Protein 1SZW (pdb70)

Organism: Escherichia coli (strain K12) (NCBI:txid83333)

Structure (mmCIF, N/CA/C/O backbone):
data_1SZW
#
_entry.id   1SZW
#
_cell.length_a   63.180
_cell.length_b   108.110
_cell.length_c   112.520
_cell.angle_alpha   90.00
_cell.angle_beta   90.00
_cell.angle_gamma   90.00
#
_symmetry.space_group_name_H-M   'P 21 21 21'
#
loop_
_entity.id
_entity.type
_entity.pdbx_description
1 polymer 'tRNA pseudouridine synthase D'
2 water water
#
loop_
_atom_site.group_PDB
_atom_site.id
_atom_site.type_symbol
_atom_site.label_atom_id
_atom_site.label_alt_id
_atom_site.label_comp_id
_atom_site.label_asym_id
_atom_site.labe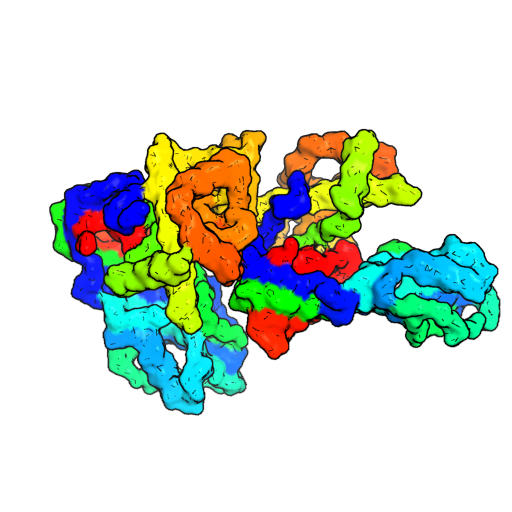l_entity_id
_atom_site.label_seq_id
_atom_site.pdbx_PDB_ins_code
_atom_site.Cartn_x
_atom_site.Cartn_y
_atom_site.Cartn_z
_atom_site.occupancy
_atom_site.B_iso_or_equiv
_atom_site.auth_seq_id
_atom_site.auth_comp_id
_atom_site.auth_asym_id
_atom_site.auth_atom_id
_atom_site.pdbx_PDB_model_num
ATOM 9 N N . ILE A 1 24 ? 29.445 50.190 -32.312 1.00 14.70 2 ILE A N 1
ATOM 10 C CA . ILE A 1 24 ? 30.385 49.113 -32.643 1.00 14.44 2 ILE A CA 1
ATOM 11 C C . ILE A 1 24 ? 29.808 47.742 -32.192 1.00 14.44 2 ILE A C 1
ATOM 12 O O . ILE A 1 24 ? 29.385 47.572 -31.050 1.00 16.25 2 ILE A O 1
ATOM 17 N N . GLU A 1 25 ? 29.750 46.778 -33.103 1.00 14.20 3 GLU A N 1
ATOM 18 C CA . GLU A 1 25 ? 29.311 45.428 -32.766 1.00 14.13 3 GLU A CA 1
ATOM 19 C C . GLU A 1 25 ? 30.384 44.716 -31.930 1.00 13.64 3 GLU A C 1
ATOM 20 O O . GLU A 1 25 ? 31.576 45.001 -32.051 1.00 14.09 3 GLU A O 1
ATOM 26 N N . PHE A 1 26 ? 29.934 43.807 -31.088 1.00 12.42 4 PHE A N 1
ATOM 27 C CA . PHE A 1 26 ? 30.803 43.038 -30.233 1.00 13.86 4 PHE A CA 1
ATOM 28 C C . PHE A 1 26 ? 31.966 42.445 -31.029 1.00 14.04 4 PHE A C 1
ATOM 29 O O . PHE A 1 26 ? 33.105 42.668 -30.687 1.00 13.97 4 PHE A O 1
ATOM 37 N N . ASP A 1 27 ? 31.678 41.757 -32.119 1.00 14.77 5 ASP A N 1
ATOM 38 C CA . ASP A 1 27 ? 32.737 41.101 -32.872 1.00 15.19 5 ASP A CA 1
ATOM 39 C C . ASP A 1 27 ? 33.746 42.052 -33.518 1.00 15.49 5 ASP A C 1
ATOM 40 O O . ASP A 1 27 ? 34.818 41.628 -33.892 1.00 15.22 5 ASP A O 1
ATOM 45 N N . ASN A 1 28 ? 33.377 43.330 -33.649 1.00 16.06 6 ASN A N 1
ATOM 46 C CA . ASN A 1 28 ? 34.220 44.350 -34.212 1.00 16.06 6 ASN A CA 1
ATOM 47 C C . ASN A 1 28 ? 34.948 45.192 -33.180 1.00 15.86 6 ASN A C 1
ATOM 48 O O . ASN A 1 28 ? 35.711 46.123 -33.564 1.00 15.01 6 ASN A O 1
ATOM 53 N N . LEU A 1 29 ? 34.663 44.954 -31.895 1.00 13.90 7 LEU A N 1
ATOM 54 C CA . LEU A 1 29 ? 35.476 45.591 -30.823 1.00 13.63 7 LEU A CA 1
ATOM 55 C C . LEU A 1 29 ? 36.985 45.416 -31.081 1.00 11.77 7 LEU A C 1
ATOM 56 O O . LEU A 1 29 ? 37.465 44.345 -31.451 1.00 10.53 7 LEU A O 1
ATOM 61 N N . THR A 1 30 ? 37.695 46.538 -30.982 1.00 12.25 8 THR A N 1
ATOM 62 C CA . THR A 1 30 ? 39.149 46.560 -31.160 1.00 12.56 8 THR A CA 1
ATOM 63 C C . THR A 1 30 ? 39.896 45.559 -30.264 1.00 12.53 8 THR A C 1
ATOM 64 O O . THR A 1 30 ? 39.565 45.398 -29.094 1.00 13.74 8 THR A O 1
ATOM 68 N N . TYR A 1 31 ? 40.849 44.848 -30.861 1.00 13.38 9 TYR A N 1
ATOM 69 C CA . TYR A 1 31 ? 41.761 43.900 -30.188 1.00 14.10 9 TYR A CA 1
ATOM 70 C C . TYR A 1 31 ? 43.042 44.570 -29.763 1.00 14.93 9 TYR A C 1
ATOM 71 O O . TYR A 1 31 ? 43.607 45.353 -30.513 1.00 16.62 9 TYR A O 1
ATOM 80 N N . LEU A 1 32 ? 43.518 44.310 -28.546 1.00 15.85 10 LEU A N 1
ATOM 81 C CA . LEU A 1 32 ? 44.794 44.875 -28.098 1.00 14.44 10 LEU A CA 1
ATOM 82 C C . LEU A 1 32 ? 45.996 44.220 -28.807 1.00 15.77 10 LEU A C 1
ATOM 83 O O . LEU A 1 32 ? 46.994 44.860 -29.069 1.00 13.81 10 LEU A O 1
ATOM 88 N N . HIS A 1 33 ? 45.896 42.951 -29.076 1.00 14.80 11 HIS A N 1
ATOM 89 C CA . HIS A 1 33 ? 47.001 42.148 -29.603 1.00 17.28 11 HIS A CA 1
ATOM 90 C C . HIS A 1 33 ? 46.722 41.845 -31.067 1.00 17.55 11 HIS A C 1
ATOM 91 O O . HIS A 1 33 ? 47.347 40.976 -31.645 1.00 19.74 11 HIS A O 1
ATOM 98 N N . GLY A 1 34 ? 45.684 42.486 -31.613 1.00 16.82 12 GLY A N 1
ATOM 99 C CA . GLY A 1 34 ? 45.123 42.143 -32.893 1.00 16.18 12 GLY A CA 1
ATOM 100 C C . GLY A 1 34 ? 44.330 40.864 -32.840 1.00 16.26 12 GLY A C 1
ATOM 101 O O . GLY A 1 34 ? 44.485 40.066 -31.929 1.00 16.42 12 GLY A O 1
ATOM 102 N N . LYS A 1 35 ? 43.458 40.679 -33.806 1.00 16.48 13 LYS A N 1
ATOM 103 C CA . LYS A 1 35 ? 42.583 39.514 -33.856 1.00 16.18 13 LYS A CA 1
ATOM 104 C C . LYS A 1 35 ? 43.451 38.289 -34.022 1.00 16.54 13 LYS A C 1
ATOM 105 O O . LYS A 1 35 ? 44.389 38.296 -34.815 1.00 15.96 13 LYS A O 1
ATOM 111 N N . PRO A 1 36 ? 43.147 37.233 -33.266 1.00 15.38 14 PRO A N 1
ATOM 112 C CA . PRO A 1 36 ? 43.865 35.967 -33.365 1.00 14.77 14 PRO A CA 1
ATOM 113 C C . PRO A 1 36 ? 43.987 35.328 -34.766 1.00 14.99 14 PRO A C 1
ATOM 114 O O . PRO A 1 36 ? 43.060 35.343 -35.607 1.00 15.10 14 PRO A O 1
ATOM 118 N N . GLN A 1 37 ? 45.149 34.720 -34.983 1.00 13.89 15 GLN A N 1
ATOM 119 C CA . GLN A 1 37 ? 45.436 33.898 -36.187 1.00 14.00 15 GLN A CA 1
ATOM 120 C C . GLN A 1 37 ? 45.222 32.435 -35.989 1.00 12.94 15 GLN A C 1
ATOM 121 O O . GLN A 1 37 ? 45.987 31.636 -36.540 1.00 13.34 15 GLN A O 1
ATOM 127 N N . GLY A 1 38 ? 44.156 32.052 -35.280 1.00 12.38 16 GLY A N 1
ATOM 128 C CA . GLY A 1 38 ? 43.818 30.644 -35.142 1.00 11.61 16 GLY A CA 1
ATOM 129 C C . GLY A 1 38 ? 42.519 30.481 -34.333 1.00 11.77 16 GLY A C 1
ATOM 130 O O . GLY A 1 38 ? 41.998 31.427 -33.788 1.00 10.02 16 GLY A O 1
ATOM 131 N N . THR A 1 39 ? 41.988 29.282 -34.285 1.00 10.91 17 THR A N 1
ATOM 132 C CA . THR A 1 39 ? 40.778 29.005 -33.562 1.00 12.19 17 THR A CA 1
ATOM 133 C C . THR A 1 39 ? 40.955 28.023 -32.429 1.00 13.58 17 THR A C 1
ATOM 134 O O . THR A 1 39 ? 42.008 27.418 -32.285 1.00 15.53 17 THR A O 1
ATOM 138 N N . GLY A 1 40 ? 39.881 27.824 -31.672 1.00 13.66 18 GLY A N 1
ATOM 139 C CA . GLY A 1 40 ? 39.754 26.686 -30.769 1.00 14.13 18 GLY A CA 1
ATOM 140 C C . GLY A 1 40 ? 38.344 26.594 -30.172 1.00 14.91 18 GLY A C 1
ATOM 141 O O . GLY A 1 40 ? 37.441 27.357 -30.579 1.00 13.46 18 GLY A O 1
ATOM 142 N N . LEU A 1 41 ? 38.169 25.689 -29.205 1.00 14.82 19 LEU A N 1
ATOM 143 C CA . LEU A 1 41 ? 36.892 25.455 -28.517 1.00 15.27 19 LEU A CA 1
ATOM 144 C C . LEU A 1 41 ? 36.989 25.866 -27.047 1.00 16.43 19 LEU A C 1
ATOM 145 O O . LEU A 1 41 ? 37.886 25.415 -26.299 1.00 15.84 19 LEU A O 1
ATOM 150 N N . LEU A 1 42 ? 36.056 26.700 -26.618 1.00 17.06 20 LEU A N 1
ATOM 151 C CA . LEU A 1 42 ? 35.934 27.103 -25.233 1.00 17.62 20 LEU A CA 1
ATOM 152 C C . LEU A 1 42 ? 34.709 26.440 -24.670 1.00 18.00 20 LEU A C 1
ATOM 153 O O . LEU A 1 42 ? 33.680 26.377 -25.336 1.00 18.78 20 LEU A O 1
ATOM 158 N N . LYS A 1 43 ? 34.797 25.934 -23.447 1.00 18.33 21 LYS A N 1
ATOM 159 C CA . LYS A 1 43 ? 33.611 25.392 -22.780 1.00 19.50 21 LYS A CA 1
ATOM 160 C C . LYS A 1 43 ? 32.902 24.328 -23.568 1.00 19.90 21 LYS A C 1
ATOM 161 O O . LYS A 1 43 ? 31.685 24.205 -23.486 1.00 21.69 21 LYS A O 1
ATOM 167 N N . ALA A 1 44 ? 33.651 23.464 -24.231 1.00 19.65 22 ALA A N 1
ATOM 168 C CA . ALA A 1 44 ? 33.042 22.344 -24.964 1.00 19.53 22 ALA A CA 1
ATOM 169 C C . ALA A 1 44 ? 32.297 21.360 -24.041 1.00 19.85 22 ALA A C 1
ATOM 170 O O . ALA A 1 44 ? 31.404 20.649 -24.477 1.00 19.23 22 ALA A O 1
ATOM 172 N N . ASN A 1 45 ? 32.747 21.262 -22.797 1.00 19.05 23 ASN A N 1
ATOM 173 C CA . ASN A 1 45 ? 32.050 20.492 -21.759 1.00 18.52 23 ASN A CA 1
ATOM 174 C C . ASN A 1 45 ? 32.252 21.253 -20.455 1.00 17.69 23 ASN A C 1
ATOM 175 O O . ASN A 1 45 ? 33.207 22.039 -20.364 1.00 16.00 23 ASN A O 1
ATOM 180 N N . PRO A 1 46 ? 31.384 21.055 -19.449 1.00 17.27 24 PRO A N 1
ATOM 181 C CA . PRO A 1 46 ? 31.454 21.858 -18.209 1.00 16.53 24 PRO A CA 1
ATOM 182 C C . PRO A 1 46 ? 32.790 21.751 -17.461 1.00 14.87 24 PRO A C 1
ATOM 183 O O . PRO A 1 46 ? 33.271 22.733 -16.976 1.00 12.59 24 PRO A O 1
ATOM 187 N N . GLU A 1 47 ? 33.375 20.546 -17.423 1.00 14.11 25 GLU A N 1
ATOM 188 C CA . GLU A 1 47 ? 34.716 20.305 -16.846 1.00 13.84 25 GLU A CA 1
ATOM 189 C C . GLU A 1 47 ? 35.882 21.077 -17.500 1.00 12.79 25 GLU A C 1
ATOM 190 O O . GLU A 1 47 ? 36.952 21.192 -16.911 1.00 11.92 25 GLU A O 1
ATOM 196 N N . ASP A 1 48 ? 35.684 21.604 -18.713 1.00 13.06 26 ASP A N 1
ATOM 197 C CA . ASP A 1 48 ? 36.660 22.476 -19.357 1.00 13.20 26 ASP A CA 1
ATOM 198 C C . ASP A 1 48 ? 36.589 23.929 -18.904 1.00 12.80 26 ASP A C 1
ATOM 199 O O . ASP A 1 48 ? 37.290 24.814 -19.446 1.00 12.73 26 ASP A O 1
ATOM 204 N N . PHE A 1 49 ? 35.723 24.216 -17.945 1.00 13.44 27 PHE A N 1
ATOM 205 C CA . PHE A 1 49 ? 35.502 25.604 -17.520 1.00 12.39 27 PHE A CA 1
ATOM 206 C C . PHE A 1 49 ? 35.130 25.574 -16.054 1.00 12.70 27 PHE A C 1
ATOM 207 O O . PHE A 1 49 ? 33.976 25.388 -15.705 1.00 13.95 27 PHE A O 1
ATOM 215 N N . VAL A 1 50 ? 36.130 25.683 -15.195 1.00 12.09 28 VAL A N 1
ATOM 216 C CA . VAL A 1 50 ? 35.982 25.549 -13.753 1.00 12.84 28 VAL A CA 1
ATOM 217 C C . VAL A 1 50 ? 36.202 26.898 -13.110 1.00 13.42 28 VAL A C 1
ATOM 218 O O . VAL A 1 50 ? 37.216 27.520 -13.368 1.00 14.09 28 VAL A O 1
ATOM 222 N N . VAL A 1 51 ? 35.252 27.349 -12.304 1.00 12.71 29 VAL A N 1
ATOM 223 C CA . VAL A 1 51 ? 35.300 28.630 -11.634 1.00 15.11 29 VAL A CA 1
ATOM 224 C C . VAL A 1 51 ? 35.195 28.398 -10.134 1.00 14.96 29 VAL A C 1
ATOM 225 O O . VAL A 1 51 ? 34.181 27.862 -9.657 1.00 14.53 29 VAL A O 1
ATOM 229 N N . VAL A 1 52 ? 36.195 28.887 -9.388 1.00 14.26 30 VAL A N 1
ATOM 230 C CA . VAL A 1 52 ? 36.207 28.824 -7.935 1.00 13.27 30 VAL A CA 1
ATOM 231 C C . VAL A 1 52 ? 35.941 30.259 -7.411 1.00 13.63 30 VAL A C 1
ATOM 232 O O . VAL A 1 52 ? 36.745 31.141 -7.586 1.00 12.72 30 VAL A O 1
ATOM 236 N N . GLU A 1 53 ? 34.819 30.477 -6.752 1.00 12.16 31 GLU A N 1
ATOM 237 C CA . GLU A 1 53 ? 34.489 31.813 -6.251 1.00 12.55 31 GLU A CA 1
ATOM 238 C C . GLU A 1 53 ? 35.345 32.222 -5.032 1.00 12.98 31 GLU A C 1
ATOM 239 O O . GLU A 1 53 ? 35.650 31.418 -4.168 1.00 13.12 31 GLU A O 1
ATOM 245 N N . ASP A 1 54 ? 35.644 33.520 -4.983 1.00 14.44 32 ASP A N 1
ATOM 246 C CA . ASP A 1 54 ? 36.470 34.147 -4.024 1.00 14.01 32 ASP A CA 1
ATOM 247 C C . ASP A 1 54 ? 35.701 35.260 -3.334 1.00 15.79 32 ASP A C 1
ATOM 248 O O . ASP A 1 54 ? 35.501 36.391 -3.918 1.00 11.78 32 ASP A O 1
ATOM 253 N N . LEU A 1 55 ? 35.319 34.960 -2.088 1.00 14.13 33 LEU A N 1
ATOM 254 C CA . LEU A 1 55 ? 34.658 35.942 -1.202 1.00 14.94 33 LEU A CA 1
ATOM 255 C C . LEU A 1 55 ? 35.534 37.143 -0.912 1.00 14.84 33 LEU A C 1
ATOM 256 O O . LEU A 1 55 ? 35.005 38.246 -0.729 1.00 15.44 33 LEU A O 1
ATOM 261 N N . GLY A 1 56 ? 36.839 36.924 -0.786 1.00 14.23 34 GLY A N 1
ATOM 262 C CA . GLY A 1 56 ? 37.771 37.963 -0.378 1.00 15.95 34 GLY A CA 1
ATOM 263 C C . GLY A 1 56 ? 38.084 37.914 1.110 1.00 15.94 34 GLY A C 1
ATOM 264 O O . GLY A 1 56 ? 38.846 38.720 1.603 1.00 16.04 34 GLY A O 1
ATOM 265 N N . PHE A 1 57 ? 37.455 36.988 1.823 1.00 15.73 35 PHE A N 1
ATOM 266 C CA . PHE A 1 57 ? 37.610 36.811 3.279 1.00 14.81 35 PHE A CA 1
ATOM 267 C C . PHE A 1 57 ? 37.327 35.330 3.633 1.00 14.41 35 PHE A C 1
ATOM 268 O O . PHE A 1 57 ? 36.779 34.567 2.841 1.00 14.84 35 PHE A O 1
ATOM 276 N N . GLU A 1 58 ? 37.756 34.920 4.809 1.00 13.44 36 GLU A N 1
ATOM 277 C CA . GLU A 1 58 ? 37.362 33.628 5.340 1.00 13.48 36 GLU A CA 1
ATOM 278 C C . GLU A 1 58 ? 36.091 33.871 6.196 1.00 12.18 36 GLU A C 1
ATOM 279 O O . GLU A 1 58 ? 35.880 34.963 6.754 1.00 11.60 36 GLU A O 1
ATOM 285 N N . PRO A 1 59 ? 35.244 32.872 6.298 1.00 11.11 37 PRO A N 1
ATOM 286 C CA . PRO A 1 59 ? 34.081 32.935 7.195 1.00 10.76 37 PRO A CA 1
ATOM 287 C C . PRO A 1 59 ? 34.435 33.371 8.611 1.00 10.00 37 PRO A C 1
ATOM 288 O O . PRO A 1 59 ? 35.434 32.901 9.112 1.00 7.43 37 PRO A O 1
ATOM 292 N N . ASP A 1 60 ? 33.636 34.254 9.232 1.00 10.10 38 ASP A N 1
ATOM 293 C CA . ASP A 1 60 ? 33.835 34.640 10.632 1.00 9.69 38 ASP A CA 1
ATOM 294 C C . ASP A 1 60 ? 33.944 33.479 11.622 1.00 9.23 38 ASP A C 1
ATOM 295 O O . ASP A 1 60 ? 34.598 33.614 12.625 1.00 9.23 38 ASP A O 1
ATOM 300 N N . GLY A 1 61 ? 33.270 32.364 11.355 1.00 8.92 39 GLY A N 1
ATOM 301 C CA . GLY A 1 61 ? 33.245 31.242 12.287 1.00 8.67 39 GLY A CA 1
ATOM 302 C C . GLY A 1 61 ? 32.213 31.427 13.397 1.00 7.91 39 GLY A C 1
ATOM 303 O O . GLY A 1 61 ? 32.199 30.676 14.364 1.00 8.58 39 GLY A O 1
ATOM 304 N N . GLU A 1 62 ? 31.363 32.441 13.254 1.00 7.00 40 GLU A N 1
ATOM 305 C CA . GLU A 1 62 ? 30.253 32.722 14.179 1.00 7.31 40 GLU A CA 1
ATOM 306 C C . GLU A 1 62 ? 29.184 33.531 13.412 1.00 7.31 40 GLU A C 1
ATOM 307 O O . GLU A 1 62 ? 29.469 34.059 12.347 1.00 7.49 40 GLU A O 1
ATOM 313 N N . GLY A 1 63 ? 27.994 33.642 13.970 1.00 7.92 41 GLY A N 1
ATOM 314 C CA . GLY A 1 63 ? 26.925 34.475 13.407 1.00 9.46 41 GLY A CA 1
ATOM 315 C C . GLY A 1 63 ? 25.742 33.655 12.906 1.00 10.55 41 GLY A C 1
ATOM 316 O O . GLY A 1 63 ? 25.797 32.423 12.942 1.00 9.90 41 GLY A O 1
ATOM 317 N N . GLU A 1 64 ? 24.680 34.323 12.445 1.00 11.51 42 GLU A N 1
ATOM 318 C CA . GLU A 1 64 ? 23.406 33.634 12.175 1.00 13.01 42 GLU A CA 1
ATOM 319 C C . GLU A 1 64 ? 23.319 32.996 10.785 1.00 12.44 42 GLU A C 1
ATOM 320 O O . GLU A 1 64 ? 22.330 32.339 10.470 1.00 13.48 42 GLU A O 1
ATOM 326 N N . HIS A 1 65 ? 24.340 33.205 9.964 1.00 12.46 43 HIS A N 1
ATOM 327 C CA . HIS A 1 65 ? 24.436 32.641 8.609 1.00 11.96 43 HIS A CA 1
ATOM 328 C C . HIS A 1 65 ? 25.420 31.480 8.560 1.00 12.97 43 HIS A C 1
ATOM 329 O O . HIS A 1 65 ? 26.451 31.472 9.280 1.00 11.79 43 HIS A O 1
ATOM 336 N N . ILE A 1 66 ? 25.056 30.461 7.769 1.00 12.07 44 ILE A N 1
ATOM 337 C CA . ILE A 1 66 ? 25.969 29.411 7.354 1.00 11.49 44 ILE A CA 1
ATOM 338 C C . ILE A 1 66 ? 26.389 29.679 5.954 1.00 11.51 44 ILE A C 1
ATOM 339 O O . ILE A 1 66 ? 25.520 29.745 5.042 1.00 10.25 44 ILE A O 1
ATOM 344 N N . LEU A 1 67 ? 27.698 29.864 5.749 1.00 10.87 45 LEU A N 1
ATOM 345 C CA . LEU A 1 67 ? 28.243 29.898 4.405 1.00 11.05 45 LEU A CA 1
ATOM 346 C C . LEU A 1 67 ? 28.579 28.477 4.012 1.00 10.96 45 LEU A C 1
ATOM 347 O O . LEU A 1 67 ? 29.237 27.779 4.772 1.00 11.53 45 LEU A O 1
ATOM 352 N N . VAL A 1 68 ? 28.124 28.045 2.829 1.00 11.41 46 VAL A N 1
ATOM 353 C CA . VAL A 1 68 ? 28.428 26.701 2.325 1.00 12.31 46 VAL A CA 1
ATOM 354 C C . VAL A 1 68 ? 28.959 26.757 0.880 1.00 12.61 46 VAL A C 1
ATOM 355 O O . VAL A 1 68 ? 28.297 27.284 -0.014 1.00 12.39 46 VAL A O 1
ATOM 359 N N . ARG A 1 69 ? 30.174 26.236 0.673 1.00 11.77 47 ARG A N 1
ATOM 360 C CA . ARG A 1 69 ? 30.789 26.133 -0.621 1.00 12.06 47 ARG A CA 1
ATOM 361 C C . ARG A 1 69 ? 30.371 24.829 -1.257 1.00 11.26 47 ARG A C 1
ATOM 362 O O . ARG A 1 69 ? 30.687 23.734 -0.705 1.00 9.45 47 ARG A O 1
ATOM 370 N N . ILE A 1 70 ? 29.640 24.931 -2.374 1.00 10.85 48 ILE A N 1
ATOM 371 C CA . ILE A 1 70 ? 29.169 23.771 -3.095 1.00 12.01 48 ILE A CA 1
ATOM 372 C C . ILE A 1 70 ? 29.740 23.696 -4.502 1.00 12.53 48 ILE A C 1
ATOM 373 O O . ILE A 1 70 ? 29.622 24.645 -5.313 1.00 13.03 48 ILE A O 1
ATOM 378 N N . LEU A 1 71 ? 30.333 22.561 -4.816 1.00 12.17 49 LEU A N 1
ATOM 379 C CA . LEU A 1 71 ? 30.730 22.307 -6.191 1.00 13.21 49 LEU A CA 1
ATOM 380 C C . LEU A 1 71 ? 29.529 21.909 -7.015 1.00 13.80 49 LEU A C 1
ATOM 381 O O . LEU A 1 71 ? 28.842 20.906 -6.698 1.00 14.40 49 LEU A O 1
ATOM 386 N N . LYS A 1 72 ? 29.260 22.644 -8.093 1.00 14.13 50 LYS A N 1
ATOM 387 C CA . LYS A 1 72 ? 28.141 22.224 -8.907 1.00 15.92 50 LYS A CA 1
ATOM 388 C C . LYS A 1 72 ? 28.447 22.021 -10.373 1.00 16.21 50 LYS A C 1
ATOM 389 O O . LYS A 1 72 ? 29.140 22.819 -10.992 1.00 16.70 50 LYS A O 1
ATOM 395 N N . ASN A 1 73 ? 27.865 20.961 -10.906 1.00 17.57 51 ASN A N 1
ATOM 396 C CA . ASN A 1 73 ? 28.136 20.483 -12.256 1.00 18.93 51 ASN A CA 1
ATOM 397 C C . ASN A 1 73 ? 26.820 19.916 -12.774 1.00 19.16 51 ASN A C 1
ATOM 398 O O . ASN A 1 73 ? 26.396 18.811 -12.376 1.00 19.46 51 ASN A O 1
ATOM 403 N N . GLY A 1 74 ? 26.154 20.702 -13.609 1.00 19.11 52 GLY A N 1
ATOM 404 C CA . GLY A 1 74 ? 24.951 20.253 -14.297 1.00 19.69 52 GLY A CA 1
ATOM 405 C C . GLY A 1 74 ? 23.664 20.841 -13.752 1.00 19.40 52 GLY A C 1
ATOM 406 O O . GLY A 1 74 ? 22.613 20.311 -14.033 1.00 19.89 52 GLY A O 1
ATOM 407 N N . CYS A 1 75 ? 23.727 21.943 -13.001 1.00 18.87 53 CYS A N 1
ATOM 408 C CA . CYS A 1 75 ? 22.495 22.665 -12.690 1.00 18.42 53 CYS A CA 1
ATOM 409 C C . CYS A 1 75 ? 22.786 24.107 -12.418 1.00 17.74 53 CYS A C 1
ATOM 410 O O . CYS A 1 75 ? 23.959 24.517 -12.366 1.00 17.49 53 CYS A O 1
ATOM 413 N N . ASN A 1 76 ? 21.726 24.891 -12.254 1.00 16.97 54 ASN A N 1
ATOM 414 C CA . ASN A 1 76 ? 21.885 26.316 -11.979 1.00 17.66 54 ASN A CA 1
ATOM 415 C C . ASN A 1 76 ? 21.900 26.675 -10.473 1.00 16.98 54 ASN A C 1
ATOM 416 O O . ASN A 1 76 ? 21.570 25.852 -9.628 1.00 15.96 54 ASN A O 1
ATOM 421 N N . THR A 1 77 ? 22.292 27.904 -10.166 1.00 16.87 55 THR A N 1
ATOM 422 C CA . THR A 1 77 ? 22.426 28.382 -8.812 1.00 17.46 55 THR A CA 1
ATOM 423 C C . THR A 1 77 ? 21.114 28.386 -8.029 1.00 17.87 55 THR A C 1
ATOM 424 O O . THR A 1 77 ? 21.120 28.049 -6.848 1.00 17.33 55 THR A O 1
ATOM 428 N N . ARG A 1 78 ? 20.001 28.741 -8.678 1.00 18.22 56 ARG A N 1
ATOM 429 C CA . ARG A 1 78 ? 18.690 28.794 -8.017 1.00 17.94 56 ARG A CA 1
ATOM 430 C C . ARG A 1 78 ? 18.242 27.394 -7.649 1.00 16.73 56 ARG A C 1
ATOM 431 O O . ARG A 1 78 ? 17.604 27.199 -6.647 1.00 15.19 56 ARG A O 1
ATOM 439 N N . PHE A 1 79 ? 18.552 26.418 -8.488 1.00 15.40 57 PHE A N 1
ATOM 440 C CA . PHE A 1 79 ? 18.127 25.052 -8.255 1.00 14.37 57 PHE A CA 1
ATOM 441 C C . PHE A 1 79 ? 18.799 24.490 -6.988 1.00 12.93 57 PHE A C 1
ATOM 442 O O . PHE A 1 79 ? 18.170 23.816 -6.218 1.00 11.30 57 PHE A O 1
ATOM 450 N N . VAL A 1 80 ? 20.081 24.750 -6.820 1.00 11.65 58 VAL A N 1
ATOM 451 C CA . VAL A 1 80 ? 20.815 24.266 -5.643 1.00 10.75 58 VAL A CA 1
ATOM 452 C C . VAL A 1 80 ? 20.308 24.994 -4.415 1.00 9.17 58 VAL A C 1
ATOM 453 O O . VAL A 1 80 ? 20.165 24.405 -3.377 1.00 8.00 58 VAL A O 1
ATOM 457 N N . ALA A 1 81 ? 20.071 26.291 -4.540 1.00 8.75 59 ALA A N 1
ATOM 458 C CA . ALA A 1 81 ? 19.665 27.098 -3.400 1.00 9.36 59 ALA A CA 1
ATOM 459 C C . ALA A 1 81 ? 18.255 26.684 -2.920 1.00 10.19 59 ALA A C 1
ATOM 460 O O . ALA A 1 81 ? 18.010 26.611 -1.716 1.00 10.32 59 ALA A O 1
ATOM 462 N N . ASP A 1 82 ? 17.365 26.319 -3.844 1.00 9.88 60 ASP A N 1
ATOM 463 C CA . ASP A 1 82 ? 16.054 25.754 -3.507 1.00 10.30 60 ASP A CA 1
ATOM 464 C C . ASP A 1 82 ? 16.237 24.457 -2.761 1.00 8.85 60 ASP A C 1
ATOM 465 O O . ASP A 1 82 ? 15.604 24.233 -1.778 1.00 6.82 60 ASP A O 1
ATOM 470 N N . ALA A 1 83 ? 17.108 23.589 -3.251 1.00 8.56 61 ALA A N 1
ATOM 471 C CA . ALA A 1 83 ? 17.314 22.299 -2.580 1.00 8.35 61 ALA A CA 1
ATOM 472 C C . ALA A 1 83 ? 18.017 22.464 -1.190 1.00 7.47 61 ALA A C 1
ATOM 473 O O . ALA A 1 83 ? 17.785 21.670 -0.254 1.00 6.48 61 ALA A O 1
ATOM 475 N N . LEU A 1 84 ? 18.816 23.506 -1.029 1.00 6.38 62 LEU A N 1
ATOM 476 C CA . LEU A 1 84 ? 19.480 23.734 0.254 1.00 6.79 62 LEU A CA 1
ATOM 477 C C . LEU A 1 84 ? 18.434 24.244 1.256 1.00 6.37 62 LEU A C 1
ATOM 478 O O . LEU A 1 84 ? 18.423 23.824 2.426 1.00 4.67 62 LEU A O 1
ATOM 483 N N . ALA A 1 85 ? 17.568 25.165 0.793 1.00 6.18 63 ALA A N 1
ATOM 484 C CA . ALA A 1 85 ? 16.426 25.629 1.603 1.00 6.55 63 ALA A CA 1
ATOM 485 C C . ALA A 1 85 ? 15.638 24.480 2.147 1.00 6.00 63 ALA A C 1
ATOM 486 O O . ALA A 1 85 ? 15.444 24.403 3.352 1.00 6.19 63 ALA A O 1
ATOM 488 N N . LYS A 1 86 ? 15.204 23.585 1.264 1.00 6.96 64 LYS A N 1
ATOM 489 C CA . LYS A 1 86 ? 14.382 22.414 1.622 1.00 8.19 64 LYS A CA 1
ATOM 490 C C . LYS A 1 86 ? 15.057 21.492 2.645 1.00 7.95 64 LYS A C 1
ATOM 491 O O . LYS A 1 86 ? 14.414 21.041 3.614 1.00 8.90 64 LYS A O 1
ATOM 497 N N . PHE A 1 87 ? 16.343 21.228 2.442 1.00 7.82 65 PHE A N 1
ATOM 498 C CA . PHE A 1 87 ? 17.136 20.373 3.339 1.00 7.58 65 PHE A CA 1
ATOM 499 C C . PHE A 1 87 ? 17.256 20.981 4.745 1.00 6.98 65 PHE A C 1
ATOM 500 O O . PHE A 1 87 ? 17.224 20.265 5.749 1.00 6.99 65 PHE A O 1
ATOM 508 N N . LEU A 1 88 ? 17.371 22.305 4.819 1.00 7.06 66 LEU A N 1
ATOM 509 C CA . LEU A 1 88 ? 17.436 22.998 6.101 1.00 7.25 66 LEU A CA 1
ATOM 510 C C . LEU A 1 88 ? 16.024 23.291 6.701 1.00 9.21 66 LEU A C 1
ATOM 511 O O . LEU A 1 88 ? 15.907 23.816 7.814 1.00 8.61 66 LEU A O 1
ATOM 516 N N . LYS A 1 89 ? 14.955 22.937 5.979 1.00 8.96 67 LYS A N 1
ATOM 517 C CA . LYS A 1 89 ? 13.593 23.273 6.369 1.00 10.10 67 LYS A CA 1
ATOM 518 C C . LYS A 1 89 ? 13.400 24.754 6.632 1.00 10.95 67 LYS A C 1
ATOM 519 O O . LYS A 1 89 ? 12.663 25.125 7.562 1.00 10.22 67 LYS A O 1
ATOM 525 N N . ILE A 1 90 ? 14.002 25.595 5.799 1.00 11.82 68 ILE A N 1
ATOM 526 C CA . ILE A 1 90 ? 13.810 27.020 5.878 1.00 13.74 68 ILE A CA 1
ATOM 527 C C . ILE A 1 90 ? 13.153 27.448 4.547 1.00 15.91 68 ILE A C 1
ATOM 528 O O . ILE A 1 90 ? 13.275 26.772 3.531 1.00 18.73 68 ILE A O 1
ATOM 533 N N . HIS A 1 91 ? 12.525 28.633 4.569 1.00 16.73 69 HIS A N 1
ATOM 534 C CA . HIS A 1 91 ? 11.979 29.301 3.369 1.00 17.37 69 HIS A CA 1
ATOM 535 C C . HIS A 1 91 ? 13.067 29.564 2.333 1.00 15.89 69 HIS A C 1
ATOM 536 O O . HIS A 1 91 ? 14.215 29.809 2.733 1.00 17.05 69 HIS A O 1
ATOM 543 N N . ALA A 1 92 ? 12.769 29.517 0.995 1.00 15.08 70 ALA A N 1
ATOM 544 C CA . ALA A 1 92 ? 13.746 29.729 -0.103 1.00 14.35 70 ALA A CA 1
ATOM 545 C C . ALA A 1 92 ? 14.452 31.068 -0.047 1.00 14.36 70 ALA A C 1
ATOM 546 O O . ALA A 1 92 ? 15.627 31.170 -0.433 1.00 12.52 70 ALA A O 1
ATOM 548 N N . ARG A 1 93 ? 13.772 32.098 0.414 1.00 14.03 71 ARG A N 1
ATOM 549 C CA . ARG A 1 93 ? 14.300 33.482 0.426 1.00 14.28 71 ARG A CA 1
ATOM 550 C C . ARG A 1 93 ? 15.466 33.603 1.415 1.00 13.72 71 ARG A C 1
ATOM 551 O O . ARG A 1 93 ? 16.249 34.550 1.369 1.00 13.71 71 ARG A O 1
ATOM 559 N N . GLU A 1 94 ? 15.574 32.638 2.322 1.00 12.85 72 GLU A N 1
ATOM 560 C CA . GLU A 1 94 ? 16.592 32.693 3.336 1.00 13.30 72 GLU A CA 1
ATOM 561 C C . GLU A 1 94 ? 17.954 32.178 2.832 1.00 12.52 72 GLU A C 1
ATOM 562 O O . GLU A 1 94 ? 18.923 32.253 3.554 1.00 13.16 72 GLU A O 1
ATOM 568 N N . VAL A 1 95 ? 18.002 31.712 1.582 1.00 11.46 73 VAL A N 1
ATOM 569 C CA . VAL A 1 95 ? 19.235 31.279 0.958 1.00 11.29 73 VAL A CA 1
ATOM 570 C C . VAL A 1 95 ? 19.619 32.320 -0.081 1.00 12.47 73 VAL A C 1
ATOM 571 O O . VAL A 1 95 ? 18.821 32.674 -0.946 1.00 13.89 73 VAL A O 1
ATOM 575 N N . SER A 1 96 ? 20.841 32.841 0.054 1.00 12.81 74 SER A N 1
ATOM 576 C CA . SER A 1 96 ? 21.384 33.873 -0.821 1.00 13.78 74 SER A CA 1
ATOM 577 C C . SER A 1 96 ? 22.732 33.472 -1.394 1.00 13.05 74 SER A C 1
ATOM 578 O O . SER A 1 96 ? 23.343 32.491 -0.944 1.00 11.19 74 SER A O 1
ATOM 581 N N . PHE A 1 97 ? 23.189 34.226 -2.381 1.00 13.90 75 PHE A N 1
ATOM 582 C CA . PHE A 1 97 ? 24.410 33.964 -3.172 1.00 14.47 75 PHE A CA 1
ATOM 583 C C . PHE A 1 97 ? 24.788 35.210 -3.962 1.00 16.23 75 PHE A C 1
ATOM 584 O O . PHE A 1 97 ? 24.097 36.225 -3.945 1.00 14.70 75 PHE A O 1
ATOM 592 N N . ALA A 1 98 ? 25.917 35.138 -4.679 1.00 17.72 76 ALA A N 1
ATOM 593 C CA . ALA A 1 98 ? 26.441 36.258 -5.479 1.00 19.87 76 ALA A CA 1
ATOM 594 C C . ALA A 1 98 ? 25.766 36.552 -6.833 1.00 21.25 76 ALA A C 1
ATOM 595 O O . ALA A 1 98 ? 25.681 37.712 -7.248 1.00 22.55 76 ALA A O 1
ATOM 597 N N . GLY A 1 99 ? 25.312 35.498 -7.490 1.00 22.58 77 GLY A N 1
ATOM 598 C CA . GLY A 1 99 ? 24.736 35.604 -8.815 1.00 23.34 77 GLY A CA 1
ATOM 599 C C . GLY A 1 99 ? 24.464 34.214 -9.347 1.00 24.11 77 GLY A C 1
ATOM 600 O O . GLY A 1 99 ? 25.091 33.243 -8.921 1.00 24.28 77 GLY A O 1
ATOM 601 N N . GLN A 1 100 ? 23.523 34.139 -10.272 1.00 24.42 78 GLN A N 1
ATOM 602 C CA . GLN A 1 100 ? 22.967 32.890 -10.742 1.00 24.65 78 GLN A CA 1
ATOM 603 C C . GLN A 1 100 ? 23.759 32.412 -11.992 1.00 24.42 78 GLN A C 1
ATOM 604 O O . GLN A 1 100 ? 24.110 33.210 -12.902 1.00 22.90 78 GLN A O 1
ATOM 610 N N . LYS A 1 101 ? 24.108 31.120 -11.965 1.00 23.35 79 LYS A N 1
ATOM 611 C CA . LYS A 1 101 ? 25.161 30.538 -12.830 1.00 24.04 79 LYS A CA 1
ATOM 612 C C . LYS A 1 101 ? 24.552 29.298 -13.361 1.00 23.23 79 LYS A C 1
ATOM 613 O O . LYS A 1 101 ? 24.032 28.489 -12.572 1.00 22.17 79 LYS A O 1
ATOM 619 N N . ASP A 1 102 ? 24.647 29.131 -14.678 1.00 22.02 80 ASP A N 1
ATOM 620 C CA . ASP A 1 102 ? 23.920 28.107 -15.361 1.00 21.17 80 ASP A CA 1
ATOM 621 C C . ASP A 1 102 ? 24.698 26.803 -15.295 1.00 19.96 80 ASP A C 1
ATOM 622 O O . ASP A 1 102 ? 25.721 26.671 -14.614 1.00 17.99 80 ASP A O 1
ATOM 627 N N . LYS A 1 103 ? 24.196 25.845 -16.028 1.00 19.77 81 LYS A N 1
ATOM 628 C CA . LYS A 1 103 ? 24.653 24.478 -15.922 1.00 20.53 81 LYS A CA 1
ATOM 629 C C . LYS A 1 103 ? 25.874 24.213 -16.801 1.00 20.24 81 LYS A C 1
ATOM 630 O O . LYS A 1 103 ? 26.381 23.101 -16.790 1.00 20.76 81 LYS A O 1
ATOM 636 N N . HIS A 1 104 ? 26.371 25.244 -17.503 1.00 19.79 82 HIS A N 1
ATOM 637 C CA . HIS A 1 104 ? 27.315 25.053 -18.617 1.00 19.29 82 HIS A CA 1
ATOM 638 C C . HIS A 1 104 ? 28.816 25.071 -18.227 1.00 18.92 82 HIS A C 1
ATOM 639 O O . HIS A 1 104 ? 29.681 24.626 -19.013 1.00 18.38 82 HIS A O 1
ATOM 646 N N . ALA A 1 105 ? 29.099 25.540 -17.010 1.00 17.58 83 ALA A N 1
ATOM 647 C CA . ALA A 1 105 ? 30.426 25.501 -16.404 1.00 17.07 83 ALA A CA 1
ATOM 648 C C . ALA A 1 105 ? 30.406 24.770 -15.059 1.00 16.98 83 ALA A C 1
ATOM 649 O O . ALA A 1 105 ? 29.361 24.603 -14.441 1.00 17.94 83 ALA A O 1
ATOM 651 N N . VAL A 1 106 ? 31.559 24.339 -14.590 1.00 15.35 84 VAL A N 1
ATOM 652 C CA . VAL A 1 106 ? 31.668 23.856 -13.219 1.00 14.68 84 VAL A CA 1
ATOM 653 C C . VAL A 1 106 ? 32.030 24.981 -12.316 1.00 14.43 84 VAL A C 1
ATOM 654 O O . VAL A 1 106 ? 33.110 25.537 -12.487 1.00 14.58 84 VAL A O 1
ATOM 658 N N . THR A 1 107 ? 31.179 25.261 -11.315 1.00 14.49 85 THR A N 1
ATOM 659 C CA . THR A 1 107 ? 31.421 26.321 -10.329 1.00 14.57 85 THR A CA 1
ATOM 660 C C . THR A 1 107 ? 31.495 25.807 -8.886 1.00 13.88 85 THR A C 1
ATOM 661 O O . THR A 1 107 ? 30.606 25.016 -8.456 1.00 12.82 85 THR A O 1
ATOM 665 N N . GLU A 1 108 ? 32.555 26.166 -8.141 1.00 12.44 86 GLU A N 1
ATOM 666 C CA . GLU A 1 108 ? 32.531 26.031 -6.672 1.00 12.78 86 GLU A CA 1
ATOM 667 C C . GLU A 1 108 ? 31.924 27.339 -6.099 1.00 13.14 86 GLU A C 1
ATOM 668 O O . GLU A 1 108 ? 32.617 28.325 -5.898 1.00 12.64 86 GLU A O 1
ATOM 674 N N . GLN A 1 109 ? 30.620 27.333 -5.880 1.00 14.41 87 GLN A N 1
ATOM 675 C CA . GLN A 1 109 ? 29.855 28.546 -5.608 1.00 14.84 87 GLN A CA 1
ATOM 676 C C . GLN A 1 109 ? 29.557 28.650 -4.103 1.00 15.90 87 GLN A C 1
ATOM 677 O O . GLN A 1 109 ? 29.262 27.670 -3.416 1.00 14.99 87 GLN A O 1
ATOM 683 N N . TRP A 1 110 ? 29.672 29.837 -3.564 1.00 15.68 88 TRP A N 1
ATOM 684 C CA . TRP A 1 110 ? 29.304 30.041 -2.186 1.00 15.75 88 TRP A CA 1
ATOM 685 C C . TRP A 1 110 ? 27.782 30.266 -2.044 1.00 15.72 88 TRP A C 1
ATOM 686 O O . TRP A 1 110 ? 27.231 31.141 -2.711 1.00 16.99 88 TRP A O 1
ATOM 697 N N . LEU A 1 111 ? 27.122 29.519 -1.152 1.00 14.17 89 LEU A N 1
ATOM 698 C CA . LEU A 1 111 ? 25.754 29.865 -0.738 1.00 14.06 89 LEU A CA 1
ATOM 699 C C . LEU A 1 111 ? 25.713 30.250 0.732 1.00 13.22 89 LEU A C 1
ATOM 700 O O . LEU A 1 111 ? 26.676 29.978 1.468 1.00 12.77 89 LEU A O 1
ATOM 705 N N . CYS A 1 112 ? 24.600 30.882 1.143 1.00 11.80 90 CYS A N 1
ATOM 706 C CA . CYS A 1 112 ? 24.471 31.461 2.476 1.00 11.84 90 CYS A CA 1
ATOM 707 C C . CYS A 1 112 ? 23.058 31.261 3.035 1.00 11.54 90 CYS A C 1
ATOM 708 O O . CYS A 1 112 ? 22.085 31.766 2.435 1.00 11.71 90 CYS A O 1
ATOM 711 N N . ALA A 1 113 ? 22.923 30.476 4.120 1.00 10.41 91 ALA A N 1
ATOM 712 C CA . ALA A 1 113 ? 21.626 30.140 4.703 1.00 9.99 91 ALA A CA 1
ATOM 713 C C . ALA A 1 113 ? 21.493 30.778 6.073 1.00 10.14 91 ALA A C 1
ATOM 714 O O . ALA A 1 113 ? 22.358 30.580 6.909 1.00 9.48 91 ALA A O 1
ATOM 716 N N . ARG A 1 114 ? 20.409 31.515 6.309 1.00 9.14 92 ARG A N 1
ATOM 717 C CA . ARG A 1 114 ? 20.122 32.020 7.632 1.00 9.58 92 ARG A CA 1
ATOM 718 C C . ARG A 1 114 ? 19.487 30.934 8.508 1.00 8.34 92 ARG A C 1
ATOM 719 O O . ARG A 1 114 ? 18.383 30.469 8.253 1.00 8.86 92 ARG A O 1
ATOM 727 N N . VAL A 1 115 ? 20.210 30.508 9.533 1.00 7.27 93 VAL A N 1
ATOM 728 C CA . VAL A 1 115 ? 19.724 29.536 10.516 1.00 6.59 93 VAL A CA 1
ATOM 729 C C . VAL A 1 115 ? 20.186 30.006 11.882 1.00 7.16 93 VAL A C 1
ATOM 730 O O . VAL A 1 115 ? 21.327 29.775 12.244 1.00 4.79 93 VAL A O 1
ATOM 734 N N . PRO A 1 116 ? 19.298 30.662 12.633 1.00 8.63 94 PRO A N 1
ATOM 735 C CA . PRO A 1 116 ? 19.650 31.241 13.936 1.00 9.19 94 PRO A CA 1
ATOM 736 C C . PRO A 1 116 ? 20.221 30.259 14.958 1.00 11.14 94 PRO A C 1
ATOM 737 O O . PRO A 1 116 ? 20.016 29.035 14.901 1.00 8.73 94 PRO A O 1
ATOM 741 N N . GLY A 1 117 ? 20.941 30.840 15.921 1.00 12.95 95 GLY A N 1
ATOM 742 C CA . GLY A 1 117 ? 21.599 30.099 16.952 1.00 14.43 95 GLY A CA 1
ATOM 743 C C . GLY A 1 117 ? 22.998 29.693 16.593 1.00 16.20 95 GLY A C 1
ATOM 744 O O . GLY A 1 117 ? 23.640 30.204 15.663 1.00 17.02 95 GLY A O 1
ATOM 745 N N . LYS A 1 118 ? 23.489 28.767 17.378 1.00 18.90 96 LYS A N 1
ATOM 746 C CA . LYS A 1 118 ? 24.889 28.439 17.373 1.00 21.31 96 LYS A CA 1
ATOM 747 C C . LYS A 1 118 ? 25.141 26.964 17.107 1.00 23.02 96 LYS A C 1
ATOM 748 O O . LYS A 1 118 ? 26.286 26.535 17.216 1.00 24.74 96 LYS A O 1
ATOM 754 N N . GLU A 1 119 ? 24.102 26.177 16.780 1.00 23.64 97 GLU A N 1
ATOM 755 C CA . GLU A 1 119 ? 24.303 24.792 16.310 1.00 23.88 97 GLU A CA 1
ATOM 756 C C . GLU A 1 119 ? 24.709 24.767 14.836 1.00 23.58 97 GLU A C 1
ATOM 757 O O . GLU A 1 119 ? 24.423 25.686 14.081 1.00 23.27 97 GLU A O 1
ATOM 771 N N . PRO A 1 121 ? 24.137 22.531 11.482 1.00 21.87 99 PRO A N 1
ATOM 772 C CA . PRO A 1 121 ? 23.526 21.418 10.779 1.00 21.74 99 PRO A CA 1
ATOM 773 C C . PRO A 1 121 ? 24.603 20.635 10.014 1.00 21.64 99 PRO A C 1
ATOM 774 O O . PRO A 1 121 ? 25.628 21.184 9.582 1.00 20.71 99 PRO A O 1
ATOM 778 N N . ASP A 1 122 ? 24.384 19.337 9.909 1.00 21.65 100 ASP A N 1
ATOM 779 C CA . ASP A 1 122 ? 25.313 18.472 9.220 1.00 21.98 100 ASP A CA 1
ATOM 780 C C . ASP A 1 122 ? 25.130 18.657 7.711 1.00 21.80 100 ASP A C 1
ATOM 781 O O . ASP A 1 122 ? 24.428 17.894 7.048 1.00 21.89 100 ASP A O 1
ATOM 786 N N . LEU A 1 123 ? 25.790 19.676 7.179 1.00 21.55 101 LEU A N 1
ATOM 787 C CA . LEU A 1 123 ? 25.709 19.990 5.751 1.00 21.36 101 LEU A CA 1
ATOM 788 C C . LEU A 1 123 ? 26.431 18.962 4.894 1.00 21.62 101 LEU A C 1
ATOM 789 O O . LEU A 1 123 ? 26.165 18.871 3.702 1.00 21.13 101 LEU A O 1
ATOM 794 N N . SER A 1 124 ? 27.298 18.154 5.512 1.00 21.90 102 SER A N 1
ATOM 795 C CA . SER A 1 124 ? 27.961 17.055 4.819 1.00 22.04 102 SER A CA 1
ATOM 796 C C . SER A 1 124 ? 26.997 15.940 4.396 1.00 22.15 102 SER A C 1
ATOM 797 O O . SER A 1 124 ? 27.335 15.177 3.484 1.00 22.76 102 SER A O 1
ATOM 800 N N . ALA A 1 125 ? 25.825 15.839 5.042 1.00 21.66 103 ALA A N 1
ATOM 801 C CA . ALA A 1 125 ? 24.764 14.861 4.650 1.00 21.37 103 ALA A CA 1
ATOM 802 C C . ALA A 1 125 ? 23.792 15.370 3.526 1.00 21.60 103 ALA A C 1
ATOM 803 O O . ALA A 1 125 ? 22.904 14.624 3.095 1.00 22.56 103 ALA A O 1
ATOM 805 N N . PHE A 1 126 ? 23.941 16.630 3.096 1.00 20.57 104 PHE A N 1
ATOM 806 C CA . PHE A 1 126 ? 23.151 17.189 1.988 1.00 20.15 104 PHE A CA 1
ATOM 807 C C . PHE A 1 126 ? 23.599 16.604 0.624 1.00 19.98 104 PHE A C 1
ATOM 808 O O . PHE A 1 126 ? 24.743 16.796 0.207 1.00 20.43 104 PHE A O 1
ATOM 816 N N . GLN A 1 127 ? 22.690 15.915 -0.057 1.00 19.59 105 GLN A N 1
ATOM 817 C CA . GLN A 1 127 ? 22.974 15.261 -1.330 1.00 19.73 105 GLN A CA 1
ATOM 818 C C . GLN A 1 127 ? 22.044 15.781 -2.432 1.00 19.12 105 GLN A C 1
ATOM 819 O O . GLN A 1 127 ? 20.825 15.870 -2.266 1.00 19.92 105 GLN A O 1
ATOM 825 N N . LEU A 1 128 ? 22.644 16.110 -3.557 1.00 17.75 106 LEU A N 1
ATOM 826 C CA . LEU A 1 128 ? 21.923 16.551 -4.727 1.00 17.60 106 LEU A CA 1
ATOM 827 C C . LEU A 1 128 ? 22.786 16.219 -5.938 1.00 17.31 106 LEU A C 1
ATOM 828 O O . LEU A 1 128 ? 24.003 16.454 -5.928 1.00 15.42 106 LEU A O 1
ATOM 833 N N . GLU A 1 129 ? 22.134 15.702 -6.976 1.00 16.92 107 GLU A N 1
ATOM 834 C CA . GLU A 1 129 ? 22.799 15.197 -8.155 1.00 17.57 107 GLU A CA 1
ATOM 835 C C . GLU A 1 129 ? 23.710 16.237 -8.775 1.00 17.43 107 GLU A C 1
ATOM 836 O O . GLU A 1 129 ? 23.343 17.415 -8.940 1.00 16.30 107 GLU A O 1
ATOM 842 N N . GLY A 1 130 ? 24.922 15.801 -9.088 1.00 17.59 108 GLY A N 1
ATOM 843 C CA . GLY A 1 130 ? 25.916 16.675 -9.668 1.00 18.18 108 GLY A CA 1
ATOM 844 C C . GLY A 1 130 ? 26.549 17.680 -8.724 1.00 18.20 108 GLY A C 1
ATOM 845 O O . GLY A 1 130 ? 27.364 18.479 -9.175 1.00 19.16 108 GLY A O 1
ATOM 846 N N . CYS A 1 131 ? 26.222 17.633 -7.429 1.00 17.99 109 CYS A N 1
ATOM 847 C CA . CYS A 1 131 ? 26.784 18.585 -6.470 1.00 17.38 109 CYS A CA 1
ATOM 848 C C . CYS A 1 131 ? 27.550 17.939 -5.301 1.00 16.76 109 CYS A C 1
ATOM 849 O O . CYS A 1 131 ? 27.283 16.804 -4.894 1.00 15.83 109 CYS A O 1
ATOM 852 N N . GLN A 1 132 ? 28.522 18.689 -4.780 1.00 15.99 110 GLN A N 1
ATOM 853 C CA . GLN A 1 132 ? 29.349 18.253 -3.656 1.00 15.72 110 GLN A CA 1
ATOM 854 C C . GLN A 1 132 ? 29.491 19.398 -2.670 1.00 13.86 110 GLN A C 1
ATOM 855 O O . GLN A 1 132 ? 29.894 20.479 -3.053 1.00 12.48 110 GLN A O 1
ATOM 861 N N . VAL A 1 133 ? 29.203 19.146 -1.400 1.00 11.43 111 VAL A N 1
ATOM 862 C CA . VAL A 1 133 ? 29.444 20.117 -0.351 1.00 10.95 111 VAL A CA 1
ATOM 863 C C . VAL A 1 133 ? 30.927 20.119 0.004 1.00 10.74 111 VAL A C 1
ATOM 864 O O . VAL A 1 133 ? 31.464 19.119 0.360 1.00 7.54 111 VAL A O 1
ATOM 868 N N . LEU A 1 134 ? 31.592 21.255 -0.089 1.00 10.71 112 LEU A N 1
ATOM 869 C CA . LEU A 1 134 ? 33.059 21.261 0.074 1.00 12.19 112 LEU A CA 1
ATOM 870 C C . LEU A 1 134 ? 33.539 21.751 1.440 1.00 13.58 112 LEU A C 1
ATOM 871 O O . LEU A 1 134 ? 34.503 21.221 2.034 1.00 14.93 112 LEU A O 1
ATOM 876 N N . GLU A 1 135 ? 32.869 22.758 1.949 1.00 14.40 113 GLU A N 1
ATOM 877 C CA . GLU A 1 135 ? 33.237 23.369 3.213 1.00 15.64 113 GLU A CA 1
ATOM 878 C C . GLU A 1 135 ? 32.086 24.307 3.654 1.00 15.38 113 GLU A C 1
ATOM 879 O O . GLU A 1 135 ? 31.300 24.780 2.834 1.00 15.62 113 GLU A O 1
ATOM 885 N N . TYR A 1 136 ? 31.999 24.549 4.945 1.00 14.95 114 TYR A N 1
ATOM 886 C CA . TYR A 1 136 ? 30.950 25.382 5.533 1.00 14.41 114 TYR A CA 1
ATOM 887 C C . TYR A 1 136 ? 31.364 25.880 6.901 1.00 13.79 114 TYR A C 1
ATOM 888 O O . TYR A 1 136 ? 32.066 25.211 7.633 1.00 13.32 114 TYR A O 1
ATOM 897 N N . ALA A 1 137 ? 30.881 27.064 7.221 1.00 12.40 115 ALA A N 1
ATOM 898 C CA . ALA A 1 137 ? 31.168 27.696 8.484 1.00 12.76 115 ALA A CA 1
ATOM 899 C C . ALA A 1 137 ? 30.161 28.846 8.702 1.00 11.78 115 ALA A C 1
ATOM 900 O O . ALA A 1 137 ? 29.583 29.360 7.739 1.00 12.79 115 ALA A O 1
ATOM 902 N N . ARG A 1 138 ? 29.946 29.231 9.943 1.00 10.28 116 ARG A N 1
ATOM 903 C CA . ARG A 1 138 ? 29.094 30.377 10.241 1.00 10.81 116 ARG A CA 1
ATOM 904 C C . ARG A 1 138 ? 29.765 31.685 9.876 1.00 11.07 116 ARG A C 1
ATOM 905 O O . ARG A 1 138 ? 30.994 31.795 9.773 1.00 9.47 116 ARG A O 1
ATOM 913 N N . HIS A 1 139 ? 28.918 32.684 9.688 1.00 11.51 117 HIS A N 1
ATOM 914 C CA . HIS A 1 139 ? 29.342 33.991 9.237 1.00 12.12 117 HIS A CA 1
ATOM 915 C C . HIS A 1 139 ? 28.278 34.945 9.710 1.00 12.57 117 HIS A C 1
ATOM 916 O O . HIS A 1 139 ? 27.086 34.557 9.744 1.00 11.04 117 HIS A O 1
ATOM 923 N N . LYS A 1 140 ? 28.704 36.154 10.080 1.00 12.05 118 LYS A N 1
ATOM 924 C CA . LYS A 1 140 ? 27.809 37.179 10.649 1.00 13.28 118 LYS A CA 1
ATOM 925 C C . LYS A 1 140 ? 26.885 37.868 9.622 1.00 13.83 118 LYS A C 1
ATOM 926 O O . LYS A 1 140 ? 25.703 38.113 9.908 1.00 14.70 118 LYS A O 1
ATOM 932 N N . ARG A 1 141 ? 27.403 38.190 8.446 1.00 14.28 119 ARG A N 1
ATOM 933 C CA . ARG A 1 141 ? 26.622 38.943 7.447 1.00 16.15 119 ARG A CA 1
ATOM 934 C C . ARG A 1 141 ? 26.164 38.077 6.265 1.00 15.84 119 ARG A C 1
ATOM 935 O O . ARG A 1 141 ? 26.829 37.099 5.884 1.00 17.11 119 ARG A O 1
ATOM 943 N N . LYS A 1 142 ? 25.002 38.418 5.723 1.00 15.35 120 LYS A N 1
ATOM 944 C CA . LYS A 1 142 ? 24.438 37.775 4.540 1.00 15.69 120 LYS A CA 1
ATOM 945 C C . LYS A 1 142 ? 25.323 37.955 3.285 1.00 15.51 120 LYS A C 1
ATOM 946 O O . LYS A 1 142 ? 25.905 38.993 3.071 1.00 14.88 120 LYS A O 1
ATOM 952 N N . LEU A 1 143 ? 25.412 36.944 2.441 1.00 15.75 121 LEU A N 1
ATOM 953 C CA . LEU A 1 143 ? 26.002 37.132 1.111 1.00 17.21 121 LEU A CA 1
ATOM 954 C C . LEU A 1 143 ? 24.989 37.806 0.195 1.00 17.58 121 LEU A C 1
ATOM 955 O O . LEU A 1 143 ? 23.843 37.408 0.168 1.00 17.08 121 LEU A O 1
ATOM 960 N N . ARG A 1 144 ? 25.397 38.836 -0.537 1.00 17.86 122 ARG A N 1
ATOM 961 C CA . ARG A 1 144 ? 24.471 39.567 -1.407 1.00 18.95 122 ARG A CA 1
ATOM 962 C C . ARG A 1 144 ? 24.929 39.513 -2.847 1.00 18.35 122 ARG A C 1
ATOM 963 O O . ARG A 1 144 ? 26.103 39.314 -3.101 1.00 17.20 122 ARG A O 1
ATOM 971 N N . LEU A 1 145 ? 23.993 39.693 -3.786 1.00 19.44 123 LEU A N 1
ATOM 972 C CA . LEU A 1 145 ? 24.317 39.659 -5.215 1.00 19.96 123 LEU A CA 1
ATOM 973 C C . LEU A 1 145 ? 25.438 40.663 -5.560 1.00 20.02 123 LEU A C 1
ATOM 974 O O . LEU A 1 145 ? 25.392 41.811 -5.137 1.00 20.51 123 LEU A O 1
ATOM 979 N N . GLY A 1 146 ? 26.469 40.176 -6.244 1.00 20.12 124 GLY A N 1
ATOM 980 C CA . GLY A 1 146 ? 27.568 40.982 -6.746 1.00 21.06 124 GLY A CA 1
ATOM 981 C C . GLY A 1 146 ? 28.692 41.228 -5.760 1.00 21.09 124 GLY A C 1
ATOM 982 O O . GLY A 1 146 ? 29.661 41.917 -6.070 1.00 22.70 124 GLY A O 1
ATOM 983 N N . ALA A 1 147 ? 28.621 40.636 -4.584 1.00 21.46 125 ALA A N 1
ATOM 984 C CA . ALA A 1 147 ? 29.638 40.915 -3.558 1.00 21.17 125 ALA A CA 1
ATOM 985 C C . ALA A 1 147 ? 30.912 40.075 -3.565 1.00 20.51 125 ALA A C 1
ATOM 986 O O . ALA A 1 147 ? 31.673 40.169 -2.604 1.00 21.27 125 ALA A O 1
ATOM 988 N N . LEU A 1 148 ? 31.166 39.229 -4.577 1.00 19.59 126 LEU A N 1
ATOM 989 C CA . LEU A 1 148 ? 32.451 38.478 -4.606 1.00 18.80 126 LEU A CA 1
ATOM 990 C C . LEU A 1 148 ? 33.683 39.436 -4.780 1.00 17.66 126 LEU A C 1
ATOM 991 O O . LEU A 1 148 ? 33.563 40.520 -5.388 1.00 15.86 126 LEU A O 1
ATOM 996 N N . LYS A 1 149 ? 34.851 39.034 -4.269 1.00 14.46 127 LYS A N 1
ATOM 997 C CA . LYS A 1 149 ? 36.098 39.679 -4.664 1.00 14.45 127 LYS A CA 1
ATOM 998 C C . LYS A 1 149 ? 36.482 39.376 -6.122 1.00 13.60 127 LYS A C 1
ATOM 999 O O . LYS A 1 149 ? 36.909 40.257 -6.895 1.00 10.22 127 LYS A O 1
ATOM 1005 N N . GLY A 1 150 ? 36.305 38.101 -6.524 1.00 12.95 128 GLY A N 1
ATOM 1006 C CA . GLY A 1 150 ? 36.632 37.675 -7.862 1.00 12.39 128 GLY A CA 1
ATOM 1007 C C . GLY A 1 150 ? 36.431 36.148 -8.005 1.00 12.27 128 GLY A C 1
ATOM 1008 O O . GLY A 1 150 ? 35.721 35.520 -7.228 1.00 10.32 128 GLY A O 1
ATOM 1009 N N . ASN A 1 151 ? 37.085 35.591 -9.003 1.00 13.07 129 ASN A N 1
ATOM 1010 C CA . ASN A 1 151 ? 36.988 34.183 -9.375 1.00 12.58 129 ASN A CA 1
ATOM 1011 C C . ASN A 1 151 ? 38.313 33.668 -9.911 1.00 13.98 129 ASN A C 1
ATOM 1012 O O . ASN A 1 151 ? 39.027 34.381 -10.619 1.00 12.56 129 ASN A O 1
ATOM 1017 N N . ALA A 1 152 ? 38.648 32.410 -9.570 1.00 12.65 130 ALA A N 1
ATOM 1018 C CA . ALA A 1 152 ? 39.823 31.753 -10.088 1.00 14.63 130 ALA A CA 1
ATOM 1019 C C . ALA A 1 152 ? 39.277 30.748 -11.108 1.00 15.58 130 ALA A C 1
ATOM 1020 O O . ALA A 1 152 ? 38.371 29.940 -10.759 1.00 15.68 130 ALA A O 1
ATOM 1022 N N . PHE A 1 153 ? 39.852 30.779 -12.320 1.00 14.96 131 PHE A N 1
ATOM 1023 C CA . PHE A 1 153 ? 39.411 29.984 -13.467 1.00 15.53 131 PHE A CA 1
ATOM 1024 C C . PHE A 1 153 ? 40.413 28.931 -13.847 1.00 15.93 131 PHE A C 1
ATOM 1025 O O . PHE A 1 153 ? 41.634 29.197 -13.834 1.00 16.36 131 PHE A O 1
ATOM 1033 N N . THR A 1 154 ? 39.910 27.745 -14.197 1.00 14.21 132 THR A N 1
ATOM 1034 C CA . THR A 1 154 ? 40.698 26.728 -14.863 1.00 14.45 132 THR A CA 1
ATOM 1035 C C . THR A 1 154 ? 39.927 26.290 -16.149 1.00 15.39 132 THR A C 1
ATOM 1036 O O . THR A 1 154 ? 38.844 25.681 -16.077 1.00 13.82 132 THR A O 1
ATOM 1040 N N . LEU A 1 155 ? 40.485 26.622 -17.310 1.00 14.86 133 LEU A N 1
ATOM 1041 C CA . LEU A 1 155 ? 39.851 26.307 -18.562 1.00 15.84 133 LEU A CA 1
ATOM 1042 C C . LEU A 1 155 ? 40.767 25.566 -19.510 1.00 15.69 133 LEU A C 1
ATOM 1043 O O . LEU A 1 155 ? 42.001 25.774 -19.530 1.00 16.27 133 LEU A O 1
ATOM 1048 N N . VAL A 1 156 ? 40.156 24.648 -20.240 1.00 12.78 134 VAL A N 1
ATOM 1049 C CA . VAL A 1 156 ? 40.863 23.869 -21.224 1.00 12.07 134 VAL A CA 1
ATOM 1050 C C . VAL A 1 156 ? 40.367 24.291 -22.581 1.00 11.74 134 VAL A C 1
ATOM 1051 O O . VAL A 1 156 ? 39.170 24.240 -22.844 1.00 11.79 134 VAL A O 1
ATOM 1055 N N . LEU A 1 157 ? 41.276 24.766 -23.429 1.00 11.50 135 LEU A N 1
ATOM 1056 C CA . LEU A 1 157 ? 40.928 25.159 -24.788 1.00 11.06 135 LEU A CA 1
ATOM 1057 C C . LEU A 1 157 ? 41.316 23.986 -25.692 1.00 10.06 135 LEU A C 1
ATOM 1058 O O . LEU A 1 157 ? 42.457 23.520 -25.662 1.00 9.91 135 LEU A O 1
ATOM 1063 N N . ARG A 1 158 ? 40.369 23.545 -26.496 1.00 11.50 136 ARG A N 1
ATOM 1064 C CA . ARG A 1 158 ? 40.526 22.337 -27.319 1.00 12.42 136 ARG A CA 1
ATOM 1065 C C . ARG A 1 158 ? 40.577 22.665 -28.820 1.00 13.04 136 ARG A C 1
ATOM 1066 O O . ARG A 1 158 ? 40.125 23.753 -29.242 1.00 14.56 136 ARG A O 1
ATOM 1074 N N . GLU A 1 159 ? 41.192 21.778 -29.589 1.00 12.88 137 GLU A N 1
ATOM 1075 C CA . GLU A 1 159 ? 41.304 21.853 -31.043 1.00 13.83 137 GLU A CA 1
ATOM 1076 C C . GLU A 1 159 ? 41.961 23.143 -31.434 1.00 13.36 137 GLU A C 1
ATOM 1077 O O . GLU A 1 159 ? 41.472 23.862 -32.323 1.00 12.54 137 GLU A O 1
ATOM 1083 N N . VAL A 1 160 ? 43.044 23.481 -30.724 1.00 12.43 138 VAL A N 1
ATOM 1084 C CA . VAL A 1 160 ? 43.706 24.773 -30.953 1.00 13.58 138 VAL A CA 1
ATOM 1085 C C . VAL A 1 160 ? 44.453 24.628 -32.272 1.00 12.08 138 VAL A C 1
ATOM 1086 O O . VAL A 1 160 ? 45.268 23.725 -32.402 1.00 13.74 138 VAL A O 1
ATOM 1090 N N . SER A 1 161 ? 44.146 25.489 -33.237 1.00 12.80 139 SER A N 1
ATOM 1091 C CA . SER A 1 161 ? 44.676 25.404 -34.618 1.00 13.17 139 SER A CA 1
ATOM 1092 C C . SER A 1 161 ? 46.107 25.960 -34.775 1.00 13.38 139 SER A C 1
ATOM 1093 O O . SER A 1 161 ? 46.868 25.519 -35.627 1.00 12.08 139 SER A O 1
ATOM 1096 N N . ASN A 1 162 ? 46.458 26.909 -33.916 1.00 13.02 140 ASN A N 1
ATOM 1097 C CA . ASN A 1 162 ? 47.716 27.606 -34.011 1.00 13.93 140 ASN A CA 1
ATOM 1098 C C . ASN A 1 162 ? 48.374 27.772 -32.636 1.00 13.73 140 ASN A C 1
ATOM 1099 O O . ASN A 1 162 ? 48.271 28.832 -32.031 1.00 13.03 140 ASN A O 1
ATOM 1104 N N . ARG A 1 163 ? 49.028 26.717 -32.157 1.00 14.91 141 ARG A N 1
ATOM 1105 C CA . ARG A 1 163 ? 49.720 26.765 -30.850 1.00 15.68 141 ARG A CA 1
ATOM 1106 C C . ARG A 1 163 ? 50.695 27.933 -30.736 1.00 15.82 141 ARG A C 1
ATOM 1107 O O . ARG A 1 163 ? 50.773 28.567 -29.692 1.00 15.22 141 ARG A O 1
ATOM 1115 N N . ASP A 1 164 ? 51.458 28.189 -31.795 1.00 15.20 142 ASP A N 1
ATOM 1116 C CA . ASP A 1 164 ? 52.515 29.178 -31.743 1.00 15.92 142 ASP A CA 1
ATOM 1117 C C . ASP A 1 164 ? 51.889 30.534 -31.503 1.00 14.71 142 ASP A C 1
ATOM 1118 O O . ASP A 1 164 ? 52.444 31.367 -30.790 1.00 14.14 142 ASP A O 1
ATOM 1123 N N . ASP A 1 165 ? 50.754 30.792 -32.145 1.00 14.11 143 ASP A N 1
ATOM 1124 C CA . ASP A 1 165 ? 50.055 32.057 -31.936 1.00 13.28 143 ASP A CA 1
ATOM 1125 C C . ASP A 1 165 ? 49.539 32.194 -30.482 1.00 12.98 143 ASP A C 1
ATOM 1126 O O . ASP A 1 165 ? 49.628 33.271 -29.903 1.00 12.82 143 ASP A O 1
ATOM 1131 N N . VAL A 1 166 ? 49.012 31.123 -29.908 1.00 12.99 144 VAL A N 1
ATOM 1132 C CA . VAL A 1 166 ? 48.379 31.189 -28.565 1.00 13.04 144 VAL A CA 1
ATOM 1133 C C . VAL A 1 166 ? 49.452 31.387 -27.513 1.00 13.28 144 VAL A C 1
ATOM 1134 O O . VAL A 1 166 ? 49.324 32.250 -26.664 1.00 14.03 144 VAL A O 1
ATOM 1138 N N . GLU A 1 167 ? 50.545 30.643 -27.648 1.00 14.77 145 GLU A N 1
ATOM 1139 C CA . GLU A 1 167 ? 51.733 30.820 -26.823 1.00 14.23 145 GLU A CA 1
ATOM 1140 C C . GLU A 1 167 ? 52.214 32.267 -26.807 1.00 14.05 145 GLU A C 1
ATOM 1141 O O . GLU A 1 167 ? 52.320 32.824 -25.734 1.00 13.68 145 GLU A O 1
ATOM 1147 N N . GLN A 1 168 ? 52.450 32.897 -27.966 1.00 14.30 146 GLN A N 1
ATOM 1148 C CA . GLN A 1 168 ? 52.893 34.287 -28.014 1.00 14.29 146 GLN A CA 1
ATOM 1149 C C . GLN A 1 168 ? 51.895 35.266 -27.349 1.00 14.26 146 GLN A C 1
ATOM 1150 O O . GLN A 1 168 ? 52.302 36.207 -26.693 1.00 14.52 146 GLN A O 1
ATOM 1156 N N . ARG A 1 169 ? 50.606 35.077 -27.624 1.00 13.36 147 ARG A N 1
ATOM 1157 C CA . ARG A 1 169 ? 49.542 35.861 -27.014 1.00 13.27 147 ARG A CA 1
ATOM 1158 C C . ARG A 1 169 ? 49.493 35.750 -25.479 1.00 13.05 147 ARG A C 1
ATOM 1159 O O . ARG A 1 169 ? 49.366 36.750 -24.813 1.00 14.05 147 ARG A O 1
ATOM 1167 N N . LEU A 1 170 ? 49.589 34.543 -24.942 1.00 13.68 148 LEU A N 1
ATOM 1168 C CA . LEU A 1 170 ? 49.746 34.309 -23.489 1.00 14.49 148 LEU A CA 1
ATOM 1169 C C . LEU A 1 170 ? 50.931 35.095 -22.913 1.00 16.05 148 LEU A C 1
ATOM 1170 O O . LEU A 1 170 ? 50.783 35.750 -21.873 1.00 16.90 148 LEU A O 1
ATOM 1175 N N . ILE A 1 171 ? 52.074 35.077 -23.616 1.00 15.10 149 ILE A N 1
ATOM 1176 C CA . ILE A 1 171 ? 53.264 35.811 -23.227 1.00 15.91 149 ILE A CA 1
ATOM 1177 C C . ILE A 1 171 ? 52.992 37.331 -23.207 1.00 16.40 149 ILE A C 1
ATOM 1178 O O . ILE A 1 171 ? 53.293 38.030 -22.209 1.00 15.30 149 ILE A O 1
ATOM 1183 N N . ASP A 1 172 ? 52.371 37.793 -24.280 1.00 15.42 150 ASP A N 1
ATOM 1184 C CA . ASP A 1 172 ? 52.040 39.204 -24.443 1.00 16.96 150 ASP A CA 1
ATOM 1185 C C . ASP A 1 172 ? 50.941 39.674 -23.466 1.00 17.03 150 ASP A C 1
ATOM 1186 O O . ASP A 1 172 ? 50.947 40.845 -23.029 1.00 17.92 150 ASP A O 1
ATOM 1191 N N . ILE A 1 173 ? 50.040 38.791 -23.104 1.00 16.96 151 ILE A N 1
ATOM 1192 C CA . ILE A 1 173 ? 49.017 39.124 -22.089 1.00 15.87 151 ILE A CA 1
ATOM 1193 C C . ILE A 1 173 ? 49.641 39.335 -20.704 1.00 16.99 151 ILE A C 1
ATOM 1194 O O . ILE A 1 173 ? 49.341 40.367 -20.021 1.00 14.19 151 ILE A O 1
ATOM 1199 N N . CYS A 1 174 ? 50.547 38.448 -20.288 1.00 18.30 152 CYS A N 1
ATOM 1200 C CA . CYS A 1 174 ? 51.366 38.697 -19.057 1.00 18.55 152 CYS A CA 1
ATOM 1201 C C . CYS A 1 174 ? 51.886 40.120 -18.942 1.00 18.30 152 CYS A C 1
ATOM 1202 O O . CYS A 1 174 ? 51.865 40.735 -17.872 1.00 19.70 152 CYS A O 1
ATOM 1205 N N . VAL A 1 175 ? 52.347 40.630 -20.054 1.00 18.62 153 VAL A N 1
ATOM 1206 C CA . VAL A 1 175 ? 52.909 41.959 -20.148 1.00 19.93 153 VAL A CA 1
ATOM 1207 C C . VAL A 1 175 ? 51.879 43.087 -20.322 1.00 19.25 153 VAL A C 1
ATOM 1208 O O . VAL A 1 175 ? 51.985 44.080 -19.640 1.00 19.55 153 VAL A O 1
ATOM 1212 N N . LYS A 1 176 ? 50.921 42.953 -21.240 1.00 18.65 154 LYS A N 1
ATOM 1213 C CA . LYS A 1 176 ? 50.103 44.109 -21.652 1.00 18.93 154 LYS A CA 1
ATOM 1214 C C . LYS A 1 176 ? 48.627 43.983 -21.164 1.00 16.91 154 LYS A C 1
ATOM 1215 O O . LYS A 1 176 ? 47.844 44.932 -21.241 1.00 15.73 154 LYS A O 1
ATOM 1221 N N . GLY A 1 177 ? 48.276 42.812 -20.667 1.00 14.94 155 GLY A N 1
ATOM 1222 C CA . GLY A 1 177 ? 46.901 42.485 -20.302 1.00 14.59 155 GLY A CA 1
ATOM 1223 C C . GLY A 1 177 ? 46.002 42.295 -21.514 1.00 13.91 155 GLY A C 1
ATOM 1224 O O . GLY A 1 177 ? 46.495 42.089 -22.619 1.00 16.00 155 GLY A O 1
ATOM 1225 N N . VAL A 1 178 ? 44.683 42.374 -21.293 1.00 13.54 156 VAL A N 1
ATOM 1226 C CA . VAL A 1 178 ? 43.667 42.405 -22.347 1.00 12.60 156 VAL A CA 1
ATOM 1227 C C . VAL A 1 178 ? 42.693 43.553 -22.113 1.00 12.57 156 VAL A C 1
ATOM 1228 O O . VAL A 1 178 ? 42.620 44.097 -21.014 1.00 11.59 156 VAL A O 1
ATOM 1232 N N . PRO A 1 179 ? 41.894 43.923 -23.118 1.00 11.79 157 PRO A N 1
ATOM 1233 C CA . PRO A 1 179 ? 40.824 44.864 -22.858 1.00 11.72 157 PRO A CA 1
ATOM 1234 C C . PRO A 1 179 ? 39.814 44.353 -21.834 1.00 10.06 157 PRO A C 1
ATOM 1235 O O . PRO A 1 179 ? 39.457 43.186 -21.949 1.00 10.27 157 PRO A O 1
ATOM 1239 N N . ASN A 1 180 ? 39.331 45.211 -20.917 1.00 9.28 158 ASN A N 1
ATOM 1240 C CA . ASN A 1 180 ? 38.419 44.684 -19.849 1.00 8.68 158 ASN A CA 1
ATOM 1241 C C . ASN A 1 180 ? 36.954 44.677 -20.297 1.00 8.37 158 ASN A C 1
ATOM 1242 O O . ASN A 1 180 ? 36.073 45.224 -19.603 1.00 8.09 158 ASN A O 1
ATOM 1247 N N . TYR A 1 181 ? 36.701 44.190 -21.513 1.00 10.06 159 TYR A N 1
ATOM 1248 C CA . TYR A 1 181 ? 35.346 44.265 -22.091 1.00 10.92 159 TYR A CA 1
ATOM 1249 C C . TYR A 1 181 ? 34.339 43.479 -21.255 1.00 10.69 159 TYR A C 1
ATOM 1250 O O . TYR A 1 181 ? 34.665 42.398 -20.700 1.00 11.86 159 TYR A O 1
ATOM 1259 N N . PHE A 1 182 ? 33.132 43.990 -21.197 1.00 11.95 160 PHE A N 1
ATOM 1260 C CA . PHE A 1 182 ? 31.968 43.119 -20.877 1.00 11.34 160 PHE A CA 1
ATOM 1261 C C . PHE A 1 182 ? 31.830 42.018 -21.941 1.00 12.65 160 PHE A C 1
ATOM 1262 O O . PHE A 1 182 ? 31.777 42.323 -23.117 1.00 13.04 160 PHE A O 1
ATOM 1270 N N . GLY A 1 183 ? 31.771 40.723 -21.548 1.00 11.37 161 GLY A N 1
ATOM 1271 C CA . GLY A 1 183 ? 31.571 39.660 -22.496 1.00 12.76 161 GLY A CA 1
ATOM 1272 C C . GLY A 1 183 ? 30.153 39.587 -23.055 1.00 14.02 161 GLY A C 1
ATOM 1273 O O . GLY A 1 183 ? 29.261 40.297 -22.602 1.00 12.62 161 GLY A O 1
ATOM 1274 N N . ALA A 1 184 ? 29.968 38.711 -24.036 1.00 15.03 162 ALA A N 1
ATOM 1275 C CA . ALA A 1 184 ? 28.750 38.627 -24.800 1.00 17.02 162 ALA A CA 1
ATOM 1276 C C . ALA A 1 184 ? 27.583 38.313 -23.887 1.00 18.13 162 ALA A C 1
ATOM 1277 O O . ALA A 1 184 ? 26.521 38.829 -24.110 1.00 17.68 162 ALA A O 1
ATOM 1279 N N . GLN A 1 185 ? 27.839 37.535 -22.826 1.00 17.80 163 GLN A N 1
ATOM 1280 C CA . GLN A 1 185 ? 26.833 37.213 -21.813 1.00 18.76 163 GLN A CA 1
ATOM 1281 C C . GLN A 1 185 ? 26.127 38.420 -21.199 1.00 18.06 163 GLN A C 1
ATOM 1282 O O . GLN A 1 185 ? 24.951 38.325 -20.824 1.00 19.15 163 GLN A O 1
ATOM 1288 N N . ARG A 1 186 ? 26.812 39.563 -21.085 1.00 17.52 164 ARG A N 1
ATOM 1289 C CA . ARG A 1 186 ? 26.208 40.738 -20.465 1.00 17.12 164 ARG A CA 1
ATOM 1290 C C . ARG A 1 186 ? 25.025 41.280 -21.287 1.00 16.48 164 ARG A C 1
ATOM 1291 O O . ARG A 1 186 ? 24.179 41.985 -20.743 1.00 16.59 164 ARG A O 1
ATOM 1299 N N . PHE A 1 187 ? 25.008 40.964 -22.575 1.00 16.31 165 PHE A N 1
ATOM 1300 C CA . PHE A 1 187 ? 24.028 41.484 -23.500 1.00 15.76 165 PHE A CA 1
ATOM 1301 C C . PHE A 1 187 ? 22.793 40.598 -23.737 1.00 15.59 165 PHE A C 1
ATOM 1302 O O . PHE A 1 187 ? 21.968 40.866 -24.622 1.00 15.74 165 PHE A O 1
ATOM 1310 N N . GLY A 1 188 ? 22.669 39.547 -22.903 1.00 15.73 166 GLY A N 1
ATOM 1311 C CA . GLY A 1 188 ? 21.560 38.608 -22.915 1.00 15.41 166 GLY A CA 1
ATOM 1312 C C . GLY A 1 188 ? 21.622 37.685 -24.115 1.00 14.92 166 GLY A C 1
ATOM 1313 O O . GLY A 1 188 ? 22.322 37.949 -25.092 1.00 14.97 166 GLY A O 1
ATOM 1314 N N . ILE A 1 189 ? 20.887 36.587 -24.040 1.00 14.67 167 ILE A N 1
ATOM 1315 C CA . ILE A 1 189 ? 20.864 35.645 -25.153 1.00 14.80 167 ILE A CA 1
ATOM 1316 C C . ILE A 1 189 ? 20.380 36.308 -26.462 1.00 14.74 167 ILE A C 1
ATOM 1317 O O . ILE A 1 189 ? 19.370 37.035 -26.459 1.00 14.97 167 ILE A O 1
ATOM 1322 N N . GLY A 1 190 ? 21.155 36.118 -27.532 1.00 13.85 168 GLY A N 1
ATOM 1323 C CA . GLY A 1 190 ? 20.845 36.641 -28.855 1.00 14.59 168 GLY A CA 1
ATOM 1324 C C . GLY A 1 190 ? 21.044 38.149 -28.950 1.00 14.48 168 GLY A C 1
ATOM 1325 O O . GLY A 1 190 ? 20.679 38.768 -29.956 1.00 15.79 168 GLY A O 1
ATOM 1326 N N . GLY A 1 191 ? 21.676 38.742 -27.956 1.00 13.64 169 GLY A N 1
ATOM 1327 C CA . GLY A 1 191 ? 21.740 40.205 -27.873 1.00 14.36 169 GLY A CA 1
ATOM 1328 C C . GLY A 1 191 ? 20.518 40.925 -27.321 1.00 13.53 169 GLY A C 1
ATOM 1329 O O . GLY A 1 191 ? 20.509 42.165 -27.339 1.00 11.54 169 GLY A O 1
ATOM 1330 N N . SER A 1 192 ? 19.579 40.159 -26.761 1.00 13.25 170 SER A N 1
ATOM 1331 C CA . SER A 1 192 ? 18.221 40.608 -26.419 1.00 14.81 170 SER A CA 1
ATOM 1332 C C . SER A 1 192 ? 18.178 41.740 -25.424 1.00 15.39 170 SER A C 1
ATOM 1333 O O . SER A 1 192 ? 17.265 42.577 -25.494 1.00 14.98 170 SER A O 1
ATOM 1336 N N . ASN A 1 193 ? 19.127 41.748 -24.477 1.00 14.24 171 ASN A N 1
ATOM 1337 C CA . ASN A 1 193 ? 19.103 42.777 -23.438 1.00 14.71 171 ASN A CA 1
ATOM 1338 C C . ASN A 1 193 ? 19.490 44.137 -23.983 1.00 14.12 171 ASN A C 1
ATOM 1339 O O . ASN A 1 193 ? 18.901 45.157 -23.568 1.00 12.73 171 ASN A O 1
ATOM 1344 N N . LEU A 1 194 ? 20.449 44.165 -24.913 1.00 14.32 172 LEU A N 1
ATOM 1345 C CA . LEU A 1 194 ? 20.841 45.408 -25.552 1.00 14.05 172 LEU A CA 1
ATOM 1346 C C . LEU A 1 194 ? 19.752 45.871 -26.515 1.00 14.10 172 LEU A C 1
ATOM 1347 O O . LEU A 1 194 ? 19.480 47.062 -26.586 1.00 12.85 172 LEU A O 1
ATOM 1352 N N . GLN A 1 195 ? 19.213 44.941 -27.305 1.00 13.26 173 GLN A N 1
ATOM 1353 C CA . GLN A 1 195 ? 18.074 45.211 -28.200 1.00 15.37 173 GLN A CA 1
ATOM 1354 C C . GLN A 1 195 ? 16.896 45.788 -27.415 1.00 15.14 173 GLN A C 1
ATOM 1355 O O . GLN A 1 195 ? 16.263 46.741 -27.859 1.00 16.13 173 GLN A O 1
ATOM 1361 N N . GLY A 1 196 ? 16.636 45.237 -26.236 1.00 14.86 174 GLY A N 1
ATOM 1362 C CA . GLY A 1 196 ? 15.554 45.712 -25.394 1.00 14.65 174 GLY A CA 1
ATOM 1363 C C . GLY A 1 196 ? 15.858 47.133 -24.951 1.00 14.46 174 GLY A C 1
ATOM 1364 O O . GLY A 1 196 ? 14.965 48.009 -24.933 1.00 12.95 174 GLY A O 1
ATOM 1365 N N . ALA A 1 197 ? 17.119 47.380 -24.606 1.00 14.29 175 ALA A N 1
ATOM 1366 C CA . ALA A 1 197 ? 17.520 48.733 -24.212 1.00 14.82 175 ALA A CA 1
ATOM 1367 C C . ALA A 1 197 ? 17.262 49.766 -25.329 1.00 14.36 175 ALA A C 1
ATOM 1368 O O . ALA A 1 197 ? 16.770 50.858 -25.072 1.00 15.22 175 ALA A O 1
ATOM 1370 N N . GLN A 1 198 ? 17.601 49.395 -26.557 1.00 15.12 176 GLN A N 1
ATOM 1371 C CA . GLN A 1 198 ? 17.556 50.280 -27.714 1.00 15.93 176 GLN A CA 1
ATOM 1372 C C . GLN A 1 198 ? 16.123 50.589 -28.069 1.00 15.83 176 GLN A C 1
ATOM 1373 O O . GLN A 1 198 ? 15.780 51.726 -28.393 1.00 17.48 176 GLN A O 1
ATOM 1379 N N . ARG A 1 199 ? 15.265 49.580 -27.975 1.00 15.47 177 ARG A N 1
ATOM 1380 C CA . ARG A 1 199 ? 13.835 49.777 -28.218 1.00 15.60 177 ARG A CA 1
ATOM 1381 C C . ARG A 1 199 ? 13.177 50.649 -27.125 1.00 15.50 177 ARG A C 1
ATOM 1382 O O . ARG A 1 199 ? 12.352 51.495 -27.416 1.00 14.43 177 ARG A O 1
ATOM 1390 N N . TRP A 1 200 ? 13.593 50.478 -25.869 1.00 15.31 178 TRP A N 1
ATOM 1391 C CA . TRP A 1 200 ? 12.986 51.236 -24.764 1.00 15.06 178 TRP A CA 1
ATOM 1392 C C . TRP A 1 200 ? 13.454 52.709 -24.819 1.00 14.63 178 TRP A C 1
ATOM 1393 O O . TRP A 1 200 ? 12.678 53.626 -24.524 1.00 14.49 178 TRP A O 1
ATOM 1404 N N . ALA A 1 201 ? 14.703 52.942 -25.249 1.00 14.77 179 ALA A N 1
ATOM 1405 C CA . ALA A 1 201 ? 15.252 54.299 -25.318 1.00 14.59 179 ALA A CA 1
ATOM 1406 C C . ALA A 1 201 ? 14.516 55.126 -26.381 1.00 15.51 179 ALA A C 1
ATOM 1407 O O . ALA A 1 201 ? 14.539 56.362 -26.348 1.00 15.27 179 ALA A O 1
ATOM 1409 N N . GLN A 1 202 ? 13.816 54.460 -27.293 1.00 15.71 180 GLN A N 1
ATOM 1410 C CA . GLN A 1 202 ? 12.805 55.182 -28.103 1.00 16.69 180 GLN A CA 1
ATOM 1411 C C . GLN A 1 202 ? 11.527 55.328 -27.286 1.00 16.05 180 GLN A C 1
ATOM 1412 O O . GLN A 1 202 ? 10.854 56.335 -27.381 1.00 17.59 180 GLN A O 1
ATOM 1418 N N . ARG A 1 210 ? 10.874 44.587 -13.620 1.00 16.18 188 ARG A N 1
ATOM 1419 C CA . ARG A 1 210 ? 11.995 45.201 -12.921 1.00 16.55 188 ARG A CA 1
ATOM 1420 C C . ARG A 1 210 ? 13.307 44.448 -13.120 1.00 15.83 188 ARG A C 1
ATOM 1421 O O . ARG A 1 210 ? 14.387 45.068 -13.183 1.00 14.13 188 ARG A O 1
ATOM 1429 N N . ASN A 1 211 ? 13.223 43.118 -13.126 1.00 15.36 189 ASN A N 1
ATOM 1430 C CA . ASN A 1 211 ? 14.370 42.298 -13.467 1.00 15.45 189 ASN A CA 1
ATOM 1431 C C . ASN A 1 211 ? 14.770 42.617 -14.901 1.00 15.74 189 ASN A C 1
ATOM 1432 O O . ASN A 1 211 ? 15.953 42.827 -15.207 1.00 14.59 189 ASN A O 1
ATOM 1437 N N . LYS A 1 212 ? 13.787 42.727 -15.788 1.00 15.97 190 LYS A N 1
ATOM 1438 C CA . LYS A 1 212 ? 14.115 43.137 -17.162 1.00 16.68 190 LYS A CA 1
ATOM 1439 C C . LYS A 1 212 ? 14.683 44.570 -17.259 1.00 16.12 190 LYS A C 1
ATOM 1440 O O . LYS A 1 212 ? 15.686 44.797 -17.951 1.00 15.52 190 LYS A O 1
ATOM 1446 N N . ARG A 1 213 ? 14.056 45.522 -16.566 1.00 15.96 191 ARG A N 1
ATOM 1447 C CA . ARG A 1 213 ? 14.559 46.905 -16.468 1.00 16.12 191 ARG A CA 1
ATOM 1448 C C . ARG A 1 213 ? 16.063 46.954 -16.112 1.00 16.23 191 ARG A C 1
ATOM 1449 O O . ARG A 1 213 ? 16.882 47.634 -16.776 1.00 15.04 191 ARG A O 1
ATOM 1457 N N . SER A 1 214 ? 16.438 46.183 -15.101 1.00 15.34 192 SER A N 1
ATOM 1458 C CA . SER A 1 214 ? 17.818 46.119 -14.642 1.00 15.36 192 SER A CA 1
ATOM 1459 C C . SER A 1 214 ? 18.761 45.540 -15.721 1.00 14.58 192 SER A C 1
ATOM 1460 O O . SER A 1 214 ? 19.858 46.033 -15.908 1.00 11.85 192 SER A O 1
ATOM 1463 N N . PHE A 1 215 ? 18.321 44.494 -16.417 1.00 14.21 193 PHE A N 1
ATOM 1464 C CA . PHE A 1 215 ? 19.153 43.856 -17.431 1.00 15.06 193 PHE A CA 1
ATOM 1465 C C . PHE A 1 215 ? 19.361 44.810 -18.609 1.00 13.94 193 PHE A C 1
ATOM 1466 O O . PHE A 1 215 ? 20.446 44.855 -19.190 1.00 14.59 193 PHE A O 1
ATOM 1474 N N . TRP A 1 216 ? 18.319 45.563 -18.955 1.00 13.89 194 TRP A N 1
ATOM 1475 C CA . TRP A 1 216 ? 18.366 46.492 -20.081 1.00 12.97 194 TRP A CA 1
ATOM 1476 C C . TRP A 1 216 ? 19.296 47.640 -19.778 1.00 12.89 194 TRP A C 1
ATOM 1477 O O . TRP A 1 216 ? 20.192 47.939 -20.600 1.00 12.88 194 TRP A O 1
ATOM 1488 N N . LEU A 1 217 ? 19.132 48.283 -18.620 1.00 12.75 195 LEU A N 1
ATOM 1489 C CA . LEU A 1 217 ? 20.045 49.370 -18.254 1.00 13.89 195 LEU A CA 1
ATOM 1490 C C . LEU A 1 217 ? 21.495 48.865 -18.200 1.00 14.15 195 LEU A C 1
ATOM 1491 O O . LEU A 1 217 ? 22.383 49.509 -18.704 1.00 14.69 195 LEU A O 1
ATOM 1496 N N . SER A 1 218 ? 21.716 47.687 -17.636 1.00 15.50 196 SER A N 1
ATOM 1497 C CA . SER A 1 218 ? 23.057 47.130 -17.516 1.00 14.72 196 SER A CA 1
ATOM 1498 C C . SER A 1 218 ? 23.709 46.896 -18.902 1.00 14.33 196 SER A C 1
ATOM 1499 O O . SER A 1 218 ? 24.890 47.222 -19.108 1.00 14.18 196 SER A O 1
ATOM 1502 N N . ALA A 1 219 ? 22.953 46.329 -19.833 1.00 14.15 197 ALA A N 1
ATOM 1503 C CA . ALA A 1 219 ? 23.362 46.172 -21.217 1.00 14.62 197 ALA A CA 1
ATOM 1504 C C . ALA A 1 219 ? 23.701 47.524 -21.869 1.00 15.28 197 ALA A C 1
ATOM 1505 O O . ALA A 1 219 ? 24.710 47.670 -22.519 1.00 16.24 197 ALA A O 1
ATOM 1507 N N . ALA A 1 220 ? 22.872 48.527 -21.662 1.00 15.10 198 ALA A N 1
ATOM 1508 C CA . ALA A 1 220 ? 23.094 49.822 -22.329 1.00 14.83 198 ALA A CA 1
ATOM 1509 C C . ALA A 1 220 ? 24.445 50.425 -21.882 1.00 15.39 198 ALA A C 1
ATOM 1510 O O . ALA A 1 220 ? 25.299 50.762 -22.716 1.00 14.99 198 ALA A O 1
ATOM 1512 N N . ARG A 1 221 ? 24.651 50.521 -20.575 1.00 16.05 199 ARG A N 1
ATOM 1513 C CA . ARG A 1 221 ? 25.862 51.166 -20.059 1.00 16.53 199 ARG A CA 1
ATOM 1514 C C . ARG A 1 221 ? 27.061 50.342 -20.375 1.00 16.52 199 ARG A C 1
ATOM 1515 O O . ARG A 1 221 ? 28.126 50.883 -20.686 1.00 15.22 199 ARG A O 1
ATOM 1523 N N . SER A 1 222 ? 26.880 49.028 -20.405 1.00 15.26 200 SER A N 1
ATOM 1524 C CA . SER A 1 222 ? 27.997 48.173 -20.672 1.00 15.61 200 SER A CA 1
ATOM 1525 C C . SER A 1 222 ? 28.433 48.292 -22.127 1.00 15.75 200 SER A C 1
ATOM 1526 O O . SER A 1 222 ? 29.641 48.243 -22.432 1.00 15.12 200 SER A O 1
ATOM 1529 N N . ALA A 1 223 ? 27.459 48.345 -23.055 1.00 15.59 201 ALA A N 1
ATOM 1530 C CA . ALA A 1 223 ? 27.760 48.516 -24.461 1.00 14.66 201 ALA A CA 1
ATOM 1531 C C . ALA A 1 223 ? 28.463 49.831 -24.681 1.00 14.95 201 ALA A C 1
ATOM 1532 O O . ALA A 1 223 ? 29.419 49.906 -25.484 1.00 16.35 201 ALA A O 1
ATOM 1534 N N . LEU A 1 224 ? 28.060 50.876 -23.978 1.00 14.59 202 LEU A N 1
ATOM 1535 C CA . LEU A 1 224 ? 28.736 52.133 -24.164 1.00 14.73 202 LEU A CA 1
ATOM 1536 C C . LEU A 1 224 ? 30.216 52.081 -23.685 1.00 15.50 202 LEU A C 1
ATOM 1537 O O . LEU A 1 224 ? 31.129 52.563 -24.419 1.00 14.33 202 LEU A O 1
ATOM 1542 N N . PHE A 1 225 ? 30.441 51.458 -22.516 1.00 16.97 203 PHE A N 1
ATOM 1543 C CA . PHE A 1 225 ? 31.788 51.277 -21.995 1.00 17.09 203 PHE A CA 1
ATOM 1544 C C . PHE A 1 225 ? 32.654 50.539 -23.028 1.00 17.54 203 PHE A C 1
ATOM 1545 O O . PHE A 1 225 ? 33.804 50.943 -23.289 1.00 16.77 203 PHE A O 1
ATOM 1553 N N . ASN A 1 226 ? 32.132 49.434 -23.571 1.00 16.31 204 ASN A N 1
ATOM 1554 C CA . ASN A 1 226 ? 32.911 48.626 -24.499 1.00 16.27 204 ASN A CA 1
ATOM 1555 C C . ASN A 1 226 ? 33.358 49.513 -25.700 1.00 17.02 204 ASN A C 1
ATOM 1556 O O . ASN A 1 226 ? 34.491 49.416 -26.185 1.00 16.98 204 ASN A O 1
ATOM 1561 N N . GLN A 1 227 ? 32.450 50.385 -26.164 1.00 17.22 205 GLN A N 1
ATOM 1562 C CA . GLN A 1 227 ? 32.687 51.243 -27.310 1.00 17.43 205 GLN A CA 1
ATOM 1563 C C . GLN A 1 227 ? 33.761 52.229 -26.985 1.00 16.33 205 GLN A C 1
ATOM 1564 O O . GLN A 1 227 ? 34.624 52.519 -27.855 1.00 15.64 205 GLN A O 1
ATOM 1570 N N . ILE A 1 228 ? 33.756 52.776 -25.762 1.00 16.14 206 ILE A N 1
ATOM 1571 C CA . ILE A 1 228 ? 34.751 53.864 -25.432 1.00 14.97 206 ILE A CA 1
ATOM 1572 C C . ILE A 1 228 ? 36.153 53.181 -25.342 1.00 15.93 206 ILE A C 1
ATOM 1573 O O . ILE A 1 228 ? 37.150 53.709 -25.811 1.00 15.34 206 ILE A O 1
ATOM 1578 N N . VAL A 1 229 ? 36.208 51.982 -24.754 1.00 14.92 207 VAL A N 1
ATOM 1579 C CA . VAL A 1 229 ? 37.452 51.190 -24.763 1.00 15.30 207 VAL A CA 1
ATOM 1580 C C . VAL A 1 229 ? 37.918 50.878 -26.220 1.00 14.73 207 VAL A C 1
ATOM 1581 O O . VAL A 1 229 ? 39.079 51.029 -26.528 1.00 15.74 207 VAL A O 1
ATOM 1585 N N . ALA A 1 230 ? 37.015 50.443 -27.102 1.00 14.99 208 ALA A N 1
ATOM 1586 C CA . ALA A 1 230 ? 37.394 50.109 -28.484 1.00 14.23 208 ALA A CA 1
ATOM 1587 C C . ALA A 1 230 ? 38.005 51.297 -29.182 1.00 13.78 208 ALA A C 1
ATOM 1588 O O . ALA A 1 230 ? 38.923 51.173 -30.021 1.00 13.67 208 ALA A O 1
ATOM 1590 N N . GLU A 1 231 ? 37.480 52.482 -28.885 1.00 15.36 209 GLU A N 1
ATOM 1591 C CA . GLU A 1 231 ? 38.008 53.687 -29.430 1.00 14.82 209 GLU A CA 1
ATOM 1592 C C . GLU A 1 231 ? 39.380 54.130 -28.853 1.00 16.65 209 GLU A C 1
ATOM 1593 O O . GLU A 1 231 ? 40.330 54.578 -29.578 1.00 14.46 209 GLU A O 1
ATOM 1599 N N . ARG A 1 232 ? 39.526 53.965 -27.561 1.00 16.54 210 ARG A N 1
ATOM 1600 C CA . ARG A 1 232 ? 40.747 54.315 -26.877 1.00 17.11 210 ARG A CA 1
ATOM 1601 C C . ARG A 1 232 ? 41.928 53.432 -27.333 1.00 16.37 210 ARG A C 1
ATOM 1602 O O . ARG A 1 232 ? 43.064 53.893 -27.461 1.00 15.65 210 ARG A O 1
ATOM 1610 N N . LEU A 1 233 ? 41.608 52.199 -27.713 1.00 15.18 211 LEU A N 1
ATOM 1611 C CA . LEU A 1 233 ? 42.563 51.258 -28.201 1.00 15.13 211 LEU A CA 1
ATOM 1612 C C . LEU A 1 233 ? 43.089 51.596 -29.617 1.00 15.23 211 LEU A C 1
ATOM 1613 O O . LEU A 1 233 ? 44.071 50.990 -30.087 1.00 15.38 211 LEU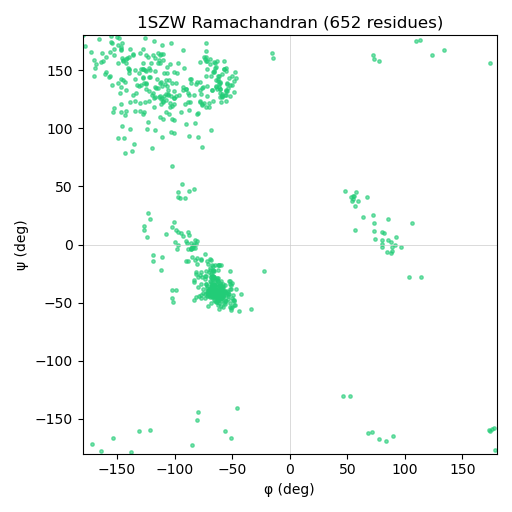 A O 1
ATOM 1618 N N . LYS A 1 234 ? 42.408 52.504 -30.290 1.00 14.22 212 LYS A N 1
ATOM 1619 C CA . LYS A 1 234 ? 42.841 53.010 -31.566 1.00 13.88 212 LYS A CA 1
ATOM 1620 C C . LYS A 1 234 ? 43.909 54.092 -31.486 1.00 14.16 212 LYS A C 1
ATOM 1621 O O . LYS A 1 234 ? 44.505 54.422 -32.510 1.00 13.88 212 LYS A O 1
ATOM 1627 N N . LYS A 1 235 ? 44.180 54.643 -30.303 1.00 12.93 213 LYS A N 1
ATOM 1628 C CA . LYS A 1 235 ? 45.318 55.576 -30.102 1.00 14.25 213 LYS A CA 1
ATOM 1629 C C . LYS A 1 235 ? 46.669 54.892 -30.301 1.00 13.52 213 LYS A C 1
ATOM 1630 O O . LYS A 1 235 ? 46.762 53.684 -30.169 1.00 12.21 213 LYS A O 1
ATOM 1636 N N . ALA A 1 236 ? 47.716 55.654 -30.611 1.00 13.99 214 ALA A N 1
ATOM 1637 C CA . ALA A 1 236 ? 49.065 55.091 -30.829 1.00 14.04 214 ALA A CA 1
ATOM 1638 C C . ALA A 1 236 ? 49.561 54.338 -29.591 1.00 15.32 214 ALA A C 1
ATOM 1639 O O . ALA A 1 236 ? 50.118 53.227 -29.692 1.00 16.57 214 ALA A O 1
ATOM 1641 N N . ASP A 1 237 ? 49.338 54.938 -28.421 1.00 14.53 215 ASP A N 1
ATOM 1642 C CA . ASP A 1 237 ? 49.829 54.417 -27.171 1.00 15.08 215 ASP A CA 1
ATOM 1643 C C . ASP A 1 237 ? 48.614 54.240 -26.275 1.00 14.33 215 ASP A C 1
ATOM 1644 O O . ASP A 1 237 ? 48.122 55.197 -25.655 1.00 13.09 215 ASP A O 1
ATOM 1649 N N . VAL A 1 238 ? 48.127 53.003 -26.197 1.00 13.10 216 VAL A N 1
ATOM 1650 C CA . VAL A 1 238 ? 46.897 52.736 -25.458 1.00 14.14 216 VAL A CA 1
ATOM 1651 C C . VAL A 1 238 ? 47.002 53.070 -23.979 1.00 13.97 216 VAL A C 1
ATOM 1652 O O . VAL A 1 238 ? 45.992 53.242 -23.323 1.00 15.01 216 VAL A O 1
ATOM 1656 N N . ASN A 1 239 ? 48.210 53.118 -23.440 1.00 13.64 217 ASN A N 1
ATOM 1657 C CA . ASN A 1 239 ? 48.376 53.476 -22.022 1.00 15.41 217 ASN A CA 1
ATOM 1658 C C . ASN A 1 239 ? 48.832 54.883 -21.739 1.00 14.76 217 ASN A C 1
ATOM 1659 O O . ASN A 1 239 ? 49.207 55.180 -20.614 1.00 15.90 217 ASN A O 1
ATOM 1664 N N . GLN A 1 240 ? 48.741 55.760 -22.734 1.00 12.44 218 GLN A N 1
ATOM 1665 C CA . GLN A 1 240 ? 49.110 57.169 -22.538 1.00 13.28 218 GLN A CA 1
ATOM 1666 C C . GLN A 1 240 ? 48.058 57.809 -21.627 1.00 11.64 218 GLN A C 1
ATOM 1667 O O . GLN A 1 240 ? 46.895 57.828 -21.936 1.00 10.30 218 GLN A O 1
ATOM 1673 N N . VAL A 1 241 ? 48.497 58.352 -20.505 1.00 11.92 219 VAL A N 1
ATOM 1674 C CA . VAL A 1 241 ? 47.629 59.130 -19.630 1.00 11.64 219 VAL A CA 1
ATOM 1675 C C . VAL A 1 241 ? 47.453 60.493 -20.248 1.00 11.56 219 VAL A C 1
ATOM 1676 O O . VAL A 1 241 ? 48.424 61.092 -20.605 1.00 11.81 219 VAL A O 1
ATOM 1680 N N . VAL A 1 242 ? 46.228 60.973 -20.387 1.00 12.66 220 VAL A N 1
ATOM 1681 C CA . VAL A 1 242 ? 45.992 62.362 -20.747 1.00 14.81 220 VAL A CA 1
ATOM 1682 C C . VAL A 1 242 ? 45.357 63.157 -19.606 1.00 14.46 220 VAL A C 1
ATOM 1683 O O . VAL A 1 242 ? 44.788 62.631 -18.657 1.00 12.76 220 VAL A O 1
ATOM 1687 N N . ASP A 1 243 ? 45.429 64.457 -19.749 1.00 13.80 221 ASP A N 1
ATOM 1688 C CA . ASP A 1 243 ? 44.910 65.376 -18.777 1.00 14.12 221 ASP A CA 1
ATOM 1689 C C . ASP A 1 243 ? 43.417 65.179 -18.603 1.00 14.77 221 ASP A C 1
ATOM 1690 O O . ASP A 1 243 ? 42.709 65.096 -19.598 1.00 16.50 221 ASP A O 1
ATOM 1695 N N . GLY A 1 244 ? 42.930 65.128 -17.356 1.00 14.16 222 GLY A N 1
ATOM 1696 C CA . GLY A 1 244 ? 41.544 64.787 -17.072 1.00 12.55 222 GLY A CA 1
ATOM 1697 C C . GLY A 1 244 ? 41.215 63.303 -16.990 1.00 11.89 222 GLY A C 1
ATOM 1698 O O . GLY A 1 244 ? 40.108 62.964 -16.608 1.00 11.51 222 GLY A O 1
ATOM 1699 N N . ASP A 1 245 ? 42.140 62.407 -17.303 1.00 12.11 223 ASP A N 1
ATOM 1700 C CA . ASP A 1 245 ? 41.849 60.953 -17.142 1.00 13.79 223 ASP A CA 1
ATOM 1701 C C . ASP A 1 245 ? 41.451 60.598 -15.678 1.00 13.18 223 ASP A C 1
ATOM 1702 O O . ASP A 1 245 ? 41.940 61.210 -14.711 1.00 14.10 223 ASP A O 1
ATOM 1707 N N . ALA A 1 246 ? 40.639 59.576 -15.504 1.00 13.57 224 ALA A N 1
ATOM 1708 C CA . ALA A 1 246 ? 40.260 59.117 -14.188 1.00 13.21 224 ALA A CA 1
ATOM 1709 C C . ALA A 1 246 ? 41.056 57.842 -13.957 1.00 13.34 224 ALA A C 1
ATOM 1710 O O . ALA A 1 246 ? 40.837 56.787 -14.628 1.00 16.02 224 ALA A O 1
ATOM 1712 N N . LEU A 1 247 ? 41.988 57.922 -13.000 1.00 12.49 225 LEU A N 1
ATOM 1713 C CA . LEU A 1 247 ? 42.889 56.824 -12.714 1.00 12.73 225 LEU A CA 1
ATOM 1714 C C . LEU A 1 247 ? 42.507 56.062 -11.483 1.00 12.95 225 LEU A C 1
ATOM 1715 O O . LEU A 1 247 ? 42.333 56.636 -10.423 1.00 12.60 225 LEU A O 1
ATOM 1720 N N . GLN A 1 248 ? 42.381 54.743 -11.572 1.00 13.10 226 GLN A N 1
ATOM 1721 C CA . GLN A 1 248 ? 41.887 54.019 -10.448 1.00 13.16 226 GLN A CA 1
ATOM 1722 C C . GLN A 1 248 ? 43.051 53.246 -9.823 1.00 13.67 226 GLN A C 1
ATOM 1723 O O . GLN A 1 248 ? 43.912 52.669 -10.543 1.00 11.21 226 GLN A O 1
ATOM 1729 N N . LEU A 1 249 ? 43.063 53.187 -8.491 1.00 12.26 227 LEU A N 1
ATOM 1730 C CA . LEU A 1 249 ? 43.993 52.329 -7.781 1.00 11.45 227 LEU A CA 1
ATOM 1731 C C . LEU A 1 249 ? 43.744 50.874 -8.088 1.00 12.38 227 LEU A C 1
ATOM 1732 O O . LEU A 1 249 ? 42.606 50.433 -8.112 1.00 11.51 227 LEU A O 1
ATOM 1737 N N . ALA A 1 250 ? 44.822 50.138 -8.342 1.00 12.45 228 ALA A N 1
ATOM 1738 C CA . ALA A 1 250 ? 44.762 48.704 -8.573 1.00 13.66 228 ALA A CA 1
ATOM 1739 C C . ALA A 1 250 ? 44.159 48.021 -7.359 1.00 13.91 228 ALA A C 1
ATOM 1740 O O . ALA A 1 250 ? 44.594 48.243 -6.211 1.00 13.23 228 ALA A O 1
ATOM 1742 N N . GLY A 1 251 ? 43.148 47.232 -7.622 1.00 15.17 229 GLY A N 1
ATOM 1743 C CA . GLY A 1 251 ? 42.549 46.320 -6.657 1.00 16.19 229 GLY A CA 1
ATOM 1744 C C . GLY A 1 251 ? 41.441 46.983 -5.815 1.00 17.06 229 GLY A C 1
ATOM 1745 O O . GLY A 1 251 ? 40.934 46.378 -4.902 1.00 16.57 229 GLY A O 1
ATOM 1746 N N . ARG A 1 252 ? 41.129 48.247 -6.078 1.00 16.72 230 ARG A N 1
ATOM 1747 C CA . ARG A 1 252 ? 39.963 48.851 -5.443 1.00 17.53 230 ARG A CA 1
ATOM 1748 C C . ARG A 1 252 ? 39.277 49.953 -6.268 1.00 17.43 230 ARG A C 1
ATOM 1749 O O . ARG A 1 252 ? 39.709 50.251 -7.393 1.00 15.54 230 ARG A O 1
ATOM 1757 N N . GLY A 1 253 ? 38.178 50.515 -5.726 1.00 16.18 231 GLY A N 1
ATOM 1758 C CA . GLY A 1 253 ? 37.307 51.365 -6.504 1.00 15.89 231 GLY A CA 1
ATOM 1759 C C . GLY A 1 253 ? 37.779 52.827 -6.644 1.00 15.06 231 GLY A C 1
ATOM 1760 O O . GLY A 1 253 ? 37.503 53.497 -7.643 1.00 13.37 231 GLY A O 1
ATOM 1761 N N . SER A 1 254 ? 38.558 53.281 -5.689 1.00 15.24 232 SER A N 1
ATOM 1762 C CA . SER A 1 254 ? 38.968 54.672 -5.658 1.00 14.70 232 SER A CA 1
ATOM 1763 C C . SER A 1 254 ? 39.790 55.096 -6.845 1.00 13.76 232 SER A C 1
ATOM 1764 O O . SER A 1 254 ? 40.699 54.386 -7.267 1.00 10.17 232 SER A O 1
ATOM 1767 N N . TRP A 1 255 ? 39.518 56.321 -7.304 1.00 13.51 233 TRP A N 1
ATOM 1768 C CA . TRP A 1 255 ? 40.122 56.863 -8.507 1.00 13.38 233 TRP A CA 1
ATOM 1769 C C . TRP A 1 255 ? 40.223 58.323 -8.331 1.00 12.88 233 TRP A C 1
ATOM 1770 O O . TRP A 1 255 ? 39.508 58.912 -7.522 1.00 14.43 233 TRP A O 1
ATOM 1781 N N . PHE A 1 256 ? 41.142 58.931 -9.048 1.00 13.05 234 PHE A N 1
ATOM 1782 C CA . PHE A 1 256 ? 41.282 60.397 -8.993 1.00 12.19 234 PHE A CA 1
ATOM 1783 C C . PHE A 1 256 ? 41.694 60.916 -10.376 1.00 13.09 234 PHE A C 1
ATOM 1784 O O . PHE A 1 256 ? 42.009 60.123 -11.287 1.00 12.27 234 PHE A O 1
ATOM 1792 N N . VAL A 1 257 ? 41.725 62.240 -10.537 1.00 11.77 235 VAL A N 1
ATOM 1793 C CA . VAL A 1 257 ? 41.822 62.841 -11.844 1.00 13.53 235 VAL A CA 1
ATOM 1794 C C . VAL A 1 257 ? 43.230 63.305 -12.172 1.00 13.70 235 VAL A C 1
ATOM 1795 O O . VAL A 1 257 ? 43.810 64.059 -11.395 1.00 13.08 235 VAL A O 1
ATOM 1799 N N . ALA A 1 258 ? 43.764 62.845 -13.309 1.00 12.38 236 ALA A N 1
ATOM 1800 C CA . ALA A 1 258 ? 45.096 63.269 -13.790 1.00 12.30 236 ALA A CA 1
ATOM 1801 C C . ALA A 1 258 ? 45.144 64.761 -14.117 1.00 12.17 236 ALA A C 1
ATOM 1802 O O . ALA A 1 258 ? 44.217 65.273 -14.681 1.00 11.58 236 ALA A O 1
ATOM 1804 N N . THR A 1 259 ? 46.250 65.410 -13.801 1.00 12.26 237 THR A N 1
ATOM 1805 C CA . THR A 1 259 ? 46.486 66.790 -14.193 1.00 13.32 237 THR A CA 1
ATOM 1806 C C . THR A 1 259 ? 47.802 66.885 -14.944 1.00 14.15 237 THR A C 1
ATOM 1807 O O . THR A 1 259 ? 48.647 66.004 -14.863 1.00 14.17 237 THR A O 1
ATOM 1811 N N . THR A 1 260 ? 47.987 67.983 -15.647 1.00 14.52 238 THR A N 1
ATOM 1812 C CA . THR A 1 260 ? 49.133 68.133 -16.517 1.00 16.03 238 THR A CA 1
ATOM 1813 C C . THR A 1 260 ? 50.476 68.099 -15.742 1.00 17.35 238 THR A C 1
ATOM 1814 O O . THR A 1 260 ? 51.423 67.427 -16.176 1.00 18.94 238 THR A O 1
ATOM 1818 N N . GLU A 1 261 ? 50.571 68.777 -14.599 1.00 17.48 239 GLU A N 1
ATOM 1819 C CA . GLU A 1 261 ? 51.846 68.777 -13.858 1.00 18.28 239 GLU A CA 1
ATOM 1820 C C . GLU A 1 261 ? 52.229 67.441 -13.231 1.00 17.66 239 GLU A C 1
ATOM 1821 O O . GLU A 1 261 ? 53.385 67.200 -12.959 1.00 17.04 239 GLU A O 1
ATOM 1827 N N . GLU A 1 262 ? 51.269 66.556 -13.005 1.00 18.48 240 GLU A N 1
ATOM 1828 C CA . GLU A 1 262 ? 51.591 65.254 -12.405 1.00 18.65 240 GLU A CA 1
ATOM 1829 C C . GLU A 1 262 ? 51.751 64.129 -13.461 1.00 17.83 240 GLU A C 1
ATOM 1830 O O . GLU A 1 262 ? 51.881 62.970 -13.095 1.00 15.96 240 GLU A O 1
ATOM 1836 N N . LEU A 1 263 ? 51.798 64.481 -14.746 1.00 17.43 241 LEU A N 1
ATOM 1837 C CA . LEU A 1 263 ? 51.586 63.482 -15.826 1.00 17.67 241 LEU A CA 1
ATOM 1838 C C . LEU A 1 263 ? 52.723 62.443 -15.976 1.00 17.27 241 LEU A C 1
ATOM 1839 O O . LEU A 1 263 ? 52.470 61.258 -1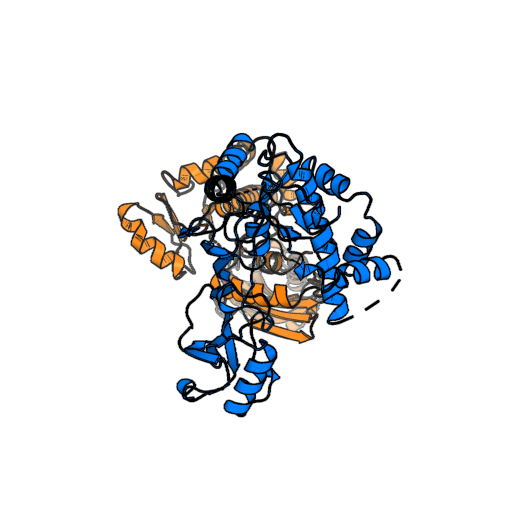6.104 1.00 16.19 241 LEU A O 1
ATOM 1844 N N . ALA A 1 264 ? 53.969 62.893 -15.958 1.00 15.99 242 ALA A N 1
ATOM 1845 C CA . ALA A 1 264 ? 55.122 61.986 -15.992 1.00 15.95 242 ALA A CA 1
ATOM 1846 C C . ALA A 1 264 ? 55.106 60.997 -14.817 1.00 15.85 242 ALA A C 1
ATOM 1847 O O . ALA A 1 264 ? 55.280 59.795 -14.992 1.00 14.53 242 ALA A O 1
ATOM 1849 N N . GLU A 1 265 ? 54.818 61.492 -13.624 1.00 16.00 243 GLU A N 1
ATOM 1850 C CA . GLU A 1 265 ? 54.639 60.611 -12.470 1.00 16.29 243 GLU A CA 1
ATOM 1851 C C . GLU A 1 265 ? 53.442 59.648 -12.601 1.00 14.89 243 GLU A C 1
ATOM 1852 O O . GLU A 1 265 ? 53.530 58.456 -12.274 1.00 15.24 243 GLU A O 1
ATOM 1858 N N . LEU A 1 266 ? 52.312 60.148 -13.065 1.00 14.02 244 LEU A N 1
ATOM 1859 C CA . LEU A 1 266 ? 51.142 59.291 -13.183 1.00 13.87 244 LEU A CA 1
ATOM 1860 C C . LEU A 1 266 ? 51.388 58.222 -14.271 1.00 13.04 244 LEU A C 1
ATOM 1861 O O . LEU A 1 266 ? 51.014 57.088 -14.100 1.00 12.27 244 LEU A O 1
ATOM 1866 N N . GLN A 1 267 ? 51.991 58.626 -15.378 1.00 12.49 245 GLN A N 1
ATOM 1867 C CA . GLN A 1 267 ? 52.353 57.702 -16.464 1.00 12.55 245 GLN A CA 1
ATOM 1868 C C . GLN A 1 267 ? 53.188 56.532 -15.973 1.00 12.49 245 GLN A C 1
ATOM 1869 O O . GLN A 1 267 ? 52.937 55.361 -16.298 1.00 10.79 245 GLN A O 1
ATOM 1875 N N . ARG A 1 268 ? 54.190 56.861 -15.177 1.00 12.66 246 ARG A N 1
ATOM 1876 C CA . ARG A 1 268 ? 55.015 55.850 -14.550 1.00 13.30 246 ARG A CA 1
ATOM 1877 C C . ARG A 1 268 ? 54.189 54.852 -13.722 1.00 12.79 246 ARG A C 1
ATOM 1878 O O . ARG A 1 268 ? 54.387 53.631 -13.844 1.00 11.89 246 ARG A O 1
ATOM 1886 N N . ARG A 1 269 ? 53.277 55.352 -12.881 1.00 11.37 247 ARG A N 1
ATOM 1887 C CA . ARG A 1 269 ? 52.428 54.460 -12.098 1.00 11.65 247 ARG A CA 1
ATOM 1888 C C . ARG A 1 269 ? 51.521 53.602 -12.962 1.00 10.17 247 ARG A C 1
ATOM 1889 O O . ARG A 1 269 ? 51.362 52.425 -12.682 1.00 10.67 247 ARG A O 1
ATOM 1897 N N . VAL A 1 270 ? 50.976 54.170 -14.012 1.00 10.48 248 VAL A N 1
ATOM 1898 C CA . VAL A 1 270 ? 50.210 53.361 -14.969 1.00 11.32 248 VAL A CA 1
ATOM 1899 C C . VAL A 1 270 ? 51.051 52.296 -15.629 1.00 11.77 248 VAL A C 1
ATOM 1900 O O . VAL A 1 270 ? 50.636 51.135 -15.675 1.00 10.71 248 VAL A O 1
ATOM 1904 N N . ASN A 1 271 ? 52.258 52.656 -16.093 1.00 12.70 249 ASN A N 1
ATOM 1905 C CA . ASN A 1 271 ? 53.143 51.703 -16.730 1.00 12.49 249 ASN A CA 1
ATOM 1906 C C . ASN A 1 271 ? 53.478 50.558 -15.777 1.00 13.05 249 ASN A C 1
ATOM 1907 O O . ASN A 1 271 ? 53.558 49.396 -16.193 1.00 10.54 249 ASN A O 1
ATOM 1912 N N . ASP A 1 272 ? 53.644 50.903 -14.488 1.00 13.00 250 ASP A N 1
ATOM 1913 C CA . ASP A 1 272 ? 53.951 49.947 -13.425 1.00 12.92 250 ASP A CA 1
ATOM 1914 C C . ASP A 1 272 ? 52.701 49.179 -12.901 1.00 12.68 250 ASP A C 1
ATOM 1915 O O . ASP A 1 272 ? 52.805 48.349 -11.988 1.00 12.31 250 ASP A O 1
ATOM 1920 N N . LYS A 1 273 ? 51.529 49.418 -13.506 1.00 12.74 251 LYS A N 1
ATOM 1921 C CA . LYS A 1 273 ? 50.280 48.719 -13.143 1.00 12.83 251 LYS A CA 1
ATOM 1922 C C . LYS A 1 273 ? 49.796 48.996 -11.692 1.00 14.17 251 LYS A C 1
ATOM 1923 O O . LYS A 1 273 ? 49.002 48.231 -11.134 1.00 15.25 251 LYS A O 1
ATOM 1929 N N . GLU A 1 274 ? 50.215 50.134 -11.131 1.00 14.83 252 GLU A N 1
ATOM 1930 C CA . GLU A 1 274 ? 49.695 50.661 -9.846 1.00 14.90 252 GLU A CA 1
ATOM 1931 C C . GLU A 1 274 ? 48.386 51.442 -9.990 1.00 13.72 252 GLU A C 1
ATOM 1932 O O . GLU A 1 274 ? 47.560 51.490 -9.050 1.00 13.66 252 GLU A O 1
ATOM 1938 N N . LEU A 1 275 ? 48.244 52.095 -11.133 1.00 12.55 253 LEU A N 1
ATOM 1939 C CA . LEU A 1 275 ? 47.065 52.819 -11.509 1.00 12.98 253 LEU A CA 1
ATOM 1940 C C . LEU A 1 275 ? 46.522 52.239 -12.827 1.00 13.04 253 LEU A C 1
ATOM 1941 O O . LEU A 1 275 ? 47.326 51.769 -13.673 1.00 11.57 253 LEU A O 1
ATOM 1954 N N . ILE A 1 277 ? 44.028 53.156 -16.134 1.00 12.53 255 ILE A N 1
ATOM 1955 C CA . ILE A 1 277 ? 43.246 54.199 -16.856 1.00 12.30 255 ILE A CA 1
ATOM 1956 C C . ILE A 1 277 ? 41.834 53.602 -16.940 1.00 11.90 255 ILE A C 1
ATOM 1957 O O . ILE A 1 277 ? 41.667 52.421 -17.168 1.00 12.05 255 ILE A O 1
ATOM 1962 N N . THR A 1 278 ? 40.830 54.402 -16.743 1.00 10.86 256 THR A N 1
ATOM 1963 C CA . THR A 1 278 ? 39.472 53.935 -16.762 1.00 11.77 256 THR A CA 1
ATOM 1964 C C . THR A 1 278 ? 38.716 54.458 -17.997 1.00 13.49 256 THR A C 1
ATOM 1965 O O . THR A 1 278 ? 39.087 55.491 -18.611 1.00 13.27 256 THR A O 1
ATOM 1969 N N . ALA A 1 279 ? 37.591 53.815 -18.255 1.00 13.53 257 ALA A N 1
ATOM 1970 C CA . ALA A 1 279 ? 36.613 54.333 -19.235 1.00 14.50 257 ALA A CA 1
ATOM 1971 C C . ALA A 1 279 ? 35.250 54.456 -18.550 1.00 15.33 257 ALA A C 1
ATOM 1972 O O . ALA A 1 279 ? 34.943 53.708 -17.669 1.00 14.57 257 ALA A O 1
ATOM 1974 N N . ALA A 1 280 ? 34.464 55.421 -18.983 1.00 15.36 258 ALA A N 1
ATOM 1975 C CA . ALA A 1 280 ? 33.122 55.645 -18.463 1.00 16.24 258 ALA A CA 1
ATOM 1976 C C . ALA A 1 280 ? 32.125 54.516 -18.611 1.00 16.22 258 ALA A C 1
ATOM 1977 O O . ALA A 1 280 ? 32.031 53.836 -19.649 1.00 16.60 258 ALA A O 1
ATOM 1979 N N . LEU A 1 281 ? 31.364 54.327 -17.543 1.00 15.39 259 LEU A N 1
ATOM 1980 C CA . LEU A 1 281 ? 30.079 53.721 -17.643 1.00 16.11 259 LEU A CA 1
ATOM 1981 C C . LEU A 1 281 ? 29.139 54.908 -17.586 1.00 17.05 259 LEU A C 1
ATOM 1982 O O . LEU A 1 281 ? 28.861 55.414 -16.477 1.00 16.06 259 LEU A O 1
ATOM 1987 N N . PRO A 1 282 ? 28.704 55.402 -18.741 1.00 16.40 260 PRO A N 1
ATOM 1988 C CA . PRO A 1 282 ? 27.817 56.582 -18.780 1.00 16.29 260 PRO A CA 1
ATOM 1989 C C . PRO A 1 282 ? 26.536 56.426 -17.948 1.00 15.57 260 PRO A C 1
ATOM 1990 O O . PRO A 1 282 ? 26.061 55.323 -17.735 1.00 14.56 260 PRO A O 1
ATOM 1994 N N . GLY A 1 283 ? 26.010 57.557 -17.475 1.00 14.17 261 GLY A N 1
ATOM 1995 C CA . GLY A 1 283 ? 24.764 57.599 -16.739 1.00 14.75 261 GLY A CA 1
ATOM 1996 C C . GLY A 1 283 ? 24.549 58.994 -16.204 1.00 14.71 261 GLY A C 1
ATOM 1997 O O . GLY A 1 283 ? 25.163 59.939 -16.712 1.00 15.61 261 GLY A O 1
ATOM 1998 N N . SER A 1 284 ? 23.722 59.162 -15.180 1.00 16.16 262 SER A N 1
ATOM 1999 C CA . SER A 1 284 ? 23.464 60.521 -14.616 1.00 15.51 262 SER A CA 1
ATOM 2000 C C . SER A 1 284 ? 24.651 61.043 -13.809 1.00 15.46 262 SER A C 1
ATOM 2001 O O . SER A 1 284 ? 25.475 60.273 -13.379 1.00 13.39 262 SER A O 1
ATOM 2004 N N . GLY A 1 285 ? 24.726 62.365 -13.614 1.00 15.33 263 GLY A N 1
ATOM 2005 C CA . GLY A 1 285 ? 25.835 62.985 -12.926 1.00 16.61 263 GLY A CA 1
ATOM 2006 C C . GLY A 1 285 ? 27.032 63.078 -13.841 1.00 18.03 263 GLY A C 1
ATOM 2007 O O . GLY A 1 285 ? 26.961 62.775 -15.044 1.00 20.13 263 GLY A O 1
ATOM 2008 N N . GLU A 1 286 ? 28.167 63.392 -13.246 1.00 18.35 264 GLU A N 1
ATOM 2009 C CA . GLU A 1 286 ? 29.421 63.567 -13.967 1.00 18.12 264 GLU A CA 1
ATOM 2010 C C . GLU A 1 286 ? 30.037 62.209 -14.229 1.00 16.88 264 GLU A C 1
ATOM 2011 O O . GLU A 1 286 ? 29.912 61.294 -13.388 1.00 15.30 264 GLU A O 1
ATOM 2017 N N . TRP A 1 287 ? 30.580 62.026 -15.449 1.00 15.90 265 TRP A N 1
ATOM 2018 C CA . TRP A 1 287 ? 31.214 60.761 -15.834 1.00 15.58 265 TRP A CA 1
ATOM 2019 C C . TRP A 1 287 ? 32.557 60.637 -15.101 1.00 15.35 265 TRP A C 1
ATOM 2020 O O . TRP A 1 287 ? 33.062 59.528 -14.935 1.00 15.17 265 TRP A O 1
ATOM 2031 N N . GLY A 1 288 ? 33.184 61.757 -14.739 1.00 14.31 266 GLY A N 1
ATOM 2032 C CA . GLY A 1 288 ? 34.337 61.688 -13.829 1.00 15.72 266 GLY A CA 1
ATOM 2033 C C . GLY A 1 288 ? 35.675 62.088 -14.422 1.00 15.79 266 GLY A C 1
ATOM 2034 O O . GLY A 1 288 ? 36.544 62.728 -13.735 1.00 17.09 266 GLY A O 1
ATOM 2035 N N . THR A 1 289 ? 35.775 61.891 -15.717 1.00 14.99 267 THR A N 1
ATOM 2036 C CA . THR A 1 289 ? 36.865 62.463 -16.496 1.00 14.96 267 THR A CA 1
ATOM 2037 C C . THR A 1 289 ? 36.617 63.946 -16.621 1.00 14.08 267 THR A C 1
ATOM 2038 O O . THR A 1 289 ? 35.490 64.391 -16.423 1.00 16.39 267 THR A O 1
ATOM 2042 N N . GLN A 1 290 ? 37.656 64.700 -16.955 1.00 14.06 268 GLN A N 1
ATOM 2043 C CA . GLN A 1 290 ? 37.521 66.158 -17.173 1.00 13.45 268 GLN A CA 1
ATOM 2044 C C . GLN A 1 290 ? 38.359 66.523 -18.393 1.00 14.57 268 GLN A C 1
ATOM 2045 O O . GLN A 1 290 ? 39.170 65.662 -18.907 1.00 11.97 268 GLN A O 1
ATOM 2051 N N . ARG A 1 291 ? 38.156 67.757 -18.889 1.00 13.38 269 ARG A N 1
ATOM 2052 C CA . ARG A 1 291 ? 38.969 68.302 -19.938 1.00 15.62 269 ARG A CA 1
ATOM 2053 C C . ARG A 1 291 ? 39.132 67.260 -21.058 1.00 15.64 269 ARG A C 1
ATOM 2054 O O . ARG A 1 291 ? 38.161 66.715 -21.509 1.00 15.44 269 ARG A O 1
ATOM 2062 N N . GLU A 1 292 ? 40.349 67.010 -21.512 1.00 16.68 270 GLU A N 1
ATOM 2063 C CA . GLU A 1 292 ? 40.561 66.367 -22.813 1.00 16.06 270 GLU A CA 1
ATOM 2064 C C . GLU A 1 292 ? 40.031 64.945 -22.753 1.00 15.65 270 GLU A C 1
ATOM 2065 O O . GLU A 1 292 ? 39.537 64.436 -23.753 1.00 13.95 270 GLU A O 1
ATOM 2071 N N . ALA A 1 293 ? 40.155 64.274 -21.599 1.00 15.16 271 ALA A N 1
ATOM 2072 C CA . ALA A 1 293 ? 39.736 62.910 -21.503 1.00 16.02 271 ALA A CA 1
ATOM 2073 C C . ALA A 1 293 ? 38.224 62.834 -21.572 1.00 15.88 271 ALA A C 1
ATOM 2074 O O . ALA A 1 293 ? 37.688 61.897 -22.134 1.00 15.07 271 ALA A O 1
ATOM 2076 N N . LEU A 1 294 ? 37.538 63.794 -20.957 1.00 15.82 272 LEU A N 1
ATOM 2077 C CA . LEU A 1 294 ? 36.080 63.777 -20.991 1.00 15.08 272 LEU A CA 1
ATOM 2078 C C . LEU A 1 294 ? 35.628 64.066 -22.439 1.00 14.40 272 LEU A C 1
ATOM 2079 O O . LEU A 1 294 ? 34.750 63.433 -22.905 1.00 12.83 272 LEU A O 1
ATOM 2084 N N . ALA A 1 295 ? 36.244 65.039 -23.130 1.00 14.63 273 ALA A N 1
ATOM 2085 C CA . ALA A 1 295 ? 35.908 65.314 -24.525 1.00 14.82 273 ALA A CA 1
ATOM 2086 C C . ALA A 1 295 ? 36.057 64.034 -25.364 1.00 14.46 273 ALA A C 1
ATOM 2087 O O . ALA A 1 295 ? 35.179 63.689 -26.137 1.00 13.23 273 ALA A O 1
ATOM 2089 N N . PHE A 1 296 ? 37.125 63.281 -25.142 1.00 14.31 274 PHE A N 1
ATOM 2090 C CA . PHE A 1 296 ? 37.326 62.031 -25.895 1.00 14.56 274 PHE A CA 1
ATOM 2091 C C . PHE A 1 296 ? 36.196 61.043 -25.621 1.00 13.36 274 PHE A C 1
ATOM 2092 O O . PHE A 1 296 ? 35.705 60.396 -26.572 1.00 11.52 274 PHE A O 1
ATOM 2100 N N . GLU A 1 297 ? 35.811 60.875 -24.338 1.00 13.53 275 GLU A N 1
ATOM 2101 C CA . GLU A 1 297 ? 34.806 59.846 -23.971 1.00 13.16 275 GLU A CA 1
ATOM 2102 C C . GLU A 1 297 ? 33.474 60.231 -24.571 1.00 13.69 275 GLU A C 1
ATOM 2103 O O . GLU A 1 297 ? 32.760 59.374 -25.105 1.00 12.68 275 GLU A O 1
ATOM 2109 N N . GLN A 1 298 ? 33.177 61.548 -24.553 1.00 12.94 276 GLN A N 1
ATOM 2110 C CA . GLN A 1 298 ? 31.922 62.036 -25.102 1.00 14.25 276 GLN A CA 1
ATOM 2111 C C . GLN A 1 298 ? 31.852 61.753 -26.607 1.00 14.56 276 GLN A C 1
ATOM 2112 O O . GLN A 1 298 ? 30.853 61.178 -27.103 1.00 15.43 276 GLN A O 1
ATOM 2118 N N . ALA A 1 299 ? 32.914 62.122 -27.323 1.00 13.79 277 ALA A N 1
ATOM 2119 C CA . ALA A 1 299 ? 32.986 61.906 -28.770 1.00 14.11 277 ALA A CA 1
ATOM 2120 C C . ALA A 1 299 ? 32.928 60.423 -29.135 1.00 13.06 277 ALA A C 1
ATOM 2121 O O . ALA A 1 299 ? 32.393 60.079 -30.161 1.00 12.70 277 ALA A O 1
ATOM 2123 N N . ALA A 1 300 ? 33.437 59.536 -28.283 1.00 12.16 278 ALA A N 1
ATOM 2124 C CA . ALA A 1 300 ? 33.464 58.122 -28.638 1.00 12.00 278 ALA A CA 1
ATOM 2125 C C . ALA A 1 300 ? 32.040 57.468 -28.737 1.00 13.47 278 ALA A C 1
ATOM 2126 O O . ALA A 1 300 ? 31.844 56.472 -29.417 1.00 11.97 278 ALA A O 1
ATOM 2128 N N . VAL A 1 301 ? 31.078 58.015 -27.987 1.00 13.75 279 VAL A N 1
ATOM 2129 C CA . VAL A 1 301 ? 29.719 57.513 -27.934 1.00 13.96 279 VAL A CA 1
ATOM 2130 C C . VAL A 1 301 ? 28.728 58.629 -28.315 1.00 14.16 279 VAL A C 1
ATOM 2131 O O . VAL A 1 301 ? 27.582 58.567 -27.949 1.00 13.58 279 VAL A O 1
ATOM 2135 N N . ALA A 1 302 ? 29.171 59.586 -29.124 1.00 14.59 280 ALA A N 1
ATOM 2136 C CA . ALA A 1 302 ? 28.388 60.776 -29.433 1.00 14.91 280 ALA A CA 1
ATOM 2137 C C . ALA A 1 302 ? 27.110 60.488 -30.252 1.00 15.89 280 ALA A C 1
ATOM 2138 O O . ALA A 1 302 ? 26.111 61.238 -30.180 1.00 14.64 280 ALA A O 1
ATOM 2140 N N . ALA A 1 303 ? 27.144 59.435 -31.066 1.00 15.05 281 ALA A N 1
ATOM 2141 C CA . ALA A 1 303 ? 25.969 59.086 -31.845 1.00 16.26 281 ALA A CA 1
ATOM 2142 C C . ALA A 1 303 ? 24.889 58.385 -31.009 1.00 16.05 281 ALA A C 1
ATOM 2143 O O . ALA A 1 303 ? 23.750 58.206 -31.495 1.00 16.26 281 ALA A O 1
ATOM 2145 N N . GLU A 1 304 ? 25.248 57.969 -29.789 1.00 16.09 282 GLU A N 1
ATOM 2146 C CA . GLU A 1 304 ? 24.372 57.140 -28.934 1.00 16.60 282 GLU A CA 1
ATOM 2147 C C . GLU A 1 304 ? 23.603 57.977 -27.935 1.00 15.54 282 GLU A C 1
ATOM 2148 O O . GLU A 1 304 ? 23.501 57.651 -26.752 1.00 15.56 282 GLU A O 1
ATOM 2154 N N . THR A 1 305 ? 23.049 59.062 -28.414 1.00 16.18 283 THR A N 1
ATOM 2155 C CA . THR A 1 305 ? 22.295 59.984 -27.567 1.00 16.60 283 THR A CA 1
ATOM 2156 C C . THR A 1 305 ? 21.058 59.342 -26.880 1.00 15.62 283 THR A C 1
ATOM 2157 O O . THR A 1 305 ? 20.751 59.677 -25.754 1.00 14.99 283 THR A O 1
ATOM 2161 N N . GLU A 1 306 ? 20.396 58.416 -27.563 1.00 15.47 284 GLU A N 1
ATOM 2162 C CA . GLU A 1 306 ? 19.184 57.750 -27.051 1.00 15.42 284 GLU A CA 1
ATOM 2163 C C . GLU A 1 306 ? 19.520 56.852 -25.844 1.00 14.65 284 GLU A C 1
ATOM 2164 O O . GLU A 1 306 ? 18.849 56.910 -24.812 1.00 14.12 284 GLU A O 1
ATOM 2170 N N . LEU A 1 307 ? 20.585 56.058 -25.930 1.00 14.83 285 LEU A N 1
ATOM 2171 C CA . LEU A 1 307 ? 20.982 55.223 -24.784 1.00 13.40 285 LEU A CA 1
ATOM 2172 C C . LEU A 1 307 ? 21.487 56.074 -23.648 1.00 12.94 285 LEU A C 1
ATOM 2173 O O . LEU A 1 307 ? 21.180 55.815 -22.510 1.00 12.14 285 LEU A O 1
ATOM 2178 N N . GLN A 1 308 ? 22.209 57.140 -23.956 1.00 13.38 286 GLN A N 1
ATOM 2179 C CA . GLN A 1 308 ? 22.673 58.055 -22.907 1.00 13.27 286 GLN A CA 1
ATOM 2180 C C . GLN A 1 308 ? 21.525 58.664 -22.105 1.00 13.64 286 GLN A C 1
ATOM 2181 O O . GLN A 1 308 ? 21.610 58.711 -20.882 1.00 12.97 286 GLN A O 1
ATOM 2187 N N . ALA A 1 309 ? 20.479 59.129 -22.801 1.00 14.07 287 ALA A N 1
ATOM 2188 C CA . ALA A 1 309 ? 19.332 59.830 -22.194 1.00 13.99 287 ALA A CA 1
ATOM 2189 C C . ALA A 1 309 ? 18.493 58.885 -21.341 1.00 14.18 287 ALA A C 1
ATOM 2190 O O . ALA A 1 309 ? 18.028 59.264 -20.251 1.00 14.51 287 ALA A O 1
ATOM 2192 N N . LEU A 1 310 ? 18.294 57.669 -21.852 1.00 13.73 288 LEU A N 1
ATOM 2193 C CA . LEU A 1 310 ? 17.677 56.576 -21.090 1.00 12.74 288 LEU A CA 1
ATOM 2194 C C . LEU A 1 310 ? 18.352 56.393 -19.732 1.00 12.46 288 LEU A C 1
ATOM 2195 O O . LEU A 1 310 ? 17.689 56.367 -18.705 1.00 11.77 288 LEU A O 1
ATOM 2200 N N . LEU A 1 311 ? 19.663 56.207 -19.726 1.00 12.53 289 LEU A N 1
ATOM 2201 C CA . LEU A 1 311 ? 20.389 55.991 -18.455 1.00 12.35 289 LEU A CA 1
ATOM 2202 C C . LEU A 1 311 ? 20.267 57.200 -17.480 1.00 12.88 289 LEU A C 1
ATOM 2203 O O . LEU A 1 311 ? 20.098 57.041 -16.280 1.00 13.38 289 LEU A O 1
ATOM 2208 N N . VAL A 1 312 ? 20.361 58.405 -18.005 1.00 12.55 290 VAL A N 1
ATOM 2209 C CA . VAL A 1 312 ? 20.245 59.603 -17.181 1.00 12.65 290 VAL A CA 1
ATOM 2210 C C . VAL A 1 312 ? 18.839 59.700 -16.555 1.00 13.82 290 V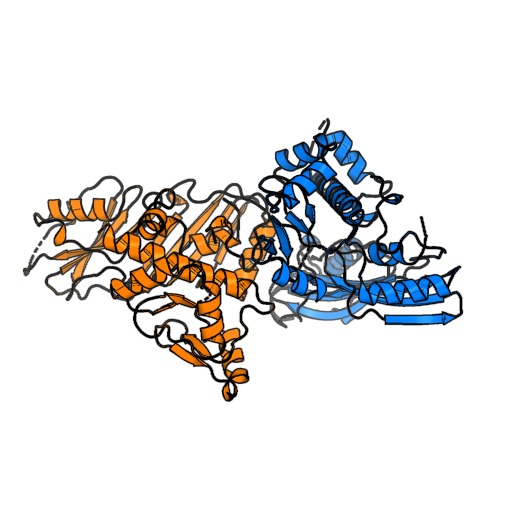AL A C 1
ATOM 2211 O O . VAL A 1 312 ? 18.704 59.911 -15.352 1.00 13.45 290 VAL A O 1
ATOM 2215 N N . ARG A 1 313 ? 17.816 59.537 -17.408 1.00 13.95 291 ARG A N 1
ATOM 2216 C CA . ARG A 1 313 ? 16.407 59.561 -17.034 1.00 15.52 291 ARG A CA 1
ATOM 2217 C C . ARG A 1 313 ? 16.090 58.598 -15.915 1.00 14.45 291 ARG A C 1
ATOM 2218 O O . ARG A 1 313 ? 15.265 58.905 -15.032 1.00 13.22 291 ARG A O 1
ATOM 2226 N N . GLU A 1 314 ? 16.703 57.414 -16.007 1.00 13.00 292 GLU A N 1
ATOM 2227 C CA . GLU A 1 314 ? 16.445 56.340 -15.068 1.00 12.91 292 GLU A CA 1
ATOM 2228 C C . GLU A 1 314 ? 17.353 56.394 -13.843 1.00 14.11 292 GLU A C 1
ATOM 2229 O O . GLU A 1 314 ? 17.425 55.432 -13.057 1.00 13.70 292 GLU A O 1
ATOM 2235 N N . LYS A 1 315 ? 18.072 57.510 -13.712 1.00 15.16 293 LYS A N 1
ATOM 2236 C CA . LYS A 1 315 ? 18.956 57.774 -12.575 1.00 16.33 293 LYS A CA 1
ATOM 2237 C C . LYS A 1 315 ? 20.003 56.674 -12.328 1.00 16.00 293 LYS A C 1
ATOM 2238 O O . LYS A 1 315 ? 20.259 56.334 -11.197 1.00 16.79 293 LYS A O 1
ATOM 2244 N N . VAL A 1 316 ? 20.617 56.147 -13.381 1.00 15.95 294 VAL A N 1
ATOM 2245 C CA . VAL A 1 316 ? 21.702 55.172 -13.242 1.00 16.27 294 VAL A CA 1
ATOM 2246 C C . VAL A 1 316 ? 22.981 55.959 -13.178 1.00 16.19 294 VAL A C 1
ATOM 2247 O O . VAL A 1 316 ? 23.429 56.478 -14.202 1.00 17.10 294 VAL A O 1
ATOM 2251 N N . GLU A 1 317 ? 23.541 56.099 -11.967 1.00 16.41 295 GLU A N 1
ATOM 2252 C CA . GLU A 1 317 ? 24.662 57.012 -11.748 1.00 17.19 295 GLU A CA 1
ATOM 2253 C C . GLU A 1 317 ? 25.835 56.590 -12.628 1.00 16.46 295 GLU A C 1
ATOM 2254 O O . GLU A 1 317 ? 26.138 55.434 -12.688 1.00 17.27 295 GLU A O 1
ATOM 2260 N N . ALA A 1 318 ? 26.468 57.523 -13.323 1.00 16.93 296 ALA A N 1
ATOM 2261 C CA . ALA A 1 318 ? 27.715 57.217 -14.062 1.00 17.66 296 ALA A CA 1
ATOM 2262 C C . ALA A 1 318 ? 28.767 56.650 -13.106 1.00 17.04 296 ALA A C 1
ATOM 2263 O O . ALA A 1 318 ? 28.757 56.954 -11.907 1.00 15.72 296 ALA A O 1
ATOM 2265 N N . ALA A 1 319 ? 29.649 55.821 -13.638 1.00 17.43 297 ALA A N 1
ATOM 2266 C CA . ALA A 1 319 ? 30.718 55.194 -12.869 1.00 17.39 297 ALA A CA 1
ATOM 2267 C C . ALA A 1 319 ? 31.976 54.976 -13.753 1.00 16.61 297 ALA A C 1
ATOM 2268 O O . ALA A 1 319 ? 31.990 55.343 -14.974 1.00 17.04 297 ALA A O 1
ATOM 2270 N N . ARG A 1 320 ? 33.033 54.446 -13.131 1.00 14.43 298 ARG A N 1
ATOM 2271 C CA . ARG A 1 320 ? 34.333 54.228 -13.794 1.00 13.07 298 ARG A CA 1
ATOM 2272 C C . ARG A 1 320 ? 34.586 52.761 -13.806 1.00 11.84 298 ARG A C 1
ATOM 2273 O O . ARG A 1 320 ? 34.188 52.083 -12.857 1.00 13.50 298 ARG A O 1
ATOM 2281 N N . ARG A 1 321 ? 35.287 52.273 -14.821 1.00 10.43 299 ARG A N 1
ATOM 2282 C CA . ARG A 1 321 ? 35.678 50.856 -14.898 1.00 11.15 299 ARG A CA 1
ATOM 2283 C C . ARG A 1 321 ? 37.044 50.813 -15.588 1.00 11.92 299 ARG A C 1
ATOM 2284 O O . ARG A 1 321 ? 37.262 51.564 -16.550 1.00 13.70 299 ARG A O 1
ATOM 2292 N N . ALA A 1 322 ? 37.996 50.022 -15.086 1.00 11.25 300 ALA A N 1
ATOM 2293 C CA . ALA A 1 322 ? 39.340 49.918 -15.722 1.00 11.50 300 ALA A CA 1
ATOM 2294 C C . ALA A 1 322 ? 39.200 49.495 -17.195 1.00 11.25 300 ALA A C 1
ATOM 2295 O O . ALA A 1 322 ? 38.479 48.531 -17.538 1.00 11.33 300 ALA A O 1
ATOM 2305 N N . LEU A 1 324 ? 41.737 48.175 -18.965 1.00 11.60 302 LEU A N 1
ATOM 2306 C CA . LEU A 1 324 ? 42.485 46.934 -19.150 1.00 11.29 302 LEU A CA 1
ATOM 2307 C C . LEU A 1 324 ? 42.217 45.976 -17.997 1.00 11.68 302 LEU A C 1
ATOM 2308 O O . LEU A 1 324 ? 41.772 46.358 -16.920 1.00 11.51 302 LEU A O 1
ATOM 2313 N N . LEU A 1 325 ? 42.598 44.753 -18.242 1.00 12.64 303 LEU A N 1
ATOM 2314 C CA . LEU A 1 325 ? 42.457 43.641 -17.345 1.00 13.37 303 LEU A CA 1
ATOM 2315 C C . LEU A 1 325 ? 43.780 42.861 -17.317 1.00 15.85 303 LEU A C 1
ATOM 2316 O O . LEU A 1 325 ? 44.289 42.425 -18.367 1.00 15.77 303 LEU A O 1
ATOM 2321 N N . TYR A 1 326 ? 44.344 42.708 -16.095 1.00 15.51 304 TYR A N 1
ATOM 2322 C CA . TYR A 1 326 ? 45.613 42.047 -15.881 1.00 15.71 304 TYR A CA 1
ATOM 2323 C C . TYR A 1 326 ? 45.284 40.723 -15.137 1.00 16.34 304 TYR A C 1
ATOM 2324 O O . TYR A 1 326 ? 45.150 40.653 -13.928 1.00 16.89 304 TYR A O 1
ATOM 2333 N N . PRO A 1 327 ? 45.102 39.676 -15.872 1.00 16.45 305 PRO A N 1
ATOM 2334 C CA . PRO A 1 327 ? 44.793 38.383 -15.232 1.00 16.22 305 PRO A CA 1
ATOM 2335 C C . PRO A 1 327 ? 45.896 38.002 -14.197 1.00 16.50 305 PRO A C 1
ATOM 2336 O O . PRO A 1 327 ? 47.079 38.052 -14.475 1.00 15.41 305 PRO A O 1
ATOM 2340 N N . GLN A 1 328 ? 45.468 37.684 -12.987 1.00 17.35 306 GLN A N 1
ATOM 2341 C CA . GLN A 1 328 ? 46.357 37.350 -11.911 1.00 16.00 306 GLN A CA 1
ATOM 2342 C C . GLN A 1 328 ? 46.734 35.888 -11.870 1.00 15.47 306 GLN A C 1
ATOM 2343 O O . GLN A 1 328 ? 45.915 34.986 -12.111 1.00 12.96 306 GLN A O 1
ATOM 2349 N N . GLN A 1 329 ? 47.995 35.658 -11.509 1.00 14.20 307 GLN A N 1
ATOM 2350 C CA . GLN A 1 329 ? 48.558 34.294 -11.462 1.00 16.10 307 GLN A CA 1
ATOM 2351 C C . GLN A 1 329 ? 48.265 33.474 -12.737 1.00 15.62 307 GLN A C 1
ATOM 2352 O O . GLN A 1 329 ? 47.893 32.330 -12.679 1.00 16.16 307 GLN A O 1
ATOM 2358 N N . LEU A 1 330 ? 48.489 34.117 -13.880 1.00 15.21 308 LEU A N 1
ATOM 2359 C CA . LEU A 1 330 ? 48.280 33.525 -15.157 1.00 15.38 308 LEU A CA 1
ATOM 2360 C C . LEU A 1 330 ? 49.287 32.401 -15.360 1.00 15.88 308 LEU A C 1
ATOM 2361 O O . LEU A 1 330 ? 50.495 32.626 -15.259 1.00 15.57 308 LEU A O 1
ATOM 2366 N N . SER A 1 331 ? 48.800 31.207 -15.628 1.00 16.39 309 SER A N 1
ATOM 2367 C CA . SER A 1 331 ? 49.677 30.064 -15.794 1.00 15.11 309 SER A CA 1
ATOM 2368 C C . SER A 1 331 ? 49.017 29.211 -16.853 1.00 14.59 309 SER A C 1
ATOM 2369 O O . SER A 1 331 ? 47.826 29.317 -17.132 1.00 15.26 309 SER A O 1
ATOM 2372 N N . TRP A 1 332 ? 49.828 28.342 -17.444 1.00 14.68 310 TRP A N 1
ATOM 2373 C CA . TRP A 1 332 ? 49.311 27.510 -18.482 1.00 15.16 310 TRP A CA 1
ATOM 2374 C C . TRP A 1 332 ? 50.166 26.316 -18.770 1.00 14.19 310 TRP A C 1
ATOM 2375 O O . TRP A 1 332 ? 51.369 26.273 -18.499 1.00 15.27 310 TRP A O 1
ATOM 2386 N N . ASN A 1 333 ? 49.493 25.378 -19.337 1.00 16.32 311 ASN A N 1
ATOM 2387 C CA . ASN A 1 333 ? 50.124 24.149 -19.608 1.00 14.87 311 ASN A CA 1
ATOM 2388 C C . ASN A 1 333 ? 49.637 23.462 -20.886 1.00 14.75 311 ASN A C 1
ATOM 2389 O O . ASN A 1 333 ? 48.495 23.035 -20.937 1.00 14.55 311 ASN A O 1
ATOM 2394 N N . TRP A 1 334 ? 50.494 23.313 -21.928 1.00 15.43 312 TRP A N 1
ATOM 2395 C CA . TRP A 1 334 ? 50.062 22.562 -23.091 1.00 15.78 312 TRP A CA 1
ATOM 2396 C C . TRP A 1 334 ? 50.090 21.031 -22.808 1.00 15.31 312 TRP A C 1
ATOM 2397 O O . TRP A 1 334 ? 51.145 20.475 -22.509 1.00 17.22 312 TRP A O 1
ATOM 2408 N N . TRP A 1 335 ? 48.956 20.347 -22.910 1.00 17.00 313 TRP A N 1
ATOM 2409 C CA . TRP A 1 335 ? 48.963 18.811 -22.807 1.00 17.97 313 TRP A CA 1
ATOM 2410 C C . TRP A 1 335 ? 49.353 18.118 -24.133 1.00 16.99 313 TRP A C 1
ATOM 2411 O O . TRP A 1 335 ? 49.753 16.929 -24.140 1.00 17.41 313 TRP A O 1
ATOM 2422 N N . ASP A 1 336 ? 49.155 18.807 -25.259 1.00 16.11 314 ASP A N 1
ATOM 2423 C CA . ASP A 1 336 ? 49.666 18.392 -26.593 1.00 15.49 314 ASP A CA 1
ATOM 2424 C C . ASP A 1 336 ? 49.586 19.602 -27.525 1.00 15.75 314 ASP A C 1
ATOM 2425 O O . ASP A 1 336 ? 49.206 20.701 -27.085 1.00 12.71 314 ASP A O 1
ATOM 2430 N N . ASP A 1 337 ? 49.953 19.430 -28.790 1.00 15.51 315 ASP A N 1
ATOM 2431 C CA . ASP A 1 337 ? 50.031 20.572 -29.716 1.00 16.32 315 ASP A CA 1
ATOM 2432 C C . ASP A 1 337 ? 48.704 21.291 -29.948 1.00 15.97 315 ASP A C 1
ATOM 2433 O O . ASP A 1 337 ? 48.695 22.454 -30.427 1.00 16.92 315 ASP A O 1
ATOM 2438 N N . VAL A 1 338 ? 47.595 20.639 -29.609 1.00 15.61 316 VAL A N 1
ATOM 2439 C CA . VAL A 1 338 ? 46.258 21.190 -29.838 1.00 15.91 316 VAL A CA 1
ATOM 2440 C C . VAL A 1 338 ? 45.356 21.240 -28.602 1.00 15.75 316 VAL A C 1
ATOM 2441 O O . VAL A 1 338 ? 44.186 21.554 -28.735 1.00 18.12 316 VAL A O 1
ATOM 2445 N N . THR A 1 339 ? 45.938 21.094 -27.412 1.00 15.85 317 THR A N 1
ATOM 2446 C CA . THR A 1 339 ? 45.179 21.248 -26.136 1.00 15.66 317 THR A CA 1
ATOM 2447 C C . THR A 1 339 ? 45.984 22.042 -25.041 1.00 15.49 317 THR A C 1
ATOM 2448 O O . THR A 1 339 ? 47.092 21.676 -24.729 1.00 16.21 317 THR A O 1
ATOM 2452 N N . VAL A 1 340 ? 45.441 23.156 -24.531 1.00 15.17 318 VAL A N 1
ATOM 2453 C CA . VAL A 1 340 ? 46.072 23.884 -23.409 1.00 14.41 318 VAL A CA 1
ATOM 2454 C C . VAL A 1 340 ? 45.133 24.199 -22.246 1.00 15.04 318 VAL A C 1
ATOM 2455 O O . VAL A 1 340 ? 43.984 24.622 -22.457 1.00 14.90 318 VAL A O 1
ATOM 2459 N N . GLU A 1 341 ? 45.638 24.002 -21.026 1.00 14.34 319 GLU A N 1
ATOM 2460 C CA . GLU A 1 341 ? 44.906 24.310 -19.787 1.00 14.85 319 GLU A CA 1
ATOM 2461 C C . GLU A 1 341 ? 45.494 25.582 -19.230 1.00 14.69 319 GLU A C 1
ATOM 2462 O O . GLU A 1 341 ? 46.688 25.638 -18.922 1.00 16.63 319 GLU A O 1
ATOM 2468 N N . ILE A 1 342 ? 44.660 26.589 -19.145 1.00 14.32 320 ILE A N 1
ATOM 2469 C CA . ILE A 1 342 ? 44.991 27.931 -18.700 1.00 14.02 320 ILE A CA 1
ATOM 2470 C C . ILE A 1 342 ? 44.351 28.279 -17.350 1.00 15.32 320 ILE A C 1
ATOM 2471 O O . ILE A 1 342 ? 43.182 27.985 -17.149 1.00 15.94 320 ILE A O 1
ATOM 2476 N N . ARG A 1 343 ? 45.099 28.900 -16.430 1.00 14.38 321 ARG A N 1
ATOM 2477 C CA . ARG A 1 343 ? 44.609 29.314 -15.117 1.00 14.34 321 ARG A CA 1
ATOM 2478 C C . ARG A 1 343 ? 44.908 30.792 -14.886 1.00 15.44 321 ARG A C 1
ATOM 2479 O O . ARG A 1 343 ? 45.946 31.302 -15.322 1.00 13.13 321 ARG A O 1
ATOM 2487 N N . PHE A 1 344 ? 43.980 31.452 -14.199 1.00 13.64 322 PHE A N 1
ATOM 2488 C CA . PHE A 1 344 ? 44.105 32.848 -13.845 1.00 14.07 322 PHE A CA 1
ATOM 2489 C C . PHE A 1 344 ? 42.972 33.206 -12.931 1.00 14.46 322 PHE A C 1
ATOM 2490 O O . PHE A 1 344 ? 42.028 32.451 -12.809 1.00 15.06 322 PHE A O 1
ATOM 2498 N N . TRP A 1 345 ? 43.095 34.355 -12.276 1.00 14.33 323 TRP A N 1
ATOM 2499 C CA . TRP A 1 345 ? 42.124 34.864 -11.348 1.00 14.49 323 TRP A CA 1
ATOM 2500 C C . TRP A 1 345 ? 41.779 36.240 -11.871 1.00 15.01 323 TRP A C 1
ATOM 2501 O O . TRP A 1 345 ? 42.670 36.962 -12.319 1.00 14.53 323 TRP A O 1
ATOM 2512 N N . LEU A 1 346 ? 40.503 36.574 -11.841 1.00 14.11 324 LEU A N 1
ATOM 2513 C CA . LEU A 1 346 ? 40.022 37.910 -12.244 1.00 13.17 324 LEU A CA 1
ATOM 2514 C C . LEU A 1 346 ? 39.139 38.506 -11.198 1.00 12.38 324 LEU A C 1
ATOM 2515 O O . LEU A 1 346 ? 38.408 37.788 -10.482 1.00 12.83 324 LEU A O 1
ATOM 2520 N N . PRO A 1 347 ? 39.110 39.830 -11.112 1.00 12.95 325 PRO A N 1
ATOM 2521 C CA . PRO A 1 347 ? 38.227 40.475 -10.173 1.00 12.41 325 PRO A CA 1
ATOM 2522 C C . PRO A 1 347 ? 36.767 40.306 -10.609 1.00 14.67 325 PRO A C 1
ATOM 2523 O O . PRO A 1 347 ? 36.380 39.965 -11.794 1.00 12.48 325 PRO A O 1
ATOM 2527 N N . ALA A 1 348 ? 35.917 40.477 -9.623 1.00 15.70 326 ALA A N 1
ATOM 2528 C CA . ALA A 1 348 ? 34.470 40.475 -9.861 1.00 16.99 326 ALA A CA 1
ATOM 2529 C C . ALA A 1 348 ? 34.108 41.502 -10.926 1.00 16.44 326 ALA A C 1
ATOM 2530 O O . ALA A 1 348 ? 34.601 42.654 -10.935 1.00 17.35 326 ALA A O 1
ATOM 2532 N N . GLY A 1 349 ? 33.307 41.050 -11.888 1.00 16.71 327 GLY A N 1
ATOM 2533 C CA . GLY A 1 349 ? 32.831 41.889 -12.980 1.00 15.97 327 GLY A CA 1
ATOM 2534 C C . GLY A 1 349 ? 33.715 41.872 -14.234 1.00 15.46 327 GLY A C 1
ATOM 2535 O O . GLY A 1 349 ? 33.438 42.579 -15.200 1.00 14.05 327 GLY A O 1
ATOM 2536 N N . SER A 1 350 ? 34.809 41.114 -14.194 1.00 15.64 328 SER A N 1
ATOM 2537 C CA . SER A 1 350 ? 35.621 40.850 -15.377 1.00 15.18 328 SER A CA 1
ATOM 2538 C C . SER A 1 350 ? 35.331 39.433 -15.868 1.00 15.41 328 SER A C 1
ATOM 2539 O O . SER A 1 350 ? 34.881 38.560 -15.107 1.00 15.19 328 SER A O 1
ATOM 2542 N N . PHE A 1 351 ? 35.558 39.211 -17.150 1.00 14.29 329 PHE A N 1
ATOM 2543 C CA . PHE A 1 351 ? 35.081 37.987 -17.828 1.00 13.10 329 PHE A CA 1
ATOM 2544 C C . PHE A 1 351 ? 36.239 37.151 -18.307 1.00 15.05 329 PHE A C 1
ATOM 2545 O O . PHE A 1 351 ? 37.170 37.684 -18.964 1.00 15.35 329 PHE A O 1
ATOM 2553 N N . ALA A 1 352 ? 36.188 35.846 -18.072 1.00 13.82 330 ALA A N 1
ATOM 2554 C CA . ALA A 1 352 ? 37.123 34.927 -18.710 1.00 14.87 330 ALA A CA 1
ATOM 2555 C C . ALA A 1 352 ? 37.099 34.959 -20.236 1.00 13.88 330 ALA A C 1
ATOM 2556 O O . ALA A 1 352 ? 38.166 34.801 -20.885 1.00 13.49 330 ALA A O 1
ATOM 2558 N N . THR A 1 353 ? 35.919 35.162 -20.827 1.00 15.37 331 THR A N 1
ATOM 2559 C CA . THR A 1 353 ? 35.782 35.255 -22.295 1.00 13.74 331 THR A CA 1
ATOM 2560 C C . THR A 1 353 ? 36.551 36.449 -22.837 1.00 15.42 331 THR A C 1
ATOM 2561 O O . THR A 1 353 ? 37.002 36.435 -23.971 1.00 15.59 331 THR A O 1
ATOM 2565 N N . SER A 1 354 ? 36.672 37.520 -22.042 1.00 15.69 332 SER A N 1
ATOM 2566 C CA . SER A 1 354 ? 37.466 38.643 -22.480 1.00 15.66 332 SER A CA 1
ATOM 2567 C C . SER A 1 354 ? 38.971 38.323 -22.563 1.00 16.00 332 SER A C 1
ATOM 2568 O O . SER A 1 354 ? 39.653 38.936 -23.350 1.00 16.12 332 SER A O 1
ATOM 2571 N N . VAL A 1 355 ? 39.454 37.348 -21.774 1.00 16.73 333 VAL A N 1
ATOM 2572 C CA . VAL A 1 355 ? 40.838 36.896 -21.853 1.00 17.01 333 VAL A CA 1
ATOM 2573 C C . VAL A 1 355 ? 40.969 36.013 -23.078 1.00 17.73 333 VAL A C 1
ATOM 2574 O O . VAL A 1 355 ? 41.925 36.183 -23.881 1.00 17.91 333 VAL A O 1
ATOM 2578 N N . VAL A 1 356 ? 40.024 35.098 -23.238 1.00 16.19 334 VAL A N 1
ATOM 2579 C CA . VAL A 1 356 ? 40.058 34.120 -24.324 1.00 16.52 334 VAL A CA 1
ATOM 2580 C C . VAL A 1 356 ? 39.834 34.770 -25.739 1.00 15.13 334 VAL A C 1
ATOM 2581 O O . VAL A 1 356 ? 40.384 34.300 -26.696 1.00 13.52 334 VAL A O 1
ATOM 2585 N N . ARG A 1 357 ? 39.103 35.898 -25.828 1.00 14.86 335 ARG A N 1
ATOM 2586 C CA . ARG A 1 357 ? 38.924 36.587 -27.076 1.00 14.76 335 ARG A CA 1
ATOM 2587 C C . ARG A 1 357 ? 40.277 36.959 -27.729 1.00 13.31 335 ARG A C 1
ATOM 2588 O O . ARG A 1 357 ? 40.359 37.030 -28.920 1.00 13.47 335 ARG A O 1
ATOM 2596 N N . GLU A 1 358 ? 41.280 37.295 -26.910 1.00 12.79 336 GLU A N 1
ATOM 2597 C CA . GLU A 1 358 ? 42.617 37.655 -27.399 1.00 13.62 336 GLU A CA 1
ATOM 2598 C C . GLU A 1 358 ? 43.559 36.468 -27.673 1.00 14.00 336 GLU A C 1
ATOM 2599 O O . GLU A 1 358 ? 44.656 36.652 -28.227 1.00 16.31 336 GLU A O 1
ATOM 2605 N N . LEU A 1 359 ? 43.111 35.249 -27.394 1.00 14.07 337 LEU A N 1
ATOM 2606 C CA . LEU A 1 359 ? 43.873 34.020 -27.651 1.00 13.97 337 LEU A CA 1
ATOM 2607 C C . LEU A 1 359 ? 43.445 33.282 -28.891 1.00 13.01 337 LEU A C 1
ATOM 2608 O O . LEU A 1 359 ? 44.313 32.865 -29.692 1.00 12.41 337 LEU A O 1
ATOM 2613 N N . ILE A 1 360 ? 42.131 33.061 -29.022 1.00 13.21 338 ILE A N 1
ATOM 2614 C CA . ILE A 1 360 ? 41.569 32.261 -30.110 1.00 15.02 338 ILE A CA 1
ATOM 2615 C C . ILE A 1 360 ? 40.283 32.864 -30.630 1.00 13.63 338 ILE A C 1
ATOM 2616 O O . ILE A 1 360 ? 39.545 33.555 -29.901 1.00 14.48 338 ILE A O 1
ATOM 2621 N N . ASN A 1 361 ? 40.026 32.595 -31.895 1.00 12.59 339 ASN A N 1
ATOM 2622 C CA . ASN A 1 361 ? 38.725 32.882 -32.497 1.00 13.03 339 ASN A CA 1
ATOM 2623 C C . ASN A 1 361 ? 37.762 31.690 -32.268 1.00 15.45 339 ASN A C 1
ATOM 2624 O O . ASN A 1 361 ? 38.090 30.556 -32.610 1.00 14.72 339 ASN A O 1
ATOM 2629 N N . THR A 1 362 ? 36.626 31.984 -31.642 1.00 17.95 340 THR A N 1
ATOM 2630 C CA . THR A 1 362 ? 35.505 31.044 -31.355 1.00 20.78 340 THR A CA 1
ATOM 2631 C C . THR A 1 362 ? 34.166 31.466 -32.023 1.00 23.30 340 THR A C 1
ATOM 2632 O O . THR A 1 362 ? 33.241 30.676 -32.099 1.00 24.67 340 THR A O 1
ATOM 2636 N N . THR A 1 363 ? 34.078 32.713 -32.506 1.00 26.39 341 THR A N 1
ATOM 2637 C CA . THR A 1 363 ? 32.813 33.424 -32.825 1.00 28.95 341 THR A CA 1
ATOM 2638 C C . THR A 1 363 ? 31.555 32.951 -32.034 1.00 29.93 341 THR A C 1
ATOM 2639 O O . THR A 1 363 ? 30.481 32.648 -32.604 1.00 30.99 341 THR A O 1
ATOM 2651 N N . ILE B 1 24 ? 43.974 71.081 -4.427 1.00 14.25 2 ILE B N 1
ATOM 2652 C CA . ILE B 1 24 ? 42.842 70.140 -4.618 1.00 14.25 2 ILE B CA 1
ATOM 2653 C C . ILE B 1 24 ? 41.500 70.736 -4.132 1.00 14.16 2 ILE B C 1
ATOM 2654 O O . ILE B 1 24 ? 41.338 71.000 -2.933 1.00 14.97 2 ILE B O 1
ATOM 2659 N N . GLU B 1 25 ? 40.533 70.902 -5.052 1.00 14.84 3 GLU B N 1
ATOM 2660 C CA . GLU B 1 25 ? 39.166 71.367 -4.729 1.00 14.80 3 GLU B CA 1
ATOM 2661 C C . GLU B 1 25 ? 38.436 70.330 -3.894 1.00 14.51 3 GLU B C 1
ATOM 2662 O O . GLU B 1 25 ? 38.662 69.128 -4.048 1.00 15.28 3 GLU B O 1
ATOM 2668 N N . PHE B 1 26 ? 37.544 70.793 -3.025 1.00 14.15 4 PHE B N 1
ATOM 2669 C CA . PHE B 1 26 ? 36.816 69.895 -2.140 1.00 14.04 4 PHE B CA 1
ATOM 2670 C C . PHE B 1 26 ? 36.181 68.701 -2.906 1.00 14.11 4 PHE B C 1
ATOM 2671 O O . PHE B 1 26 ? 36.284 67.540 -2.480 1.00 14.10 4 PHE B O 1
ATOM 2679 N N . ASP B 1 27 ? 35.580 68.981 -4.059 1.00 14.62 5 ASP B N 1
ATOM 2680 C CA . ASP B 1 27 ? 34.857 67.961 -4.800 1.00 14.67 5 ASP B CA 1
ATOM 2681 C C . ASP B 1 27 ? 35.819 66.965 -5.447 1.00 15.07 5 ASP B C 1
ATOM 2682 O O . ASP B 1 27 ? 35.419 65.883 -5.746 1.00 14.64 5 ASP B O 1
ATOM 2687 N N . ASN B 1 28 ? 37.068 67.368 -5.671 1.00 14.94 6 ASN B N 1
ATOM 2688 C CA . ASN B 1 28 ? 38.073 66.475 -6.186 1.00 15.64 6 ASN B CA 1
ATOM 2689 C C . ASN B 1 28 ? 38.933 65.759 -5.149 1.00 13.84 6 ASN B C 1
ATOM 2690 O O . ASN B 1 28 ? 39.880 65.055 -5.543 1.00 14.15 6 ASN B O 1
ATOM 2695 N N . LEU B 1 29 ? 38.588 65.910 -3.856 1.00 12.27 7 LEU B N 1
ATOM 2696 C CA . LEU B 1 29 ? 39.220 65.130 -2.771 1.00 11.18 7 LEU B CA 1
ATOM 2697 C C . LEU B 1 29 ? 38.998 63.650 -2.932 1.00 11.46 7 LEU B C 1
ATOM 2698 O O . LEU B 1 29 ? 37.885 63.167 -3.178 1.00 12.15 7 LEU B O 1
ATOM 2703 N N . THR B 1 30 ? 40.054 62.913 -2.727 1.00 11.61 8 THR B N 1
ATOM 2704 C CA . THR B 1 30 ? 40.025 61.466 -2.891 1.00 11.90 8 THR B CA 1
ATOM 2705 C C . THR B 1 30 ? 39.025 60.791 -1.922 1.00 12.84 8 THR B C 1
ATOM 2706 O O . THR B 1 30 ? 38.848 61.194 -0.741 1.00 12.72 8 THR B O 1
ATOM 2710 N N . TYR B 1 31 ? 38.398 59.736 -2.398 1.00 13.17 9 TYR B N 1
ATOM 2711 C CA . TYR B 1 31 ? 37.487 58.978 -1.590 1.00 13.56 9 TYR B CA 1
ATOM 2712 C C . TYR B 1 31 ? 38.228 57.750 -1.112 1.00 15.87 9 TYR B C 1
ATOM 2713 O O . TYR B 1 31 ? 39.067 57.214 -1.841 1.00 18.87 9 TYR B O 1
ATOM 2722 N N . LEU B 1 32 ? 37.894 57.269 0.075 1.00 13.96 10 LEU B N 1
ATOM 2723 C CA . LEU B 1 32 ? 38.403 56.015 0.562 1.00 14.21 10 LEU B CA 1
ATOM 2724 C C . LEU B 1 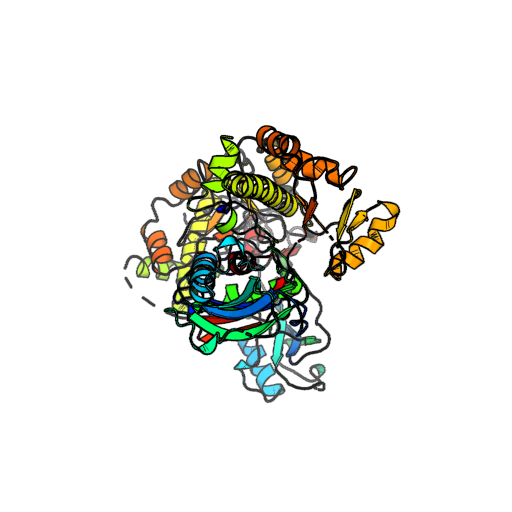32 ? 37.711 54.797 -0.071 1.00 14.80 10 LEU B C 1
ATOM 2725 O O . LEU B 1 32 ? 38.404 53.805 -0.418 1.00 14.10 10 LEU B O 1
ATOM 2730 N N . HIS B 1 33 ? 36.378 54.844 -0.195 1.00 13.93 11 HIS B N 1
ATOM 2731 C CA . HIS B 1 33 ? 35.609 53.725 -0.772 1.00 16.31 11 HIS B CA 1
ATOM 2732 C C . HIS B 1 33 ? 35.251 53.939 -2.223 1.00 15.59 11 HIS B C 1
ATOM 2733 O O . HIS B 1 33 ? 34.442 53.233 -2.772 1.00 15.39 11 HIS B O 1
ATOM 2740 N N . GLY B 1 34 ? 35.863 54.932 -2.847 1.00 16.06 12 GLY B N 1
ATOM 2741 C CA . GLY B 1 34 ? 35.449 55.406 -4.159 1.00 16.67 12 GLY B CA 1
ATOM 2742 C C . GLY B 1 34 ? 34.227 56.283 -4.127 1.00 16.10 12 GLY B C 1
ATOM 2743 O O . GLY B 1 34 ? 33.453 56.258 -3.178 1.00 18.00 12 GLY B O 1
ATOM 2744 N N . LYS B 1 35 ? 34.063 57.089 -5.151 1.00 15.64 13 LYS B N 1
ATOM 2745 C CA . LYS B 1 35 ? 32.880 57.916 -5.286 1.00 15.33 13 LYS B CA 1
ATOM 2746 C C . LYS B 1 35 ? 31.595 57.053 -5.310 1.00 15.26 13 LYS B C 1
ATOM 2747 O O . LYS B 1 35 ? 31.537 56.080 -6.060 1.00 14.03 13 LYS B O 1
ATOM 2753 N N . PRO B 1 36 ? 30.607 57.367 -4.460 1.00 13.14 14 PRO B N 1
ATOM 2754 C CA . PRO B 1 36 ? 29.308 56.666 -4.498 1.00 13.23 14 PRO B CA 1
ATOM 2755 C C . PRO B 1 36 ? 28.683 56.503 -5.899 1.00 12.85 14 PRO B C 1
ATOM 2756 O O . PRO B 1 36 ? 28.766 57.350 -6.795 1.00 11.17 14 PRO B O 1
ATOM 2760 N N . GLN B 1 37 ? 28.055 55.350 -6.065 1.00 12.75 15 GLN B N 1
ATOM 2761 C CA . GLN B 1 37 ? 27.342 55.013 -7.277 1.00 12.98 15 GLN B CA 1
ATOM 2762 C C . GLN B 1 37 ? 25.855 55.281 -7.173 1.00 11.74 15 GLN B C 1
ATOM 2763 O O . GLN B 1 37 ? 25.047 54.540 -7.696 1.00 12.90 15 GLN B O 1
ATOM 2769 N N . GLY B 1 38 ? 25.497 56.408 -6.555 1.00 11.21 16 GLY B N 1
ATOM 2770 C CA . GLY B 1 38 ? 24.109 56.802 -6.421 1.00 11.10 16 GLY B CA 1
ATOM 2771 C C . GLY B 1 38 ? 23.955 58.125 -5.691 1.00 10.73 16 GLY B C 1
ATOM 2772 O O . GLY B 1 38 ? 24.926 58.709 -5.273 1.00 8.91 16 GLY B O 1
ATOM 2773 N N . THR B 1 39 ? 22.718 58.565 -5.524 1.00 11.75 17 THR B N 1
ATOM 2774 C CA . THR B 1 39 ? 22.435 59.858 -4.923 1.00 11.92 17 THR B CA 1
ATOM 2775 C C . THR B 1 39 ? 21.472 59.735 -3.746 1.00 12.28 17 THR B C 1
ATOM 2776 O O . THR B 1 39 ? 21.035 58.660 -3.425 1.00 11.80 17 THR B O 1
ATOM 2780 N N . GLY B 1 40 ? 21.195 60.862 -3.094 1.00 12.57 18 GLY B N 1
ATOM 2781 C CA . GLY B 1 40 ? 20.088 60.965 -2.155 1.00 13.64 18 GLY B CA 1
ATOM 2782 C C . GLY B 1 40 ? 20.025 62.342 -1.524 1.00 14.77 18 GLY B C 1
ATOM 2783 O O . GLY B 1 40 ? 20.835 63.213 -1.850 1.00 14.85 18 GLY B O 1
ATOM 2784 N N . LEU B 1 41 ? 19.084 62.536 -0.596 1.00 15.93 19 LEU B N 1
ATOM 2785 C CA . LEU B 1 41 ? 18.823 63.852 -0.005 1.00 16.31 19 LEU B CA 1
ATOM 2786 C C . LEU B 1 41 ? 19.223 63.915 1.478 1.00 16.75 19 LEU B C 1
ATOM 2787 O O . LEU B 1 41 ? 18.805 63.086 2.254 1.00 16.12 19 LEU B O 1
ATOM 2792 N N . LEU B 1 42 ? 20.068 64.895 1.811 1.00 17.67 20 LEU B N 1
ATOM 2793 C CA . LEU B 1 42 ? 20.463 65.262 3.157 1.00 18.42 20 LEU B CA 1
ATOM 2794 C C . LEU B 1 42 ? 19.797 66.579 3.562 1.00 19.48 20 LEU B C 1
ATOM 2795 O O . LEU B 1 42 ? 19.741 67.512 2.770 1.00 19.36 20 LEU B O 1
ATOM 2800 N N . LYS B 1 43 ? 19.282 66.643 4.797 1.00 21.28 21 LYS B N 1
ATOM 2801 C CA . LYS B 1 43 ? 18.558 67.811 5.308 1.00 21.10 21 LYS B CA 1
ATOM 2802 C C . LYS B 1 43 ? 17.387 68.304 4.467 1.00 21.39 21 LYS B C 1
ATOM 2803 O O . LYS B 1 43 ? 17.161 69.508 4.407 1.00 22.27 21 LYS B O 1
ATOM 2809 N N . ALA B 1 44 ? 16.619 67.405 3.856 1.00 21.45 22 ALA B N 1
ATOM 2810 C CA . ALA B 1 44 ? 15.395 67.789 3.170 1.00 21.41 22 ALA B CA 1
ATOM 2811 C C . ALA B 1 44 ? 14.372 68.394 4.149 1.00 21.33 22 ALA B C 1
ATOM 2812 O O . ALA B 1 44 ? 13.549 69.213 3.770 1.00 19.45 22 ALA B O 1
ATOM 2814 N N . ASN B 1 45 ? 14.436 67.975 5.407 1.00 21.03 23 ASN B N 1
ATOM 2815 C CA . ASN B 1 45 ? 13.780 68.715 6.476 1.00 21.09 23 ASN B CA 1
ATOM 2816 C C . ASN B 1 45 ? 14.691 68.732 7.719 1.00 20.85 23 ASN B C 1
ATOM 2817 O O . ASN B 1 45 ? 15.461 67.768 7.941 1.00 19.65 23 ASN B O 1
ATOM 2822 N N . PRO B 1 46 ? 14.652 69.815 8.513 1.00 19.96 24 PRO B N 1
ATOM 2823 C CA . PRO B 1 46 ? 15.494 69.898 9.710 1.00 19.42 24 PRO B CA 1
ATOM 2824 C C . PRO B 1 46 ? 15.388 68.668 10.610 1.00 19.46 24 PRO B C 1
ATOM 2825 O O . PRO B 1 46 ? 16.378 68.278 11.234 1.00 19.51 24 PRO B O 1
ATOM 2829 N N . GLU B 1 47 ? 14.213 68.058 10.662 1.00 18.42 25 GLU B N 1
ATOM 2830 C CA . GLU B 1 47 ? 14.008 66.800 11.382 1.00 18.68 25 GLU B CA 1
ATOM 2831 C C . GLU B 1 47 ? 14.809 65.604 10.875 1.00 17.56 25 GLU B C 1
ATOM 2832 O O . GLU B 1 47 ? 14.914 64.603 11.599 1.00 18.09 25 GLU B O 1
ATOM 2838 N N . ASP B 1 48 ? 15.337 65.678 9.653 1.00 16.10 26 ASP B N 1
ATOM 2839 C CA . ASP B 1 48 ? 16.201 64.624 9.099 1.00 15.45 26 ASP B CA 1
ATOM 2840 C C . ASP B 1 48 ? 17.673 64.716 9.511 1.00 14.88 26 ASP B C 1
ATOM 2841 O O . ASP B 1 48 ? 18.486 63.901 9.052 1.00 13.06 26 ASP B O 1
ATOM 2846 N N . PHE B 1 49 ? 18.016 65.728 10.321 1.00 13.96 27 PHE B N 1
ATOM 2847 C CA . PHE B 1 49 ? 19.361 65.984 10.755 1.00 13.96 27 PHE B CA 1
ATOM 2848 C C . PHE B 1 49 ? 19.364 66.491 12.189 1.00 13.94 27 PHE B C 1
ATOM 2849 O O . PHE B 1 49 ? 19.251 67.715 12.436 1.00 12.57 27 PHE B O 1
ATOM 2857 N N . VAL B 1 50 ? 19.490 65.532 13.109 1.00 13.94 28 VAL B N 1
ATOM 2858 C CA . VAL B 1 50 ? 19.446 65.776 14.546 1.00 14.83 28 VAL B CA 1
ATOM 2859 C C . VAL B 1 50 ? 20.858 65.575 15.131 1.00 15.06 28 VAL B C 1
ATOM 2860 O O . VAL B 1 50 ? 21.474 64.543 14.897 1.00 15.51 28 VAL B O 1
ATOM 2864 N N . VAL B 1 51 ? 21.331 66.565 15.870 1.00 14.65 29 VAL B N 1
ATOM 2865 C CA . VAL B 1 51 ? 22.662 66.597 16.480 1.00 16.47 29 VAL B CA 1
ATOM 2866 C C . VAL B 1 51 ? 22.476 66.863 17.985 1.00 16.17 29 VAL B C 1
ATOM 2867 O O . VAL B 1 51 ? 21.862 67.848 18.381 1.00 15.49 29 VAL B O 1
ATOM 2871 N N . VAL B 1 52 ? 22.978 65.963 18.813 1.00 15.43 30 VAL B N 1
ATOM 2872 C CA . VAL B 1 52 ? 23.016 66.173 20.246 1.00 13.77 30 VAL B CA 1
ATOM 2873 C C . VAL B 1 52 ? 24.469 66.305 20.704 1.00 14.26 30 VAL B C 1
ATOM 2874 O O . VAL B 1 52 ? 25.227 65.336 20.713 1.00 14.24 30 VAL B O 1
ATOM 2878 N N . GLU B 1 53 ? 24.839 67.518 21.101 1.00 13.97 31 GLU B N 1
ATOM 2879 C CA . GLU B 1 53 ? 26.129 67.773 21.724 1.00 14.26 31 GLU B CA 1
ATOM 2880 C C . GLU B 1 53 ? 26.431 66.873 22.901 1.00 13.72 31 GLU B C 1
ATOM 2881 O O . GLU B 1 53 ? 25.558 66.620 23.733 1.00 12.84 31 GLU B O 1
ATOM 2887 N N . ASP B 1 54 ? 27.678 66.396 22.956 1.00 14.12 32 ASP B N 1
ATOM 2888 C CA . ASP B 1 54 ? 28.196 65.608 24.046 1.00 15.17 32 ASP B CA 1
ATOM 2889 C C . ASP B 1 54 ? 29.331 66.430 24.658 1.00 15.39 32 ASP B C 1
ATOM 2890 O O . ASP B 1 54 ? 30.437 66.471 24.129 1.00 14.07 32 ASP B O 1
ATOM 2895 N N . LEU B 1 55 ? 29.018 67.121 25.748 1.00 14.85 33 LEU B N 1
ATOM 2896 C CA . LEU B 1 55 ? 29.971 67.937 26.485 1.00 14.69 33 LEU B CA 1
ATOM 2897 C C . LEU B 1 55 ? 31.132 67.145 27.132 1.00 16.02 33 LEU B C 1
ATOM 2898 O O . LEU B 1 55 ? 32.238 67.671 27.228 1.00 15.21 33 LEU B O 1
ATOM 2903 N N . GLY B 1 56 ? 30.853 65.912 27.580 1.00 14.61 34 GLY B N 1
ATOM 2904 C CA . GLY B 1 56 ? 31.806 65.072 28.273 1.00 15.80 34 GLY B CA 1
ATOM 2905 C C . GLY B 1 56 ? 31.808 65.272 29.797 1.00 16.16 34 GLY B C 1
ATOM 2906 O O . GLY B 1 56 ? 32.553 64.635 30.532 1.00 16.00 34 GLY B O 1
ATOM 2907 N N . PHE B 1 57 ? 30.988 66.199 30.263 1.00 16.21 35 PHE B N 1
ATOM 2908 C CA . PHE B 1 57 ? 30.813 66.416 31.689 1.00 17.15 35 PHE B CA 1
ATOM 2909 C C . PHE B 1 57 ? 29.438 67.061 31.968 1.00 17.81 35 PHE B C 1
ATOM 2910 O O . PHE B 1 57 ? 28.737 67.463 31.053 1.00 17.50 35 PHE B O 1
ATOM 2918 N N . GLU B 1 58 ? 29.099 67.198 33.244 1.00 19.10 36 GLU B N 1
ATOM 2919 C CA . GLU B 1 58 ? 27.892 67.917 33.651 1.00 20.01 36 GLU B CA 1
ATOM 2920 C C . GLU B 1 58 ? 28.222 69.176 34.416 1.00 19.71 36 GLU B C 1
ATOM 2921 O O . GLU B 1 58 ? 29.294 69.283 35.041 1.00 18.98 36 GLU B O 1
ATOM 2927 N N . PRO B 1 59 ? 27.274 70.109 34.381 1.00 18.96 37 PRO B N 1
ATOM 2928 C CA . PRO B 1 59 ? 27.371 71.345 35.160 1.00 19.13 37 PRO B CA 1
ATOM 2929 C C . PRO B 1 59 ? 27.753 71.019 36.609 1.00 18.43 37 PRO B C 1
ATOM 2930 O O . PRO B 1 59 ? 27.262 70.037 37.146 1.00 17.06 37 PRO B O 1
ATOM 2934 N N . ASP B 1 60 ? 28.618 71.840 37.198 1.00 18.74 38 ASP B N 1
ATOM 2935 C CA . ASP B 1 60 ? 29.117 71.640 38.574 1.00 19.08 38 ASP B CA 1
ATOM 2936 C C . ASP B 1 60 ? 28.035 71.851 39.632 1.00 18.09 38 ASP B C 1
ATOM 2937 O O . ASP B 1 60 ? 28.117 71.289 40.723 1.00 17.53 38 ASP B O 1
ATOM 2942 N N . GLY B 1 61 ? 27.021 72.652 39.293 1.00 16.92 39 GLY B N 1
ATOM 2943 C CA . GLY B 1 61 ? 25.964 73.037 40.217 1.00 16.20 39 GLY B CA 1
ATOM 2944 C C . GLY B 1 61 ? 26.269 74.278 41.031 1.00 15.77 39 GLY B C 1
ATOM 2945 O O . GLY B 1 61 ? 25.396 74.785 41.737 1.00 15.15 39 GLY B O 1
ATOM 2946 N N . GLU B 1 62 ? 27.504 74.769 40.918 1.00 15.47 40 GLU B N 1
ATOM 2947 C CA . GLU B 1 62 ? 27.956 75.971 41.617 1.00 15.07 40 GLU B CA 1
ATOM 2948 C C . GLU B 1 62 ? 28.820 76.781 40.646 1.00 13.85 40 GLU B C 1
ATOM 2949 O O . GLU B 1 62 ? 29.431 76.199 39.744 1.00 14.18 40 GLU B O 1
ATOM 2955 N N . GLY B 1 63 ? 28.853 78.101 40.807 1.00 11.91 41 GLY B N 1
ATOM 2956 C CA . GLY B 1 63 ? 29.731 78.955 40.025 1.00 11.33 41 GLY B CA 1
ATOM 2957 C C . GLY B 1 63 ? 29.072 80.205 39.463 1.00 10.36 41 GLY B C 1
ATOM 2958 O O . GLY B 1 63 ? 27.839 80.342 39.492 1.00 9.66 41 GLY B O 1
ATOM 2959 N N . GLU B 1 64 ? 29.901 81.128 38.976 1.00 8.49 42 GLU B N 1
ATOM 2960 C CA . GLU B 1 64 ? 29.392 82.365 38.434 1.00 8.60 42 GLU B CA 1
ATOM 2961 C C . GLU B 1 64 ? 28.800 82.178 37.019 1.00 8.62 42 GLU B C 1
ATOM 2962 O O . GLU B 1 64 ? 28.084 83.057 36.556 1.00 9.19 42 GLU B O 1
ATOM 2968 N N . HIS B 1 65 ? 29.046 81.045 36.352 1.00 8.06 43 HIS B N 1
ATOM 2969 C CA . HIS B 1 65 ? 28.459 80.826 35.027 1.00 8.95 43 HIS B CA 1
ATOM 2970 C C . HIS B 1 65 ? 27.177 79.954 35.171 1.00 9.08 43 HIS B C 1
ATOM 2971 O O . HIS B 1 65 ? 27.075 79.078 36.060 1.00 8.16 43 HIS B O 1
ATOM 2978 N N . ILE B 1 66 ? 26.203 80.186 34.291 1.00 8.76 44 ILE B N 1
ATOM 2979 C CA . ILE B 1 66 ? 25.082 79.297 34.153 1.00 9.31 44 ILE B CA 1
ATOM 2980 C C . ILE B 1 66 ? 25.173 78.556 32.802 1.00 8.84 44 ILE B C 1
ATOM 2981 O O . ILE B 1 66 ? 25.212 79.182 31.778 1.00 9.54 44 ILE B O 1
ATOM 2986 N N . LEU B 1 67 ? 25.196 77.230 32.781 1.00 9.16 45 LEU B N 1
ATOM 2987 C CA . LEU B 1 67 ? 25.061 76.520 31.524 1.00 9.42 45 LEU B CA 1
ATOM 2988 C C . LEU B 1 67 ? 23.561 76.373 31.258 1.00 9.71 45 LEU B C 1
ATOM 2989 O O . LEU B 1 67 ? 22.773 76.142 32.187 1.00 9.59 45 LEU B O 1
ATOM 2994 N N . VAL B 1 68 ? 23.176 76.572 30.002 1.00 9.45 46 VAL B N 1
ATOM 2995 C CA . VAL B 1 68 ? 21.819 76.460 29.519 1.00 8.70 46 VAL B CA 1
ATOM 2996 C C . VAL B 1 68 ? 21.757 75.516 28.329 1.00 9.13 46 VAL B C 1
ATOM 2997 O O . VAL B 1 68 ? 22.363 75.753 27.267 1.00 9.78 46 VAL B O 1
ATOM 3001 N N . ARG B 1 69 ? 21.083 74.401 28.516 1.00 8.54 47 ARG B N 1
ATOM 3002 C CA . ARG B 1 69 ? 20.866 73.458 27.404 1.00 7.69 47 ARG B CA 1
ATOM 3003 C C . ARG B 1 69 ? 19.609 73.833 26.628 1.00 7.10 47 ARG B C 1
ATOM 3004 O O . ARG B 1 69 ? 18.546 73.988 27.232 1.00 6.36 47 ARG B O 1
ATOM 3012 N N . ILE B 1 70 ? 19.739 73.948 25.308 1.00 7.29 48 ILE B N 1
ATOM 3013 C CA . ILE B 1 70 ? 18.683 74.340 24.413 1.00 8.78 48 ILE B CA 1
ATOM 3014 C C . ILE B 1 70 ? 18.510 73.350 23.288 1.00 9.64 48 ILE B C 1
ATOM 3015 O O . ILE B 1 70 ? 19.470 72.680 22.854 1.00 12.00 48 ILE B O 1
ATOM 3020 N N . LEU B 1 71 ? 17.287 73.279 22.812 1.00 10.20 49 LEU B N 1
ATOM 3021 C CA . LEU B 1 71 ? 16.963 72.675 21.538 1.00 12.04 49 LEU B CA 1
ATOM 3022 C C . LEU B 1 71 ? 16.666 73.827 20.591 1.00 12.66 49 LEU B C 1
ATOM 3023 O O . LEU B 1 71 ? 15.973 74.744 20.947 1.00 14.77 49 LEU B O 1
ATOM 3028 N N . LYS B 1 72 ? 17.222 73.808 19.400 1.00 13.21 50 LYS B N 1
ATOM 3029 C CA . LYS B 1 72 ? 16.906 74.803 18.410 1.00 13.82 50 LYS B CA 1
ATOM 3030 C C . LYS B 1 72 ? 16.768 74.252 16.998 1.00 13.79 50 LYS B C 1
ATOM 3031 O O . LYS B 1 72 ? 17.460 73.300 16.582 1.00 14.88 50 LYS B O 1
ATOM 3037 N N . ASN B 1 73 ? 15.922 74.928 16.245 1.00 14.46 51 ASN B N 1
ATOM 3038 C CA . ASN B 1 73 ? 15.469 74.494 14.927 1.00 14.58 51 ASN B CA 1
ATOM 3039 C C . ASN B 1 73 ? 15.343 75.773 14.088 1.00 15.61 51 ASN B C 1
ATOM 3040 O O . ASN B 1 73 ? 14.506 76.625 14.387 1.00 13.94 51 ASN B O 1
ATOM 3045 N N . GLY B 1 74 ? 16.228 75.920 13.092 1.00 16.93 52 GLY B N 1
ATOM 3046 C CA . GLY B 1 74 ? 16.098 76.941 12.064 1.00 18.90 52 GLY B CA 1
ATOM 3047 C C . GLY B 1 74 ? 16.660 78.311 12.407 1.00 20.01 52 GLY B C 1
ATOM 3048 O O . GLY B 1 74 ? 16.222 79.305 11.845 1.00 21.45 52 GLY B O 1
ATOM 3049 N N . CYS B 1 75 ? 17.586 78.371 13.361 1.00 21.30 53 CYS B N 1
ATOM 3050 C CA . CYS B 1 75 ? 18.393 79.580 13.607 1.00 21.31 53 CYS B CA 1
ATOM 3051 C C . CYS B 1 75 ? 19.787 79.159 14.073 1.00 20.59 53 CYS B C 1
ATOM 3052 O O . CYS B 1 75 ? 20.032 77.974 14.399 1.00 20.92 53 CYS B O 1
ATOM 3055 N N . ASN B 1 76 ? 20.714 80.104 14.082 1.00 19.10 54 ASN B N 1
ATOM 3056 C CA . ASN B 1 76 ? 22.091 79.770 14.419 1.00 19.47 54 ASN B CA 1
ATOM 3057 C C . ASN B 1 76 ? 22.409 80.053 15.902 1.00 18.49 54 ASN B C 1
ATOM 3058 O O . ASN B 1 76 ? 21.712 80.816 16.589 1.00 18.40 54 ASN B O 1
ATOM 3063 N N . THR B 1 77 ? 23.414 79.354 16.393 1.00 18.20 55 THR B N 1
ATOM 3064 C CA . THR B 1 77 ? 23.876 79.459 17.761 1.00 17.67 55 THR B CA 1
ATOM 3065 C C . THR B 1 77 ? 24.071 80.902 18.276 1.00 16.60 55 THR B C 1
ATOM 3066 O O . THR B 1 77 ? 23.526 81.288 19.327 1.00 17.24 55 THR B O 1
ATOM 3070 N N . ARG B 1 78 ? 24.807 81.725 17.548 1.00 16.19 56 ARG B N 1
ATOM 3071 C CA . ARG B 1 78 ? 24.995 83.127 17.964 1.00 15.15 56 ARG B CA 1
ATOM 3072 C C . ARG B 1 78 ? 23.696 83.930 18.079 1.00 14.81 56 ARG B C 1
ATOM 3073 O O . ARG B 1 78 ? 23.589 84.869 18.887 1.00 13.36 56 ARG B O 1
ATOM 3081 N N . PHE B 1 79 ? 22.709 83.608 17.252 1.00 13.61 57 PHE B N 1
ATOM 3082 C CA . PHE B 1 79 ? 21.412 84.269 17.352 1.00 12.99 57 PHE B CA 1
ATOM 3083 C C . PHE B 1 79 ? 20.801 84.002 18.724 1.00 11.30 57 PHE B C 1
ATOM 3084 O O . PHE B 1 79 ? 20.391 84.920 19.407 1.00 9.42 57 PHE B O 1
ATOM 3092 N N . VAL B 1 80 ? 20.763 82.724 19.118 1.00 9.33 58 VAL B N 1
ATOM 3093 C CA . VAL B 1 80 ? 20.224 82.317 20.408 1.00 9.78 58 VAL B CA 1
ATOM 3094 C C . VAL B 1 80 ? 21.027 82.941 21.565 1.00 9.65 58 VAL B C 1
ATOM 3095 O O . VAL B 1 80 ? 20.454 83.453 22.528 1.00 9.59 58 VAL B O 1
ATOM 3099 N N . ALA B 1 81 ? 22.354 82.930 21.457 1.00 9.84 59 ALA B N 1
ATOM 3100 C CA . ALA B 1 81 ? 23.239 83.501 22.476 1.00 10.06 59 ALA B CA 1
ATOM 3101 C C . ALA B 1 81 ? 22.983 84.983 22.706 1.00 10.12 59 ALA B C 1
ATOM 3102 O O . ALA B 1 81 ? 22.974 85.445 23.858 1.00 10.16 59 ALA B O 1
ATOM 3104 N N . ASP B 1 82 ? 22.773 85.723 21.616 1.00 10.15 60 ASP B N 1
ATOM 3105 C CA . ASP B 1 82 ? 22.484 87.158 21.674 1.00 10.60 60 ASP B CA 1
ATOM 3106 C C . ASP B 1 82 ? 21.172 87.405 22.428 1.00 9.16 60 ASP B C 1
ATOM 3107 O O . ASP B 1 82 ? 21.049 88.330 23.256 1.00 8.18 60 ASP B O 1
ATOM 3112 N N . ALA B 1 83 ? 20.176 86.590 22.092 1.00 8.09 61 ALA B N 1
ATOM 3113 C CA . ALA B 1 83 ? 18.842 86.717 22.699 1.00 8.94 61 ALA B CA 1
ATOM 3114 C C . ALA B 1 83 ? 18.875 86.353 24.184 1.00 8.47 61 ALA B C 1
ATOM 3115 O O . ALA B 1 83 ? 18.209 86.964 25.007 1.00 6.41 61 ALA B O 1
ATOM 3117 N N . LEU B 1 84 ? 19.651 85.337 24.514 1.00 9.00 62 LEU B N 1
ATOM 3118 C CA . LEU B 1 84 ? 19.887 84.988 25.900 1.00 9.40 62 LEU B CA 1
ATOM 3119 C C . LEU B 1 84 ? 20.536 86.156 26.634 1.00 9.00 62 LEU B C 1
ATOM 3120 O O . LEU B 1 84 ? 20.112 86.490 27.726 1.00 9.48 62 LEU B O 1
ATOM 3125 N N . ALA B 1 85 ? 21.531 86.817 26.043 1.00 9.53 63 ALA B N 1
ATOM 3126 C CA . ALA B 1 85 ? 22.165 87.976 26.723 1.00 9.78 63 ALA B CA 1
ATOM 3127 C C . ALA B 1 85 ? 21.145 89.048 26.990 1.00 10.05 63 ALA B C 1
ATOM 3128 O O . ALA B 1 85 ? 21.183 89.742 28.025 1.00 9.61 63 ALA B O 1
ATOM 3130 N N . LYS B 1 86 ? 20.247 89.250 26.026 1.00 9.71 64 LYS B N 1
ATOM 3131 C CA . LYS B 1 86 ? 19.239 90.323 26.164 1.00 9.97 64 LYS B CA 1
ATOM 3132 C C . LYS B 1 86 ? 18.278 89.983 27.311 1.00 9.08 64 LYS B C 1
ATOM 3133 O O . LYS B 1 86 ? 17.938 90.839 28.129 1.00 7.19 64 LYS B O 1
ATOM 3139 N N . PHE B 1 87 ? 17.876 88.712 27.389 1.00 8.97 65 PHE B N 1
ATOM 3140 C CA . PHE B 1 87 ? 16.954 88.250 28.419 1.00 9.18 65 PHE B CA 1
ATOM 3141 C C . PHE B 1 87 ? 17.546 88.444 29.814 1.00 9.32 65 PHE B C 1
ATOM 3142 O O . PHE B 1 87 ? 16.854 88.882 30.722 1.00 10.22 65 PHE B O 1
ATOM 3150 N N . LEU B 1 88 ? 18.841 88.168 29.957 1.00 10.46 66 LEU B N 1
ATOM 3151 C CA . LEU B 1 88 ? 19.554 88.250 31.258 1.00 10.97 66 LEU B CA 1
ATOM 3152 C C . LEU B 1 88 ? 20.055 89.673 31.564 1.00 12.15 66 LEU B C 1
ATOM 3153 O O . LEU B 1 88 ? 20.501 89.950 32.685 1.00 11.30 66 LEU B O 1
ATOM 3158 N N . LYS B 1 89 ? 19.983 90.550 30.559 1.00 13.44 67 LYS B N 1
ATOM 3159 C CA . LYS B 1 89 ? 20.400 91.955 30.666 1.00 14.63 67 LYS B CA 1
ATOM 3160 C C . LYS B 1 89 ? 21.904 92.138 30.872 1.00 15.89 67 LYS B C 1
ATOM 3161 O O . LYS B 1 89 ? 22.339 92.985 31.675 1.00 15.82 67 LYS B O 1
ATOM 3167 N N . ILE B 1 90 ? 22.676 91.335 30.151 1.00 16.53 68 ILE B N 1
ATOM 3168 C CA . ILE B 1 90 ? 24.115 91.495 30.031 1.00 18.15 68 ILE B CA 1
ATOM 3169 C C . ILE B 1 90 ? 24.381 91.897 28.540 1.00 19.44 68 ILE B C 1
ATOM 3170 O O . ILE B 1 90 ? 23.552 91.596 27.650 1.00 22.36 68 ILE B O 1
ATOM 3175 N N . HIS B 1 91 ? 25.574 92.431 28.264 1.00 20.44 69 HIS B N 1
ATOM 3176 C CA . HIS B 1 91 ? 26.238 92.265 26.899 1.00 20.41 69 HIS B CA 1
ATOM 3177 C C . HIS B 1 91 ? 26.346 90.828 26.294 1.00 19.47 69 HIS B C 1
ATOM 3178 O O . HIS B 1 91 ? 26.613 89.856 27.020 1.00 20.90 69 HIS B O 1
ATOM 3185 N N . ALA B 1 92 ? 26.221 90.742 24.946 1.00 19.02 70 ALA B N 1
ATOM 3186 C CA . ALA B 1 92 ? 26.382 89.490 24.181 1.00 18.94 70 ALA B CA 1
ATOM 3187 C C . ALA B 1 92 ? 27.696 88.743 24.479 1.00 18.17 70 ALA B C 1
ATOM 3188 O O . ALA B 1 92 ? 27.739 87.509 24.454 1.00 19.04 70 ALA B O 1
ATOM 3190 N N . ARG B 1 93 ? 28.770 89.479 24.751 1.00 17.17 71 ARG B N 1
ATOM 3191 C CA . ARG B 1 93 ? 30.084 88.884 25.032 1.00 17.06 71 ARG B CA 1
ATOM 3192 C C . ARG B 1 93 ? 30.109 87.978 26.276 1.00 15.50 71 ARG B C 1
ATOM 3193 O O . ARG B 1 93 ? 31.048 87.228 26.460 1.00 14.97 71 ARG B O 1
ATOM 3201 N N . GLU B 1 94 ? 29.106 88.103 27.144 1.00 14.33 72 GLU B N 1
ATOM 3202 C CA . GLU B 1 94 ? 29.078 87.355 28.382 1.00 13.66 72 GLU B CA 1
ATOM 3203 C C . GLU B 1 94 ? 28.386 85.987 28.186 1.00 12.83 72 GLU B C 1
ATOM 3204 O O . GLU B 1 94 ? 28.265 85.224 29.145 1.00 10.60 72 GLU B O 1
ATOM 3210 N N . VAL B 1 95 ? 27.959 85.706 26.950 1.00 12.32 73 VAL B N 1
ATOM 3211 C CA . VAL B 1 95 ? 27.414 84.394 26.578 1.00 13.48 73 VAL B CA 1
ATOM 3212 C C . VAL B 1 95 ? 28.346 83.725 25.579 1.00 12.85 73 VAL B C 1
ATOM 3213 O O . VAL B 1 95 ? 28.790 84.351 24.604 1.00 12.89 73 VAL B O 1
ATOM 3217 N N . SER B 1 96 ? 28.613 82.443 25.829 1.00 11.79 74 SER B N 1
ATOM 3218 C CA . SER B 1 96 ? 29.514 81.631 25.041 1.00 12.31 74 SER B CA 1
ATOM 3219 C C . SER B 1 96 ? 28.904 80.234 24.818 1.00 11.61 74 SER B C 1
ATOM 3220 O O . SER B 1 96 ? 27.773 79.912 25.266 1.00 8.02 74 SER B O 1
ATOM 3223 N N . PHE B 1 97 ? 29.662 79.397 24.136 1.00 11.28 75 PHE B N 1
ATOM 3224 C CA . PHE B 1 97 ? 29.158 78.116 23.669 1.00 13.03 75 PHE B CA 1
ATOM 3225 C C . PHE B 1 97 ? 30.349 77.285 23.156 1.00 15.29 75 PHE B C 1
ATOM 3226 O O . PHE B 1 97 ? 31.373 77.858 22.713 1.00 15.60 75 PHE B O 1
ATOM 3234 N N . ALA B 1 98 ? 30.198 75.963 23.235 1.00 16.14 76 ALA B N 1
ATOM 3235 C CA . ALA B 1 98 ? 31.230 74.986 22.809 1.00 18.08 76 ALA B CA 1
ATOM 3236 C C . ALA B 1 98 ? 31.339 74.751 21.295 1.00 19.85 76 ALA B C 1
ATOM 3237 O O . ALA B 1 98 ? 32.404 74.359 20.781 1.00 19.50 76 ALA B O 1
ATOM 3239 N N . GLY B 1 99 ? 30.249 74.975 20.585 1.00 20.39 77 GLY B N 1
ATOM 3240 C CA . GLY B 1 99 ? 30.298 74.901 19.145 1.00 22.21 77 GLY B CA 1
ATOM 3241 C C . GLY B 1 99 ? 29.149 75.545 18.426 1.00 22.83 77 GLY B C 1
ATOM 3242 O O . GLY B 1 99 ? 28.093 75.808 18.995 1.00 21.87 77 GLY B O 1
ATOM 3243 N N . GLN B 1 100 ? 29.361 75.756 17.140 1.00 24.43 78 GLN B N 1
ATOM 3244 C CA . GLN B 1 100 ? 28.314 76.231 16.268 1.00 25.89 78 GLN B CA 1
ATOM 3245 C C . GLN B 1 100 ? 27.600 74.980 15.713 1.00 26.60 78 GLN B C 1
ATOM 3246 O O . GLN B 1 100 ? 28.232 73.964 15.375 1.00 27.70 78 GLN B O 1
ATOM 3252 N N . LYS B 1 101 ? 26.271 75.030 15.740 1.00 25.50 79 LYS B N 1
ATOM 3253 C CA . LYS B 1 101 ? 25.432 73.905 15.360 1.00 25.55 79 LYS B CA 1
ATOM 3254 C C . LYS B 1 101 ? 24.565 74.424 14.212 1.00 25.59 79 LYS B C 1
ATOM 3255 O O . LYS B 1 101 ? 24.166 75.585 14.220 1.00 25.67 79 LYS B O 1
ATOM 3261 N N . ASP B 1 102 ? 24.271 73.562 13.236 1.00 26.11 80 ASP B N 1
ATOM 3262 C CA . ASP B 1 102 ? 23.723 74.004 11.941 1.00 25.91 80 ASP B CA 1
ATOM 3263 C C . ASP B 1 102 ? 22.279 74.467 12.115 1.00 25.92 80 ASP B C 1
ATOM 3264 O O . ASP B 1 102 ? 21.463 73.770 12.728 1.00 26.53 80 ASP B O 1
ATOM 3269 N N . LYS B 1 103 ? 22.011 75.678 11.640 1.00 25.30 81 LYS B N 1
ATOM 3270 C CA . LYS B 1 103 ? 20.673 76.168 11.310 1.00 25.63 81 LYS B CA 1
ATOM 3271 C C . LYS B 1 103 ? 19.631 75.173 10.762 1.00 24.92 81 LYS B C 1
ATOM 3272 O O . LYS B 1 103 ? 18.546 75.119 11.304 1.00 26.13 81 LYS B O 1
ATOM 3278 N N . HIS B 1 104 ? 19.916 74.450 9.675 1.00 24.00 82 HIS B N 1
ATOM 3279 C CA . HIS B 1 104 ? 18.882 73.631 8.999 1.00 23.76 82 HIS B CA 1
ATOM 3280 C C . HIS B 1 104 ? 18.887 72.216 9.584 1.00 23.25 82 HIS B C 1
ATOM 3281 O O . HIS B 1 104 ? 18.766 71.193 8.899 1.00 24.26 82 HIS B O 1
ATOM 3288 N N . ALA B 1 105 ? 19.057 72.198 10.886 1.00 21.59 83 ALA B N 1
ATOM 3289 C CA . ALA B 1 105 ? 19.137 71.007 11.678 1.00 20.35 83 ALA B CA 1
ATOM 3290 C C . ALA B 1 105 ? 18.288 71.219 12.930 1.00 18.94 83 ALA B C 1
ATOM 3291 O O . ALA B 1 105 ? 17.884 72.355 13.250 1.00 17.85 83 ALA B O 1
ATOM 3293 N N . VAL B 1 106 ? 17.975 70.113 13.588 1.00 17.71 84 VAL B N 1
ATOM 3294 C CA . VAL B 1 106 ? 17.429 70.128 14.929 1.00 17.69 84 VAL B CA 1
ATOM 3295 C C . VAL B 1 106 ? 18.572 69.761 15.869 1.00 17.23 84 VAL B C 1
ATOM 3296 O O . VAL B 1 106 ? 19.026 68.580 15.912 1.00 15.93 84 VAL B O 1
ATOM 3300 N N . THR B 1 107 ? 19.042 70.763 16.602 1.00 15.67 85 THR B N 1
ATOM 3301 C CA . THR B 1 107 ? 20.203 70.586 17.434 1.00 16.21 85 THR B CA 1
ATOM 3302 C C . THR B 1 107 ? 19.979 70.879 18.910 1.00 15.37 85 THR B C 1
ATOM 3303 O O . THR B 1 107 ? 19.262 71.813 19.278 1.00 15.44 85 THR B O 1
ATOM 3307 N N . GLU B 1 108 ? 20.650 70.093 19.740 1.00 13.90 86 GLU B N 1
ATOM 3308 C CA . GLU B 1 108 ? 20.644 70.263 21.182 1.00 14.00 86 GLU B CA 1
ATOM 3309 C C . GLU B 1 108 ? 22.074 70.563 21.620 1.00 13.86 86 GLU B C 1
ATOM 3310 O O . GLU B 1 108 ? 22.990 69.746 21.383 1.00 13.91 86 GLU B O 1
ATOM 3316 N N . GLN B 1 109 ? 22.268 71.738 22.208 1.00 12.32 87 GLN B N 1
ATOM 3317 C CA . GLN B 1 109 ? 23.597 72.223 22.627 1.00 12.12 87 GLN B CA 1
ATOM 3318 C C . GLN B 1 109 ? 23.591 73.080 23.879 1.00 10.98 87 GLN B C 1
ATOM 3319 O O . GLN B 1 109 ? 22.517 73.482 24.340 1.00 10.31 87 GLN B O 1
ATOM 3325 N N . TRP B 1 110 ? 24.787 73.380 24.414 1.00 9.27 88 TRP B N 1
ATOM 3326 C CA . TRP B 1 110 ? 24.894 74.116 25.678 1.00 9.52 88 TRP B CA 1
ATOM 3327 C C . TRP B 1 110 ? 25.363 75.530 25.416 1.00 8.74 88 TRP B C 1
ATOM 3328 O O . TRP B 1 110 ? 26.292 75.708 24.649 1.00 10.17 88 TRP B O 1
ATOM 3339 N N . LEU B 1 111 ? 24.677 76.523 25.956 1.00 9.24 89 LEU B N 1
ATOM 3340 C CA . LEU B 1 111 ? 25.194 77.896 26.038 1.00 9.92 89 LEU B CA 1
ATOM 3341 C C . LEU B 1 111 ? 25.661 78.174 27.469 1.00 9.89 89 LEU B C 1
ATOM 3342 O O . LEU B 1 111 ? 25.406 77.362 28.389 1.00 10.40 89 LEU B O 1
ATOM 3347 N N . CYS B 1 112 ? 26.274 79.328 27.685 1.00 7.99 90 CYS B N 1
ATOM 3348 C CA . CYS B 1 112 ? 26.919 79.644 28.962 1.00 8.92 90 CYS B CA 1
ATOM 3349 C C . CYS B 1 112 ? 26.920 81.154 29.154 1.00 7.57 90 CYS B C 1
ATOM 3350 O O . CYS B 1 112 ? 27.548 81.870 28.399 1.00 7.59 90 CYS B O 1
ATOM 3353 N N . ALA B 1 113 ? 26.249 81.586 30.191 1.00 7.20 91 ALA B N 1
ATOM 3354 C CA . ALA B 1 113 ? 26.093 83.018 30.522 1.00 6.93 91 ALA B CA 1
ATOM 3355 C C . ALA B 1 113 ? 26.713 83.279 31.873 1.00 7.88 91 ALA B C 1
ATOM 3356 O O . ALA B 1 113 ? 26.398 82.595 32.871 1.00 5.62 91 ALA B O 1
ATOM 3358 N N . ARG B 1 114 ? 27.544 84.318 31.914 1.00 9.10 92 ARG B N 1
ATOM 3359 C CA . ARG B 1 114 ? 28.170 84.773 33.142 1.00 9.54 92 ARG B CA 1
ATOM 3360 C C . ARG B 1 114 ? 27.213 85.661 33.922 1.00 9.70 92 ARG B C 1
ATOM 3361 O O . ARG B 1 114 ? 26.988 86.849 33.557 1.00 8.63 92 ARG B O 1
ATOM 3369 N N . VAL B 1 115 ? 26.650 85.105 34.995 1.00 9.62 93 VAL B N 1
ATOM 3370 C CA . VAL B 1 115 ? 25.727 85.830 35.874 1.00 10.40 93 VAL B CA 1
ATOM 3371 C C . VAL B 1 115 ? 26.047 85.578 37.357 1.00 11.48 93 VAL B C 1
ATOM 3372 O O . VAL B 1 115 ? 25.499 84.658 37.952 1.00 10.67 93 VAL B O 1
ATOM 3376 N N . PRO B 1 116 ? 26.965 86.350 37.953 1.00 12.83 94 PRO B N 1
ATOM 3377 C CA . PRO B 1 116 ? 27.364 86.097 39.348 1.00 13.23 94 PRO B CA 1
ATOM 3378 C C . PRO B 1 116 ? 26.218 86.268 40.361 1.00 13.63 94 PRO B C 1
ATOM 3379 O O . PRO B 1 116 ? 25.257 86.952 40.056 1.00 13.16 94 PRO B O 1
ATOM 3383 N N . GLY B 1 117 ? 26.340 85.646 41.534 1.00 14.54 95 GLY B N 1
ATOM 3384 C CA . GLY B 1 117 ? 25.336 85.742 42.588 1.00 15.86 95 GLY B CA 1
ATOM 3385 C C . GLY B 1 117 ? 24.781 84.407 43.063 1.00 16.82 95 GLY B C 1
ATOM 3386 O O . GLY B 1 117 ? 24.929 83.369 42.420 1.00 15.82 95 GLY B O 1
ATOM 3387 N N . LYS B 1 118 ? 24.154 84.454 44.234 1.00 18.14 96 LYS B N 1
ATOM 3388 C CA . LYS B 1 118 ? 23.516 83.288 44.845 1.00 19.61 96 LYS B CA 1
ATOM 3389 C C . LYS B 1 118 ? 22.275 82.880 44.017 1.00 20.15 96 LYS B C 1
ATOM 3390 O O . LYS B 1 118 ? 22.020 81.694 43.761 1.00 19.44 96 LYS B O 1
ATOM 3396 N N . GLU B 1 119 ? 21.525 83.883 43.576 1.00 20.91 97 GLU B N 1
ATOM 3397 C CA . GLU B 1 119 ? 20.241 83.628 42.923 1.00 22.04 97 GLU B CA 1
ATOM 3398 C C . GLU B 1 119 ? 20.352 83.230 41.440 1.00 22.14 97 GLU B C 1
ATOM 3399 O O . GLU B 1 119 ? 21.258 83.654 40.712 1.00 21.01 97 GLU B O 1
ATOM 3413 N N . PRO B 1 121 ? 18.483 83.321 37.883 1.00 19.66 99 PRO B N 1
ATOM 3414 C CA . PRO B 1 121 ? 17.434 84.036 37.146 1.00 19.45 99 PRO B CA 1
ATOM 3415 C C . PRO B 1 121 ? 16.435 83.042 36.575 1.00 19.04 99 PRO B C 1
ATOM 3416 O O . PRO B 1 121 ? 16.822 81.892 36.350 1.00 17.86 99 PRO B O 1
ATOM 3420 N N . ASP B 1 122 ? 15.174 83.453 36.401 1.00 19.43 100 ASP B N 1
ATOM 3421 C CA . ASP B 1 122 ? 14.136 82.550 35.901 1.00 19.29 100 ASP B CA 1
ATOM 3422 C C . ASP B 1 122 ? 14.241 82.403 34.383 1.00 19.19 100 ASP B C 1
ATOM 3423 O O . ASP B 1 122 ? 13.662 83.180 33.631 1.00 18.43 100 ASP B O 1
ATOM 3428 N N . LEU B 1 123 ? 14.971 81.391 33.943 1.00 19.58 101 LEU B N 1
ATOM 3429 C CA . LEU B 1 123 ? 15.133 81.142 32.491 1.00 20.25 101 LEU B CA 1
ATOM 3430 C C . LEU B 1 123 ? 13.945 80.392 31.857 1.00 20.22 101 LEU B C 1
ATOM 3431 O O . LEU B 1 123 ? 13.958 80.143 30.657 1.00 20.81 101 LEU B O 1
ATOM 3436 N N . SER B 1 124 ? 12.926 80.060 32.655 1.00 19.79 102 SER B N 1
ATOM 3437 C CA . SER B 1 124 ? 11.675 79.491 32.153 1.00 19.83 102 SER B CA 1
ATOM 3438 C C . SER B 1 124 ? 10.902 80.488 31.303 1.00 20.03 102 SER B C 1
ATOM 3439 O O . SER B 1 124 ? 10.135 80.101 30.420 1.00 20.30 102 SER B O 1
ATOM 3442 N N . ALA B 1 125 ? 11.096 81.777 31.575 1.00 19.63 103 ALA B N 1
ATOM 3443 C CA . ALA B 1 125 ? 10.408 82.826 30.835 1.00 19.43 103 ALA B CA 1
ATOM 3444 C C . ALA B 1 125 ? 11.093 83.155 29.500 1.00 19.30 103 ALA B C 1
ATOM 3445 O O . ALA B 1 125 ? 10.491 83.799 28.650 1.00 19.26 103 ALA B O 1
ATOM 3447 N N . PHE B 1 126 ? 12.329 82.683 29.300 1.00 19.66 104 PHE B N 1
ATOM 3448 C CA . PHE B 1 126 ? 13.050 82.921 28.050 1.00 18.94 104 PHE B CA 1
ATOM 3449 C C . PHE B 1 126 ? 12.436 82.179 26.860 1.00 19.19 104 PHE B C 1
ATOM 3450 O O . PHE B 1 126 ? 12.700 80.977 26.666 1.00 19.41 104 PHE B O 1
ATOM 3458 N N . GLN B 1 127 ? 11.624 82.914 26.087 1.00 19.18 105 GLN B N 1
ATOM 3459 C CA . GLN B 1 127 ? 10.898 82.428 24.906 1.00 19.01 105 GLN B CA 1
ATOM 3460 C C . GLN B 1 127 ? 11.562 82.959 23.627 1.00 18.24 105 GLN B C 1
ATOM 3461 O O . GLN B 1 127 ? 11.792 84.158 23.493 1.00 18.04 105 GLN B O 1
ATOM 3467 N N . LEU B 1 128 ? 11.850 82.060 22.694 1.00 16.83 106 LEU B N 1
ATOM 3468 C CA . LEU B 1 128 ? 12.444 82.424 21.416 1.00 16.30 106 LEU B CA 1
ATOM 3469 C C . LEU B 1 128 ? 11.929 81.463 20.369 1.00 16.10 106 LEU B C 1
ATOM 3470 O O . LEU B 1 128 ? 12.019 80.248 20.549 1.00 15.97 106 LEU B O 1
ATOM 3475 N N . GLU B 1 129 ? 11.444 81.993 19.259 1.00 16.11 107 GLU B N 1
ATOM 3476 C CA . GLU B 1 129 ? 10.943 81.164 18.170 1.00 17.08 107 GLU B CA 1
ATOM 3477 C C . GLU B 1 129 ? 11.963 80.120 17.648 1.00 16.99 107 GLU B C 1
ATOM 3478 O O . GLU B 1 129 ? 13.147 80.422 17.396 1.00 16.58 107 GLU B O 1
ATOM 3484 N N . GLY B 1 130 ? 11.485 78.882 17.506 1.00 16.94 108 GLY B N 1
ATOM 3485 C CA . GLY B 1 130 ? 12.303 77.762 17.096 1.00 16.94 108 GLY B CA 1
ATOM 3486 C C . GLY B 1 130 ? 13.159 77.132 18.195 1.00 16.85 108 GLY B C 1
ATOM 3487 O O . GLY B 1 130 ? 13.801 76.131 17.931 1.00 16.48 108 GLY B O 1
ATOM 3488 N N . CYS B 1 131 ? 13.135 77.678 19.418 1.00 16.36 109 CYS B N 1
ATOM 3489 C CA . CYS B 1 131 ? 14.023 77.246 20.518 1.00 16.89 109 CYS B CA 1
ATOM 3490 C C . CYS B 1 131 ? 13.296 76.893 21.809 1.00 15.08 109 CYS B C 1
ATOM 3491 O O . CYS B 1 131 ? 12.191 77.343 22.059 1.00 15.22 109 CYS B O 1
ATOM 3494 N N . GLN B 1 132 ? 13.936 76.066 22.616 1.00 13.42 110 GLN B N 1
ATOM 3495 C CA . GLN B 1 132 ? 13.315 75.579 23.834 1.00 11.97 110 GLN B CA 1
ATOM 3496 C C . GLN B 1 132 ? 14.429 75.233 24.808 1.00 10.94 110 GLN B C 1
ATOM 3497 O O . GLN B 1 132 ? 15.245 74.350 24.538 1.00 9.87 110 GLN B O 1
ATOM 3503 N N . VAL B 1 133 ? 14.488 75.987 25.900 1.00 8.30 111 VAL B N 1
ATOM 3504 C CA . VAL B 1 133 ? 15.308 75.651 27.054 1.00 7.94 111 VAL B CA 1
ATOM 3505 C C . VAL B 1 133 ? 14.855 74.293 27.644 1.00 8.16 111 VAL B C 1
ATOM 3506 O O . VAL B 1 133 ? 13.661 74.054 27.876 1.00 7.45 111 VAL B O 1
ATOM 3510 N N . LEU B 1 134 ? 15.843 73.432 27.858 1.00 7.75 112 LEU B N 1
ATOM 3511 C CA . LEU B 1 134 ? 15.669 72.129 28.457 1.00 7.85 112 LEU B CA 1
ATOM 3512 C C . LEU B 1 134 ? 16.316 72.046 29.842 1.00 8.05 112 LEU B C 1
ATOM 3513 O O . LEU B 1 134 ? 15.962 71.185 30.603 1.00 7.96 112 LEU B O 1
ATOM 3518 N N . GLU B 1 135 ? 17.285 72.891 30.178 1.00 8.16 113 GLU B N 1
ATOM 3519 C CA . GLU B 1 135 ? 17.992 72.730 31.461 1.00 9.15 113 GLU B CA 1
ATOM 3520 C C . GLU B 1 135 ? 18.877 73.928 31.737 1.00 9.00 113 GLU B C 1
ATOM 3521 O O . GLU B 1 135 ? 19.446 74.460 30.803 1.00 8.60 113 GLU B O 1
ATOM 3527 N N . TYR B 1 136 ? 19.017 74.337 32.995 1.00 8.86 114 TYR B N 1
ATOM 3528 C CA . TYR B 1 136 ? 20.019 75.366 33.330 1.00 9.94 114 TYR B CA 1
ATOM 3529 C C . TYR B 1 136 ? 20.551 75.159 34.740 1.00 10.10 114 TYR B C 1
ATOM 3530 O O . TYR B 1 136 ? 19.801 74.791 35.636 1.00 9.09 114 TYR B O 1
ATOM 3539 N N . ALA B 1 137 ? 21.853 75.340 34.904 1.00 10.12 115 ALA B N 1
ATOM 3540 C CA . ALA B 1 137 ? 22.553 75.037 36.144 1.00 11.24 115 ALA B CA 1
ATOM 3541 C C . ALA B 1 137 ? 23.895 75.759 36.210 1.00 11.57 115 ALA B C 1
ATOM 3542 O O . ALA B 1 137 ? 24.587 75.921 35.185 1.00 12.44 115 ALA B O 1
ATOM 3544 N N . ARG B 1 138 ? 24.307 76.156 37.406 1.00 11.55 116 ARG B N 1
ATOM 3545 C CA . ARG B 1 138 ? 25.562 76.855 37.547 1.00 11.33 116 ARG B CA 1
ATOM 3546 C C . ARG B 1 138 ? 26.771 75.908 37.265 1.00 12.52 116 ARG B C 1
ATOM 3547 O O . ARG B 1 138 ? 26.655 74.637 37.324 1.00 10.79 116 ARG B O 1
ATOM 3555 N N . HIS B 1 139 ? 27.897 76.523 36.868 1.00 13.67 117 HIS B N 1
ATOM 3556 C CA . HIS B 1 139 ? 29.151 75.816 36.512 1.00 15.51 117 HIS B CA 1
ATOM 3557 C C . HIS B 1 139 ? 30.345 76.673 36.950 1.00 16.32 117 HIS B C 1
ATOM 3558 O O . HIS B 1 139 ? 30.309 77.917 36.845 1.00 15.04 117 HIS B O 1
ATOM 3565 N N . LYS B 1 140 ? 31.383 75.990 37.445 1.00 17.17 118 LYS B N 1
ATOM 3566 C CA . LYS B 1 140 ? 32.565 76.627 38.067 1.00 19.20 118 LYS B CA 1
ATOM 3567 C C . LYS B 1 140 ? 33.441 77.396 37.075 1.00 19.14 118 LYS B C 1
ATOM 3568 O O . LYS B 1 140 ? 34.330 78.101 37.501 1.00 19.95 118 LYS B O 1
ATOM 3574 N N . ARG B 1 141 ? 33.251 77.220 35.774 1.00 19.34 119 ARG B N 1
ATOM 3575 C CA . ARG B 1 141 ? 34.057 77.953 34.788 1.00 19.87 119 ARG B CA 1
ATOM 3576 C C . ARG B 1 141 ? 33.345 78.162 33.448 1.00 19.89 119 ARG B C 1
ATOM 3577 O O . ARG B 1 141 ? 32.351 77.525 33.149 1.00 19.41 119 ARG B O 1
ATOM 3585 N N . LYS B 1 142 ? 33.913 79.019 32.615 1.00 19.94 120 LYS B N 1
ATOM 3586 C CA . LYS B 1 142 ? 33.308 79.390 31.335 1.00 19.64 120 LYS B CA 1
ATOM 3587 C C . LYS B 1 142 ? 33.498 78.310 30.250 1.00 19.76 120 LYS B C 1
ATOM 3588 O O . LYS B 1 142 ? 34.566 77.667 30.152 1.00 19.06 120 LYS B O 1
ATOM 3594 N N . LEU B 1 143 ? 32.441 78.111 29.466 1.00 18.24 121 LEU B N 1
ATOM 3595 C CA . LEU B 1 143 ? 32.413 77.130 28.397 1.00 19.31 121 LEU B CA 1
ATOM 3596 C C . LEU B 1 143 ? 32.942 77.818 27.170 1.00 19.21 121 LEU B C 1
ATOM 3597 O O . LEU B 1 143 ? 32.430 78.880 26.765 1.00 19.00 121 LEU B O 1
ATOM 3602 N N . ARG B 1 144 ? 33.998 77.243 26.613 1.00 18.69 122 ARG B N 1
ATOM 3603 C CA . ARG B 1 144 ? 34.738 77.859 25.520 1.00 19.18 122 ARG B CA 1
ATOM 3604 C C . ARG B 1 144 ? 34.602 77.059 24.255 1.00 19.41 122 ARG B C 1
ATOM 3605 O O . ARG B 1 144 ? 34.220 75.873 24.257 1.00 17.01 122 ARG B O 1
ATOM 3613 N N . LEU B 1 145 ? 34.840 77.729 23.143 1.00 21.25 123 LEU B N 1
ATOM 3614 C CA . LEU B 1 145 ? 34.682 77.110 21.827 1.00 22.51 123 LEU B CA 1
ATOM 3615 C C . LEU B 1 145 ? 35.644 75.936 21.694 1.00 23.60 123 LEU B C 1
ATOM 3616 O O . LEU B 1 145 ? 36.775 75.992 22.164 1.00 24.28 123 LEU B O 1
ATOM 3621 N N . GLY B 1 146 ? 35.166 74.837 21.116 1.00 23.78 124 GLY B N 1
ATOM 3622 C CA . GLY B 1 146 ? 35.949 73.617 21.061 1.00 23.51 124 GLY B CA 1
ATOM 3623 C C . GLY B 1 146 ? 35.946 72.790 22.320 1.00 23.44 124 GLY B C 1
ATOM 3624 O O . GLY B 1 146 ? 36.620 71.756 22.360 1.00 22.93 124 GLY B O 1
ATOM 3625 N N . ALA B 1 147 ? 35.183 73.181 23.354 1.00 22.62 125 ALA B N 1
ATOM 3626 C CA . ALA B 1 147 ? 35.251 72.462 24.621 1.00 21.53 125 ALA B CA 1
ATOM 3627 C C . ALA B 1 147 ? 34.057 71.492 24.861 1.00 20.20 125 ALA B C 1
ATOM 3628 O O . ALA B 1 147 ? 33.209 71.674 25.746 1.00 20.93 125 ALA B O 1
ATOM 3630 N N . LEU B 1 148 ? 34.038 70.459 24.043 1.00 18.52 126 LEU B N 1
ATOM 3631 C CA . LEU B 1 148 ? 33.065 69.366 24.070 1.00 16.09 126 LEU B CA 1
ATOM 3632 C C . LEU B 1 148 ? 33.804 68.123 23.677 1.00 15.54 126 LEU B C 1
ATOM 3633 O O . LEU B 1 148 ? 34.905 68.262 23.104 1.00 15.34 126 LEU B O 1
ATOM 3638 N N . LYS B 1 149 ? 33.277 66.942 24.037 1.00 12.87 127 LYS B N 1
ATOM 3639 C CA . LYS B 1 149 ? 33.833 65.622 23.635 1.00 14.10 127 LYS B CA 1
ATOM 3640 C C . LYS B 1 149 ? 33.445 65.231 22.180 1.00 13.78 127 LYS B C 1
ATOM 3641 O O . LYS B 1 149 ? 34.284 64.794 21.374 1.00 12.43 127 LYS B O 1
ATOM 3647 N N . GLY B 1 150 ? 32.191 65.436 21.820 1.00 13.23 128 GLY B N 1
ATOM 3648 C CA . GLY B 1 150 ? 31.768 65.160 20.467 1.00 13.90 128 GLY B CA 1
ATOM 3649 C C . GLY B 1 150 ? 30.303 65.390 20.287 1.00 14.45 128 GLY B C 1
ATOM 3650 O O . GLY B 1 150 ? 29.758 66.165 21.043 1.00 13.83 128 GLY B O 1
ATOM 3651 N N . ASN B 1 151 ? 29.692 64.761 19.263 1.00 14.48 129 ASN B N 1
ATOM 3652 C CA . ASN B 1 151 ? 28.291 64.960 18.912 1.00 14.63 129 ASN B CA 1
ATOM 3653 C C . ASN B 1 151 ? 27.636 63.673 18.444 1.00 13.59 129 ASN B C 1
ATOM 3654 O O . ASN B 1 151 ? 28.239 62.897 17.718 1.00 13.46 129 ASN B O 1
ATOM 3659 N N . ALA B 1 152 ? 26.383 63.466 18.867 1.00 13.25 130 ALA B N 1
ATOM 3660 C CA . ALA B 1 152 ? 25.590 62.328 18.446 1.00 13.65 130 ALA B CA 1
ATOM 3661 C C . ALA B 1 152 ? 24.709 62.776 17.281 1.00 13.82 130 ALA B C 1
ATOM 3662 O O . ALA B 1 152 ? 24.028 63.803 17.351 1.00 13.06 130 ALA B O 1
ATOM 3664 N N . PHE B 1 153 ? 24.753 62.002 16.195 1.00 12.75 131 PHE B N 1
ATOM 3665 C CA . PHE B 1 153 ? 23.981 62.315 15.020 1.00 13.27 131 PHE B CA 1
ATOM 3666 C C . PHE B 1 153 ? 22.927 61.288 14.703 1.00 12.54 131 PHE B C 1
ATOM 3667 O O . PHE B 1 153 ? 23.132 60.080 14.865 1.00 11.65 131 PHE B O 1
ATOM 3675 N N . THR B 1 154 ? 21.790 61.806 14.243 1.00 12.29 132 THR B N 1
ATOM 3676 C CA . THR B 1 154 ? 20.702 60.983 13.705 1.00 14.02 132 THR B CA 1
ATOM 3677 C C . THR B 1 154 ? 20.224 61.624 12.431 1.00 14.43 132 THR B C 1
ATOM 3678 O O . THR B 1 154 ? 19.641 62.696 12.452 1.00 15.11 132 THR B O 1
ATOM 3682 N N . LEU B 1 155 ? 20.433 60.904 11.338 1.00 15.28 133 LEU B N 1
ATOM 3683 C CA . LEU B 1 155 ? 20.286 61.394 9.986 1.00 15.66 133 LEU B CA 1
ATOM 3684 C C . LEU B 1 155 ? 19.319 60.519 9.194 1.00 13.74 133 LEU B C 1
ATOM 3685 O O . LEU B 1 155 ? 19.389 59.281 9.230 1.00 14.50 133 LEU B O 1
ATOM 3690 N N . VAL B 1 156 ? 18.410 61.143 8.477 1.00 12.20 134 VAL B N 1
ATOM 3691 C CA . VAL B 1 156 ? 17.576 60.403 7.507 1.00 11.43 134 VAL B CA 1
ATOM 3692 C C . VAL B 1 156 ? 17.955 60.776 6.075 1.00 11.17 134 VAL B C 1
ATOM 3693 O O . VAL B 1 156 ? 17.931 61.961 5.703 1.00 9.91 134 VAL B O 1
ATOM 3697 N N . LEU B 1 157 ? 18.308 59.771 5.274 1.00 10.87 135 LEU B N 1
ATOM 3698 C CA . LEU B 1 157 ? 18.616 59.995 3.848 1.00 11.60 135 LEU B CA 1
ATOM 3699 C C . LEU B 1 157 ? 17.410 59.599 3.015 1.00 11.25 135 LEU B C 1
ATOM 3700 O O . LEU B 1 157 ? 16.960 58.459 3.079 1.00 11.87 135 LEU B O 1
ATOM 3705 N N . ARG B 1 158 ? 16.869 60.538 2.243 1.00 11.31 136 ARG B N 1
ATOM 3706 C CA . ARG B 1 158 ? 15.644 60.286 1.486 1.00 11.72 136 ARG B CA 1
ATOM 3707 C C . ARG B 1 158 ? 15.959 60.228 0.010 1.00 11.88 136 ARG B C 1
ATOM 3708 O O . ARG B 1 158 ? 16.979 60.756 -0.424 1.00 9.94 136 ARG B O 1
ATOM 3716 N N . GLU B 1 159 ? 15.065 59.585 -0.759 1.00 12.29 137 GLU B N 1
ATOM 3717 C CA . GLU B 1 159 ? 15.194 59.480 -2.220 1.00 13.12 137 GLU B CA 1
ATOM 3718 C C . GLU B 1 159 ? 16.519 58.847 -2.674 1.00 12.33 137 GLU B C 1
ATOM 3719 O O . GLU B 1 159 ? 17.059 59.168 -3.750 1.00 12.72 137 GLU B O 1
ATOM 3725 N N . VAL B 1 160 ? 17.005 57.921 -1.849 1.00 11.82 138 VAL B N 1
ATOM 3726 C CA . VAL B 1 160 ? 18.236 57.156 -2.123 1.00 11.31 138 VAL B CA 1
ATOM 3727 C C . VAL B 1 160 ? 18.091 56.359 -3.435 1.00 10.48 138 VAL B C 1
ATOM 3728 O O . VAL B 1 160 ? 17.198 55.535 -3.579 1.00 8.29 138 VAL B O 1
ATOM 3732 N N . SER B 1 161 ? 18.999 56.590 -4.393 1.00 10.96 139 SER B N 1
ATOM 3733 C CA . SER B 1 161 ? 18.861 55.967 -5.727 1.00 10.32 139 SER B CA 1
ATOM 3734 C C . SER B 1 161 ? 19.510 54.593 -5.837 1.00 9.88 139 SER B C 1
ATOM 3735 O O . SER B 1 161 ? 19.207 53.846 -6.774 1.00 6.76 139 SER B O 1
ATOM 3738 N N . ASN B 1 162 ? 20.349 54.228 -4.870 1.00 8.94 140 ASN B N 1
ATOM 3739 C CA . ASN B 1 162 ? 21.051 52.937 -4.939 1.00 9.95 140 ASN B CA 1
ATOM 3740 C C . ASN B 1 162 ? 21.194 52.271 -3.563 1.00 11.09 140 ASN B C 1
ATOM 3741 O O . ASN B 1 162 ? 22.244 52.325 -2.928 1.00 11.46 140 ASN B O 1
ATOM 3746 N N . ARG B 1 163 ? 20.133 51.648 -3.102 1.00 12.61 141 ARG B N 1
ATOM 3747 C CA . ARG B 1 163 ? 20.117 51.075 -1.764 1.00 13.85 141 ARG B CA 1
ATOM 3748 C C . ARG B 1 163 ? 21.275 50.083 -1.597 1.00 14.32 141 ARG B C 1
ATOM 3749 O O . ARG B 1 163 ? 21.919 50.074 -0.576 1.00 14.91 141 ARG B O 1
ATOM 3757 N N . ASP B 1 164 ? 21.556 49.286 -2.607 1.00 15.42 142 ASP B N 1
ATOM 3758 C CA . ASP B 1 164 ? 22.559 48.220 -2.473 1.00 16.79 142 ASP B CA 1
ATOM 3759 C C . ASP B 1 164 ? 23.983 48.803 -2.276 1.00 16.00 142 ASP B C 1
ATOM 3760 O O . ASP B 1 164 ? 24.844 48.248 -1.584 1.00 16.11 142 ASP B O 1
ATOM 3765 N N . ASP B 1 165 ? 24.220 49.942 -2.911 1.00 15.33 143 ASP B N 1
ATOM 3766 C CA . ASP B 1 165 ? 25.471 50.623 -2.802 1.00 14.40 143 ASP B CA 1
ATOM 3767 C C . ASP B 1 165 ? 25.590 51.258 -1.403 1.00 14.14 143 ASP B C 1
ATOM 3768 O O . ASP B 1 165 ? 26.637 51.190 -0.767 1.00 13.22 143 ASP B O 1
ATOM 3773 N N . VAL B 1 166 ? 24.518 51.846 -0.914 1.00 13.54 144 VAL B N 1
ATOM 3774 C CA . VAL B 1 166 ? 24.592 52.566 0.359 1.00 14.27 144 VAL B CA 1
ATOM 3775 C C . VAL B 1 166 ? 24.775 51.541 1.506 1.00 14.41 144 VAL B C 1
ATOM 3776 O O . VAL B 1 166 ? 25.598 51.739 2.407 1.00 13.07 144 VAL B O 1
ATOM 3780 N N . GLU B 1 167 ? 24.065 50.426 1.395 1.00 14.68 145 GLU B N 1
ATOM 3781 C CA . GLU B 1 167 ? 24.140 49.310 2.354 1.00 15.49 145 GLU B CA 1
ATOM 3782 C C . GLU B 1 167 ? 25.537 48.778 2.523 1.00 15.78 145 GLU B C 1
ATOM 3783 O O . GLU B 1 167 ? 26.038 48.715 3.645 1.00 16.52 145 GLU B O 1
ATOM 3789 N N . GLN B 1 168 ? 26.196 48.464 1.418 1.00 16.56 146 GLN B N 1
ATOM 3790 C CA . GLN B 1 168 ? 27.566 47.965 1.471 1.00 17.09 146 GLN B CA 1
ATOM 3791 C C . GLN B 1 168 ? 28.578 49.008 1.983 1.00 16.34 146 GLN B C 1
ATOM 3792 O O . GLN B 1 168 ? 29.503 48.626 2.661 1.00 16.13 146 GLN B O 1
ATOM 3798 N N . ARG B 1 169 ? 28.361 50.277 1.646 1.00 14.40 147 ARG B N 1
ATOM 3799 C CA . ARG B 1 169 ? 29.195 51.387 2.092 1.00 14.28 147 ARG B CA 1
ATOM 3800 C C . ARG B 1 169 ? 29.097 51.542 3.612 1.00 13.55 147 ARG B C 1
ATOM 3801 O O . ARG B 1 169 ? 30.089 51.817 4.268 1.00 13.29 147 ARG B O 1
ATOM 3809 N N . LEU B 1 170 ? 27.909 51.367 4.157 1.00 13.80 148 LEU B N 1
ATOM 3810 C CA . LEU B 1 170 ? 27.681 51.449 5.580 1.00 14.26 148 LEU B CA 1
ATOM 3811 C C . LEU B 1 170 ? 28.490 50.346 6.264 1.00 14.24 148 LEU B C 1
ATOM 3812 O O . LEU B 1 170 ? 29.188 50.595 7.259 1.00 13.25 148 LEU B O 1
ATOM 3817 N N . ILE B 1 171 ? 28.392 49.121 5.745 1.00 13.91 149 ILE B N 1
ATOM 3818 C CA . ILE B 1 171 ? 29.145 47.983 6.246 1.00 14.99 149 ILE B CA 1
ATOM 3819 C C . ILE B 1 171 ? 30.653 48.244 6.190 1.00 15.90 149 ILE B C 1
ATOM 3820 O O . ILE B 1 171 ? 31.364 47.943 7.145 1.00 14.64 149 ILE B O 1
ATOM 3825 N N . ASP B 1 172 ? 31.117 48.815 5.075 1.00 16.03 150 ASP B N 1
ATOM 3826 C CA . ASP B 1 172 ? 32.543 49.043 4.884 1.00 16.91 150 ASP B CA 1
ATOM 3827 C C . ASP B 1 172 ? 33.102 50.180 5.722 1.00 17.70 150 ASP B C 1
ATOM 3828 O O . ASP B 1 172 ? 34.277 50.128 6.102 1.00 17.06 150 ASP B O 1
ATOM 3833 N N . ILE B 1 173 ? 32.268 51.179 6.022 1.00 17.87 151 ILE B N 1
ATOM 3834 C CA . ILE B 1 173 ? 32.637 52.238 6.947 1.00 17.56 151 ILE B CA 1
ATOM 3835 C C . ILE B 1 173 ? 32.771 51.662 8.364 1.00 18.95 151 ILE B C 1
ATOM 3836 O O . ILE B 1 173 ? 33.652 52.070 9.112 1.00 19.83 151 ILE B O 1
ATOM 3841 N N . CYS B 1 174 ? 31.952 50.673 8.722 1.00 19.78 152 CYS B N 1
ATOM 3842 C CA . CYS B 1 174 ? 32.105 49.984 10.022 1.00 19.95 152 CYS B CA 1
ATOM 3843 C C . CYS B 1 174 ? 33.528 49.444 10.193 1.00 19.90 152 CYS B C 1
ATOM 3844 O O . CYS B 1 174 ? 34.128 49.590 11.247 1.00 19.86 152 CYS B O 1
ATOM 3847 N N . VAL B 1 175 ? 34.075 48.909 9.117 1.00 19.44 153 VAL B N 1
ATOM 3848 C CA . VAL B 1 175 ? 35.390 48.310 9.132 1.00 20.38 153 VAL B CA 1
ATOM 3849 C C . VAL B 1 175 ? 36.507 49.354 9.008 1.00 19.50 153 VAL B C 1
ATOM 3850 O O . VAL B 1 175 ? 37.491 49.311 9.765 1.00 17.74 153 VAL B O 1
ATOM 3854 N N . LYS B 1 176 ? 36.340 50.299 8.078 1.00 18.57 154 LYS B N 1
ATOM 3855 C CA . LYS B 1 176 ? 37.472 51.039 7.560 1.00 17.68 154 LYS B CA 1
ATOM 3856 C C . LYS B 1 176 ? 37.385 52.529 7.817 1.00 15.76 154 LYS B C 1
ATOM 3857 O O . LYS B 1 176 ? 38.331 53.230 7.522 1.00 16.50 154 LYS B O 1
ATOM 3863 N N . GLY B 1 177 ? 36.250 53.012 8.296 1.00 13.94 155 GLY B N 1
ATOM 3864 C CA . GLY B 1 177 ? 36.015 54.442 8.449 1.00 13.55 155 GLY B CA 1
ATOM 3865 C C . GLY B 1 177 ? 35.907 55.235 7.171 1.00 13.05 155 GLY B C 1
ATOM 3866 O O . GLY B 1 177 ? 35.623 54.698 6.106 1.00 12.34 155 GLY B O 1
ATOM 3867 N N . VAL B 1 178 ? 36.062 56.557 7.305 1.00 12.49 156 VAL B N 1
ATOM 3868 C CA . VAL B 1 178 ? 36.045 57.477 6.231 1.00 12.59 156 VAL B CA 1
ATOM 3869 C C . VAL B 1 178 ? 37.128 58.547 6.459 1.00 12.97 156 VAL B C 1
ATOM 3870 O O . VAL B 1 178 ? 37.704 58.649 7.531 1.00 14.61 156 VAL B O 1
ATOM 3874 N N . PRO B 1 179 ? 37.503 59.250 5.415 1.00 11.03 157 PRO B N 1
ATOM 3875 C CA . PRO B 1 179 ? 38.495 60.300 5.547 1.00 11.74 157 PRO B CA 1
ATOM 3876 C C . PRO B 1 179 ? 37.946 61.390 6.472 1.00 9.84 157 PRO B C 1
ATOM 3877 O O . PRO B 1 179 ? 36.809 61.772 6.275 1.00 9.23 157 PRO B O 1
ATOM 3881 N N . ASN B 1 180 ? 38.769 61.847 7.422 1.00 10.25 158 ASN B N 1
ATOM 3882 C CA . ASN B 1 180 ? 38.422 62.865 8.412 1.00 8.47 158 ASN B CA 1
ATOM 3883 C C . ASN B 1 180 ? 38.569 64.273 7.903 1.00 9.61 158 ASN B C 1
ATOM 3884 O O . ASN B 1 180 ? 39.070 65.130 8.593 1.00 10.20 158 ASN B O 1
ATOM 3889 N N . TYR B 1 181 ? 38.036 64.514 6.714 1.00 9.46 159 TYR B N 1
ATOM 3890 C CA . TYR B 1 181 ? 38.073 65.789 6.062 1.00 8.75 159 TYR B CA 1
ATOM 3891 C C . TYR B 1 181 ? 37.279 66.848 6.781 1.00 9.65 159 TYR B C 1
ATOM 3892 O O . TYR B 1 181 ? 36.298 66.589 7.461 1.00 9.43 159 TYR B O 1
ATOM 3901 N N . PHE B 1 182 ? 37.747 68.069 6.663 1.00 9.78 160 PHE B N 1
ATOM 3902 C CA . PHE B 1 182 ? 36.971 69.175 7.147 1.00 10.15 160 PHE B CA 1
ATOM 3903 C C . PHE B 1 182 ? 35.885 69.365 6.122 1.00 9.65 160 PHE B C 1
ATOM 3904 O O . PHE B 1 182 ? 36.187 69.354 4.929 1.00 11.27 160 PHE B O 1
ATOM 3912 N N . GLY B 1 183 ? 34.644 69.537 6.562 1.00 8.52 161 GLY B N 1
ATOM 3913 C CA . GLY B 1 183 ? 33.525 69.743 5.663 1.00 9.05 161 GLY B CA 1
ATOM 3914 C C . GLY B 1 183 ? 33.572 71.034 4.850 1.00 9.43 161 GLY B C 1
ATOM 3915 O O . GLY B 1 183 ? 34.244 71.989 5.224 1.00 9.68 161 GLY B O 1
ATOM 3916 N N . ALA B 1 184 ? 32.887 71.032 3.710 1.00 10.97 162 ALA B N 1
ATOM 3917 C CA . ALA B 1 184 ? 32.727 72.211 2.856 1.00 12.59 162 ALA B CA 1
ATOM 3918 C C . ALA B 1 184 ? 32.339 73.477 3.662 1.00 13.77 162 ALA B C 1
ATOM 3919 O O . ALA B 1 184 ? 32.782 74.587 3.335 1.00 14.64 162 ALA B O 1
ATOM 3921 N N . GLN B 1 185 ? 31.486 73.293 4.677 1.00 15.06 163 GLN B N 1
ATOM 3922 C CA . GLN B 1 185 ? 31.038 74.367 5.586 1.00 16.58 163 GLN B CA 1
ATOM 3923 C C . GLN B 1 185 ? 32.174 75.196 6.232 1.00 17.19 163 GLN B C 1
ATOM 3924 O O . GLN B 1 185 ? 31.953 76.324 6.662 1.00 17.01 163 GLN B O 1
ATOM 3930 N N . ARG B 1 186 ? 33.375 74.611 6.300 1.00 18.26 164 ARG B N 1
ATOM 3931 C CA . ARG B 1 186 ? 34.569 75.240 6.900 1.00 18.93 164 ARG B CA 1
ATOM 3932 C C . ARG B 1 186 ? 35.220 76.305 5.993 1.00 18.65 164 ARG B C 1
ATOM 3933 O O . ARG B 1 186 ? 35.944 77.181 6.475 1.00 18.56 164 ARG B O 1
ATOM 3941 N N . PHE B 1 187 ? 34.995 76.213 4.685 1.00 17.96 165 PHE B N 1
ATOM 3942 C CA . PHE B 1 187 ? 35.673 77.093 3.719 1.00 17.76 165 PHE B CA 1
ATOM 3943 C C . PHE B 1 187 ? 34.842 78.317 3.302 1.00 17.71 165 PHE B C 1
ATOM 3944 O O . PHE B 1 187 ? 35.305 79.172 2.538 1.00 16.39 165 PHE B O 1
ATOM 3952 N N . GLY B 1 188 ? 33.634 78.406 3.858 1.00 17.69 166 GLY B N 1
ATOM 3953 C CA . GLY B 1 188 ? 32.793 79.570 3.728 1.00 17.74 166 GLY B CA 1
ATOM 3954 C C . GLY B 1 188 ? 31.618 79.257 2.846 1.00 17.97 166 GLY B C 1
ATOM 3955 O O . GLY B 1 188 ? 31.509 78.164 2.300 1.00 17.82 166 GLY B O 1
ATOM 3956 N N . ILE B 1 189 ? 30.720 80.227 2.736 1.00 17.83 167 ILE B N 1
ATOM 3957 C CA . ILE B 1 189 ? 29.705 80.229 1.693 1.00 17.99 167 ILE B CA 1
ATOM 3958 C C . ILE B 1 189 ? 30.499 80.437 0.397 1.00 17.78 167 ILE B C 1
ATOM 3959 O O . ILE B 1 189 ? 31.425 81.276 0.341 1.00 17.49 167 ILE B O 1
ATOM 3964 N N . GLY B 1 190 ? 30.194 79.622 -0.616 1.00 17.68 168 GLY B N 1
ATOM 3965 C CA . GLY B 1 190 ? 30.929 79.650 -1.872 1.00 17.50 168 GLY B CA 1
ATOM 3966 C C . GLY B 1 190 ? 32.446 79.436 -1.792 1.00 17.38 168 GLY B C 1
ATOM 3967 O O . GLY B 1 190 ? 33.140 79.653 -2.796 1.00 16.94 168 GLY B O 1
ATOM 3968 N N . GLY B 1 191 ? 32.962 78.995 -0.633 1.00 17.15 169 GLY B N 1
ATOM 3969 C CA . GLY B 1 191 ? 34.397 78.912 -0.401 1.00 16.79 169 GLY B CA 1
ATOM 3970 C C . GLY B 1 191 ? 35.071 80.278 -0.211 1.00 16.58 169 GLY B C 1
ATOM 3971 O O . GLY B 1 191 ? 36.282 80.424 -0.440 1.00 16.43 169 GLY B O 1
ATOM 3972 N N . SER B 1 192 ? 34.301 81.272 0.236 1.00 16.02 170 SER B N 1
ATOM 3973 C CA . SER B 1 192 ? 34.795 82.641 0.393 1.00 15.47 170 SER B CA 1
ATOM 3974 C C . SER B 1 192 ? 35.887 82.746 1.456 1.00 15.23 170 SER B C 1
ATOM 3975 O O . SER B 1 192 ? 36.829 83.508 1.296 1.00 14.06 170 SER B O 1
ATOM 3978 N N . ASN B 1 193 ? 35.758 82.002 2.549 1.00 14.90 171 ASN B N 1
ATOM 3979 C CA . ASN B 1 193 ? 36.807 82.006 3.566 1.00 15.24 171 ASN B CA 1
ATOM 3980 C C . ASN B 1 193 ? 38.192 81.554 3.019 1.00 15.21 171 ASN B C 1
ATOM 3981 O O . ASN B 1 193 ? 39.198 82.161 3.335 1.00 15.55 171 ASN B O 1
ATOM 3986 N N . LEU B 1 194 ? 38.242 80.521 2.185 1.00 15.51 172 LEU B N 1
ATOM 3987 C CA . LEU B 1 194 ? 39.517 80.044 1.645 1.00 15.66 172 LEU B CA 1
ATOM 3988 C C . LEU B 1 194 ? 39.999 81.005 0.559 1.00 15.55 172 LEU B C 1
ATOM 3989 O O . LEU B 1 194 ? 41.198 81.290 0.424 1.00 15.41 172 LEU B O 1
ATOM 3994 N N . GLN B 1 195 ? 39.062 81.503 -0.222 1.00 15.60 173 GLN B N 1
ATOM 3995 C CA . GLN B 1 195 ? 39.384 82.511 -1.231 1.00 15.71 173 GLN B CA 1
ATOM 3996 C C . GLN B 1 195 ? 40.006 83.742 -0.569 1.00 15.34 173 GLN B C 1
ATOM 3997 O O . GLN B 1 195 ? 40.973 84.303 -1.085 1.00 15.84 173 GLN B O 1
ATOM 4003 N N . GLY B 1 196 ? 39.449 84.149 0.569 1.00 14.68 174 GLY B N 1
ATOM 4004 C CA . GLY B 1 196 ? 39.935 85.306 1.312 1.00 14.22 174 GLY B CA 1
ATOM 4005 C C . GLY B 1 196 ? 41.338 85.068 1.875 1.00 13.76 174 GLY B C 1
ATOM 4006 O O . GLY B 1 196 ? 42.196 85.923 1.763 1.00 12.10 174 GLY B O 1
ATOM 4007 N N . ALA B 1 197 ? 41.584 83.881 2.454 1.00 13.67 175 ALA B N 1
ATOM 4008 C CA . ALA B 1 197 ? 42.934 83.508 2.945 1.00 13.81 175 ALA B CA 1
ATOM 4009 C C . ALA B 1 197 ? 43.993 83.511 1.862 1.00 14.51 175 ALA B C 1
ATOM 4010 O O . ALA B 1 197 ? 45.121 83.982 2.086 1.00 14.79 175 ALA B O 1
ATOM 4012 N N . GLN B 1 198 ? 43.598 83.026 0.679 1.00 15.75 176 GLN B N 1
ATOM 4013 C CA . GLN B 1 198 ? 44.506 82.848 -0.465 1.00 17.05 176 GLN B CA 1
ATOM 4014 C C . GLN B 1 198 ? 44.980 84.196 -0.989 1.00 17.49 176 GLN B C 1
ATOM 4015 O O . GLN B 1 198 ? 46.152 84.307 -1.373 1.00 17.79 176 GLN B O 1
ATOM 4021 N N . ARG B 1 199 ? 44.090 85.202 -0.995 1.00 18.99 177 ARG B N 1
ATOM 4022 C CA . ARG B 1 199 ? 44.429 86.571 -1.440 1.00 19.60 177 ARG B CA 1
ATOM 4023 C C . ARG B 1 199 ? 45.336 87.255 -0.426 1.00 19.89 177 ARG B C 1
ATOM 4024 O O . ARG B 1 199 ? 46.397 87.793 -0.764 1.00 21.36 177 ARG B O 1
ATOM 4032 N N . TRP B 1 200 ? 44.869 87.240 0.825 1.00 21.57 178 TRP B N 1
ATOM 4033 C CA . TRP B 1 200 ? 45.660 87.612 2.001 1.00 22.09 178 TRP B CA 1
ATOM 4034 C C . TRP B 1 200 ? 47.100 87.004 2.058 1.00 22.13 178 TRP B C 1
ATOM 4035 O O . TRP B 1 200 ? 48.030 87.792 1.402 1.00 23.09 178 TRP B O 1
ATOM 4046 N N . ASN B 1 211 ? 37.359 88.877 13.662 1.00 19.38 189 ASN B N 1
ATOM 4047 C CA . ASN B 1 211 ? 36.849 87.499 13.403 1.00 18.77 189 ASN B CA 1
ATOM 4048 C C . ASN B 1 211 ? 37.101 86.963 11.974 1.00 18.29 189 ASN B C 1
ATOM 4049 O O . ASN B 1 211 ? 37.092 85.724 11.746 1.00 16.92 189 ASN B O 1
ATOM 4054 N N . LYS B 1 212 ? 37.291 87.884 11.025 1.00 17.30 190 LYS B N 1
ATOM 4055 C CA . LYS B 1 212 ? 37.632 87.541 9.626 1.00 16.88 190 LYS B CA 1
ATOM 4056 C C . LYS B 1 212 ? 39.028 86.897 9.605 1.00 16.25 190 LYS B C 1
ATOM 4057 O O . LYS B 1 212 ? 39.277 85.881 8.926 1.00 13.86 190 LYS B O 1
ATOM 4063 N N . ARG B 1 213 ? 39.937 87.496 10.386 1.00 15.16 191 ARG B N 1
ATOM 4064 C CA . ARG B 1 213 ? 41.239 86.884 10.657 1.00 16.04 191 ARG B CA 1
ATOM 4065 C C . ARG B 1 213 ? 41.159 85.348 10.990 1.00 14.80 191 ARG B C 1
ATOM 4066 O O . ARG B 1 213 ? 41.809 84.518 10.304 1.00 15.76 191 ARG B O 1
ATOM 4074 N N . SER B 1 214 ? 40.392 84.943 12.006 1.00 14.28 192 SER B N 1
ATOM 4075 C CA . SER B 1 214 ? 40.464 83.513 12.422 1.00 15.46 192 SER B CA 1
ATOM 4076 C C . SER B 1 214 ? 39.792 82.555 11.426 1.00 14.75 192 SER B C 1
ATOM 4077 O O . SER B 1 214 ? 40.239 81.413 11.256 1.00 15.07 192 SER B O 1
ATOM 4080 N N . PHE B 1 215 ? 38.714 8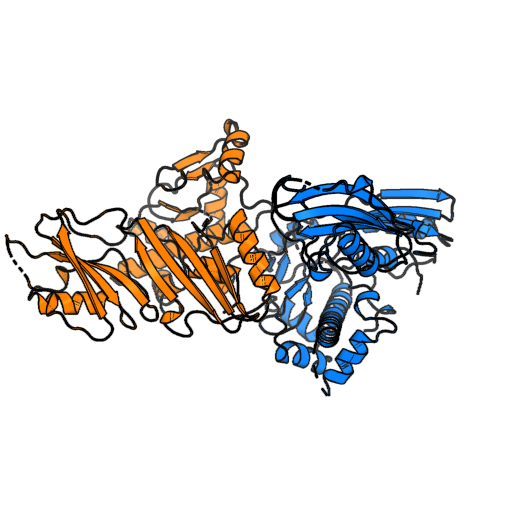3.018 10.795 1.00 14.76 193 PHE B N 1
ATOM 4081 C CA . PHE B 1 215 ? 38.007 82.246 9.758 1.00 15.10 193 PHE B CA 1
ATOM 4082 C C . PHE B 1 215 ? 38.891 82.082 8.497 1.00 13.86 193 PHE B C 1
ATOM 4083 O O . PHE B 1 215 ? 38.896 81.050 7.889 1.00 11.33 193 PHE B O 1
ATOM 4091 N N . TRP B 1 216 ? 39.654 83.110 8.109 1.00 12.43 194 TRP B N 1
ATOM 4092 C CA . TRP B 1 216 ? 40.629 82.899 7.008 1.00 12.87 194 TRP B CA 1
ATOM 4093 C C . TRP B 1 216 ? 41.755 81.922 7.368 1.00 11.69 194 TRP B C 1
ATOM 4094 O O . TRP B 1 216 ? 42.014 80.961 6.612 1.00 11.58 194 TRP B O 1
ATOM 4105 N N . LEU B 1 217 ? 42.359 82.112 8.542 1.00 10.35 195 LEU B N 1
ATOM 4106 C CA . LEU B 1 217 ? 43.430 81.220 9.022 1.00 10.06 195 LEU B CA 1
ATOM 4107 C C . LEU B 1 217 ? 42.966 79.779 9.131 1.00 10.21 195 LEU B C 1
ATOM 4108 O O . LEU B 1 217 ? 43.649 78.888 8.691 1.00 9.19 195 LEU B O 1
ATOM 4113 N N . SER B 1 218 ? 41.756 79.568 9.630 1.00 11.14 196 SER B N 1
ATOM 4114 C CA . SER B 1 218 ? 41.180 78.204 9.760 1.00 12.78 196 SER B CA 1
ATOM 4115 C C . SER B 1 218 ? 40.934 77.489 8.374 1.00 12.75 196 SER B C 1
ATOM 4116 O O . SER B 1 218 ? 41.110 76.264 8.194 1.00 13.06 196 SER B O 1
ATOM 4119 N N . ALA B 1 219 ? 40.522 78.271 7.396 1.00 14.24 197 ALA B N 1
ATOM 4120 C CA . ALA B 1 219 ? 40.228 77.764 6.073 1.00 14.54 197 ALA B CA 1
ATOM 4121 C C . ALA B 1 219 ? 41.539 77.345 5.398 1.00 15.04 197 ALA B C 1
ATOM 4122 O O . ALA B 1 219 ? 41.605 76.277 4.811 1.00 16.76 197 ALA B O 1
ATOM 4124 N N . ALA B 1 220 ? 42.591 78.139 5.550 1.00 15.55 198 ALA B N 1
ATOM 4125 C CA . ALA B 1 220 ? 43.911 77.832 4.975 1.00 15.90 198 ALA B CA 1
ATOM 4126 C C . ALA B 1 220 ? 44.448 76.500 5.522 1.00 16.82 198 ALA B C 1
ATOM 4127 O O . ALA B 1 220 ? 44.783 75.547 4.762 1.00 15.78 198 ALA B O 1
ATOM 4129 N N . ARG B 1 221 ? 44.475 76.392 6.849 1.00 16.17 199 ARG B N 1
ATOM 4130 C CA . ARG B 1 221 ? 45.078 75.223 7.445 1.00 16.85 199 ARG B CA 1
ATOM 4131 C C . ARG B 1 221 ? 44.244 73.993 7.166 1.00 16.47 199 ARG B C 1
ATOM 4132 O O . ARG B 1 221 ? 44.798 72.935 6.992 1.00 16.19 199 ARG B O 1
ATOM 4140 N N . SER B 1 222 ? 42.925 74.152 7.105 1.00 16.37 200 SER B N 1
ATOM 4141 C CA . SER B 1 222 ? 42.028 73.030 6.880 1.00 16.79 200 SER B CA 1
ATOM 4142 C C . SER B 1 222 ? 42.197 72.545 5.467 1.00 16.81 200 SER B C 1
ATOM 4143 O O . SER B 1 222 ? 42.178 71.339 5.228 1.00 15.33 200 SER B O 1
ATOM 4146 N N . ALA B 1 223 ? 42.366 73.489 4.544 1.00 16.77 201 ALA B N 1
ATOM 4147 C CA . ALA B 1 223 ? 42.513 73.147 3.122 1.00 17.72 201 ALA B CA 1
ATOM 4148 C C . ALA B 1 223 ? 43.800 72.362 2.912 1.00 16.74 201 ALA B C 1
ATOM 4149 O O . ALA B 1 223 ? 43.812 71.400 2.134 1.00 17.55 201 ALA B O 1
ATOM 4151 N N . LEU B 1 224 ? 44.847 72.754 3.639 1.00 16.13 202 LEU B N 1
ATOM 4152 C CA . LEU B 1 224 ? 46.142 72.093 3.590 1.00 15.89 202 LEU B CA 1
ATOM 4153 C C . LEU B 1 224 ? 46.070 70.683 4.189 1.00 16.77 202 LEU B C 1
ATOM 4154 O O . LEU B 1 224 ? 46.566 69.735 3.567 1.00 16.43 202 LEU B O 1
ATOM 4159 N N . PHE B 1 225 ? 45.377 70.539 5.337 1.00 16.17 203 PHE B N 1
ATOM 4160 C CA . PHE B 1 225 ? 45.138 69.223 5.885 1.00 15.11 203 PHE B CA 1
ATOM 4161 C C . PHE B 1 225 ? 44.403 68.343 4.873 1.00 15.64 203 PHE B C 1
ATOM 4162 O O . PHE B 1 225 ? 44.819 67.197 4.614 1.00 15.72 203 PHE B O 1
ATOM 4170 N N . ASN B 1 226 ? 43.274 68.843 4.375 1.00 15.29 204 ASN B N 1
ATOM 4171 C CA . ASN B 1 226 ? 42.458 68.086 3.422 1.00 15.64 204 ASN B CA 1
ATOM 4172 C C . ASN B 1 226 ? 43.257 67.518 2.238 1.00 15.75 204 ASN B C 1
ATOM 4173 O O . ASN B 1 226 ? 43.055 66.319 1.880 1.00 15.83 204 ASN B O 1
ATOM 4178 N N . GLN B 1 227 ? 44.114 68.362 1.646 1.00 14.28 205 GLN B N 1
ATOM 4179 C CA . GLN B 1 227 ? 45.050 68.021 0.572 1.00 15.78 205 GLN B CA 1
ATOM 4180 C C . GLN B 1 227 ? 46.050 66.940 0.959 1.00 15.85 205 GLN B C 1
ATOM 4181 O O . GLN B 1 227 ? 46.282 66.057 0.160 1.00 15.35 205 GLN B O 1
ATOM 4187 N N . ILE B 1 228 ? 46.654 67.039 2.156 1.00 16.04 206 ILE B N 1
ATOM 4188 C CA . ILE B 1 228 ? 47.602 66.038 2.595 1.00 14.82 206 ILE B CA 1
ATOM 4189 C C . ILE B 1 228 ? 46.928 64.675 2.684 1.00 15.44 206 ILE B C 1
ATOM 4190 O O . ILE B 1 228 ? 47.495 63.723 2.120 1.00 15.43 206 ILE B O 1
ATOM 4195 N N . VAL B 1 229 ? 45.720 64.623 3.263 1.00 14.31 207 VAL B N 1
ATOM 4196 C CA . VAL B 1 229 ? 44.919 63.392 3.347 1.00 15.19 207 VAL B CA 1
ATOM 4197 C C . VAL B 1 229 ? 44.582 62.848 1.928 1.00 14.35 207 VAL B C 1
ATOM 4198 O O . VAL B 1 229 ? 44.772 61.665 1.695 1.00 14.41 207 VAL B O 1
ATOM 4202 N N . ALA B 1 230 ? 44.171 63.704 1.004 1.00 14.48 208 ALA B N 1
ATOM 4203 C CA . ALA B 1 230 ? 43.817 63.287 -0.350 1.00 15.10 208 ALA B CA 1
ATOM 4204 C C . ALA B 1 230 ? 45.010 62.697 -1.073 1.00 15.04 208 ALA B C 1
ATOM 4205 O O . ALA B 1 230 ? 44.841 61.830 -1.951 1.00 14.78 208 ALA B O 1
ATOM 4207 N N . GLU B 1 231 ? 46.213 63.172 -0.732 1.00 16.08 209 GLU B N 1
ATOM 4208 C CA . GLU B 1 231 ? 47.441 62.680 -1.333 1.00 16.00 209 GLU B CA 1
ATOM 4209 C C . GLU B 1 231 ? 47.832 61.370 -0.686 1.00 16.70 209 GLU B C 1
ATOM 4210 O O . GLU B 1 231 ? 48.250 60.481 -1.349 1.00 14.15 209 GLU B O 1
ATOM 4216 N N . ARG B 1 232 ? 47.596 61.233 0.611 1.00 17.58 210 ARG B N 1
ATOM 4217 C CA . ARG B 1 232 ? 47.872 59.978 1.290 1.00 18.22 210 ARG B CA 1
ATOM 4218 C C . ARG B 1 232 ? 46.985 58.810 0.797 1.00 17.57 210 ARG B C 1
ATOM 4219 O O . ARG B 1 232 ? 47.407 57.640 0.767 1.00 16.29 210 ARG B O 1
ATOM 4227 N N . LEU B 1 233 ? 45.748 59.150 0.468 1.00 15.84 211 LEU B N 1
ATOM 4228 C CA . LEU B 1 233 ? 44.761 58.188 -0.012 1.00 15.26 211 LEU B CA 1
ATOM 4229 C C . LEU B 1 233 ? 45.010 57.715 -1.439 1.00 14.67 211 LEU B C 1
ATOM 4230 O O . LEU B 1 233 ? 44.337 56.827 -1.899 1.00 14.31 211 LEU B O 1
ATOM 4235 N N . LYS B 1 234 ? 45.966 58.341 -2.116 1.00 13.49 212 LYS B N 1
ATOM 4236 C CA . LYS B 1 234 ? 46.406 57.944 -3.437 1.00 12.97 212 LYS B CA 1
ATOM 4237 C C . LYS B 1 234 ? 47.543 56.893 -3.411 1.00 11.18 212 LYS B C 1
ATOM 4238 O O . LYS B 1 234 ? 47.926 56.448 -4.459 1.00 10.18 212 LYS B O 1
ATOM 4244 N N . LYS B 1 235 ? 48.063 56.520 -2.233 1.00 10.54 213 LYS B N 1
ATOM 4245 C CA . LYS B 1 235 ? 49.094 55.464 -2.156 1.00 11.63 213 LYS B CA 1
ATOM 4246 C C . LYS B 1 235 ? 48.449 54.083 -2.279 1.00 11.08 213 LYS B C 1
ATOM 4247 O O . LYS B 1 235 ? 47.293 53.935 -1.962 1.00 9.52 213 LYS B O 1
ATOM 4253 N N . ALA B 1 236 ? 49.195 53.072 -2.682 1.00 12.33 214 ALA B N 1
ATOM 4254 C CA . ALA B 1 236 ? 48.662 51.700 -2.697 1.00 13.54 214 ALA B CA 1
ATOM 4255 C C . ALA B 1 236 ? 48.014 51.285 -1.351 1.00 15.09 214 ALA B C 1
ATOM 4256 O O . ALA B 1 236 ? 46.861 50.895 -1.345 1.00 15.48 214 ALA B O 1
ATOM 4258 N N . ASP B 1 237 ? 48.724 51.354 -0.226 1.00 16.73 215 ASP B N 1
ATOM 4259 C CA . ASP B 1 237 ? 48.087 51.076 1.088 1.00 18.43 215 ASP B CA 1
ATOM 4260 C C . ASP B 1 237 ? 47.939 52.309 1.939 1.00 18.75 215 ASP B C 1
ATOM 4261 O O . ASP B 1 237 ? 48.901 52.839 2.508 1.00 18.63 215 ASP B O 1
ATOM 4266 N N . VAL B 1 238 ? 46.702 52.761 2.063 1.00 19.23 216 VAL B N 1
ATOM 4267 C CA . VAL B 1 238 ? 46.445 54.027 2.689 1.00 19.74 216 VAL B CA 1
ATOM 4268 C C . VAL B 1 238 ? 46.704 54.025 4.218 1.00 19.64 216 VAL B C 1
ATOM 4269 O O . VAL B 1 238 ? 46.939 55.052 4.780 1.00 20.20 216 VAL B O 1
ATOM 4273 N N . ASN B 1 239 ? 46.653 52.885 4.886 1.00 19.82 217 ASN B N 1
ATOM 4274 C CA . ASN B 1 239 ? 46.976 52.839 6.323 1.00 19.98 217 ASN B CA 1
ATOM 4275 C C . ASN B 1 239 ? 48.384 52.330 6.645 1.00 19.98 217 ASN B C 1
ATOM 4276 O O . ASN B 1 239 ? 48.651 51.890 7.782 1.00 20.36 217 ASN B O 1
ATOM 4281 N N . GLN B 1 240 ? 49.279 52.360 5.661 1.00 18.72 218 GLN B N 1
ATOM 4282 C CA . GLN B 1 240 ? 50.632 51.855 5.874 1.00 18.13 218 GLN B CA 1
ATOM 4283 C C . GLN B 1 240 ? 51.400 52.899 6.673 1.00 15.52 218 GLN B C 1
ATOM 4284 O O . GLN B 1 240 ? 51.493 54.088 6.314 1.00 15.27 218 GLN B O 1
ATOM 4290 N N . VAL B 1 241 ? 51.878 52.465 7.822 1.00 14.62 219 VAL B N 1
ATOM 4291 C CA . VAL B 1 241 ? 52.644 53.364 8.666 1.00 14.36 219 VAL B CA 1
ATOM 4292 C C . VAL B 1 241 ? 53.989 53.471 7.995 1.00 14.50 219 VAL B C 1
ATOM 4293 O O . VAL B 1 241 ? 54.573 52.456 7.588 1.00 11.89 219 VAL B O 1
ATOM 4297 N N . VAL B 1 242 ? 54.507 54.688 7.904 1.00 14.28 220 VAL B N 1
ATOM 4298 C CA . VAL B 1 242 ? 55.887 54.850 7.445 1.00 14.96 220 VAL B CA 1
ATOM 4299 C C . VAL B 1 242 ? 56.752 55.517 8.523 1.00 14.24 220 VAL B C 1
ATOM 4300 O O . VAL B 1 242 ? 56.237 56.145 9.468 1.00 13.99 220 VAL B O 1
ATOM 4304 N N . ASP B 1 243 ? 58.063 55.391 8.349 1.00 14.44 221 ASP B N 1
ATOM 4305 C CA . ASP B 1 243 ? 59.059 55.976 9.241 1.00 14.51 221 ASP B CA 1
ATOM 4306 C C . ASP B 1 243 ? 58.846 57.468 9.374 1.00 14.15 221 ASP B C 1
ATOM 4307 O O . ASP B 1 243 ? 58.836 58.201 8.400 1.00 14.89 221 ASP B O 1
ATOM 4312 N N . GLY B 1 244 ? 58.679 57.894 10.602 1.00 14.07 222 GLY B N 1
ATOM 4313 C CA . GLY B 1 244 ? 58.498 59.280 10.944 1.00 14.55 222 GLY B CA 1
ATOM 4314 C C . GLY B 1 244 ? 57.062 59.727 11.010 1.00 14.44 222 GLY B C 1
ATOM 4315 O O . GLY B 1 244 ? 56.821 60.889 11.202 1.00 15.31 222 GLY B O 1
ATOM 4316 N N . ASP B 1 245 ? 56.114 58.805 10.889 1.00 14.12 223 ASP B N 1
ATOM 4317 C CA . ASP B 1 245 ? 54.696 59.142 10.989 1.00 13.83 223 ASP B CA 1
ATOM 4318 C C . ASP B 1 245 ? 54.374 59.614 12.418 1.00 14.35 223 ASP B C 1
ATOM 4319 O O . ASP B 1 245 ? 55.057 59.219 13.374 1.00 15.24 223 ASP B O 1
ATOM 4324 N N . ALA B 1 246 ? 53.397 60.497 12.559 1.00 13.23 224 ALA B N 1
ATOM 4325 C CA . ALA B 1 246 ? 52.900 60.954 13.868 1.00 12.65 224 ALA B CA 1
ATOM 4326 C C . ALA B 1 246 ? 51.601 60.189 14.154 1.00 12.35 224 ALA B C 1
ATOM 4327 O O . ALA B 1 246 ? 50.575 60.354 13.447 1.00 12.22 224 ALA B O 1
ATOM 4329 N N . LEU B 1 247 ? 51.689 59.244 15.098 1.00 12.25 225 LEU B N 1
ATOM 4330 C CA . LEU B 1 247 ? 50.618 58.308 15.419 1.00 10.68 225 LEU B CA 1
ATOM 4331 C C . LEU B 1 247 ? 49.964 58.755 16.734 1.00 11.00 225 LEU B C 1
ATOM 4332 O O . LEU B 1 247 ? 50.629 58.879 17.798 1.00 8.54 225 LEU B O 1
ATOM 4337 N N . GLN B 1 248 ? 48.664 59.011 16.649 1.00 10.68 226 GLN B N 1
ATOM 4338 C CA . GLN B 1 248 ? 47.868 59.549 17.729 1.00 11.48 226 GLN B CA 1
ATOM 4339 C C . GLN B 1 248 ? 47.110 58.428 18.425 1.00 12.66 226 GLN B C 1
ATOM 4340 O O . GLN B 1 248 ? 46.564 57.549 17.758 1.00 12.50 226 GLN B O 1
ATOM 4346 N N . LEU B 1 249 ? 47.061 58.497 19.742 1.00 11.71 227 LEU B N 1
ATOM 4347 C CA . LEU B 1 249 ? 46.309 57.526 20.540 1.00 12.71 227 LEU B CA 1
ATOM 4348 C C . LEU B 1 249 ? 44.837 57.753 20.245 1.00 13.14 227 LEU B C 1
ATOM 4349 O O . LEU B 1 249 ? 44.365 58.910 20.272 1.00 13.65 227 LEU B O 1
ATOM 4354 N N . ALA B 1 250 ? 44.134 56.659 19.984 1.00 14.08 228 ALA B N 1
ATOM 4355 C CA . ALA B 1 250 ? 42.674 56.679 19.841 1.00 14.90 228 ALA B CA 1
ATOM 4356 C C . ALA B 1 250 ? 41.969 57.360 21.020 1.00 15.46 228 ALA B C 1
ATOM 4357 O O . ALA B 1 250 ? 42.208 57.009 22.168 1.00 15.22 228 ALA B O 1
ATOM 4359 N N . GLY B 1 251 ? 41.108 58.316 20.709 1.00 15.62 229 GLY B N 1
ATOM 4360 C CA . GLY B 1 251 ? 40.288 58.984 21.708 1.00 16.88 229 GLY B CA 1
ATOM 4361 C C . GLY B 1 251 ? 40.955 60.196 22.334 1.00 17.67 229 GLY B C 1
ATOM 4362 O O . GLY B 1 251 ? 40.349 60.873 23.157 1.00 16.67 229 GLY B O 1
ATOM 4363 N N . ARG B 1 252 ? 42.220 60.449 21.994 1.00 18.38 230 ARG B N 1
ATOM 4364 C CA . ARG B 1 252 ? 42.922 61.507 22.693 1.00 18.96 230 ARG B CA 1
ATOM 4365 C C . ARG B 1 252 ? 44.068 62.151 21.948 1.00 19.07 230 ARG B C 1
ATOM 4366 O O . ARG B 1 252 ? 44.324 61.820 20.805 1.00 15.24 230 ARG B O 1
ATOM 4374 N N . GLY B 1 253 ? 44.684 63.125 22.615 1.00 18.42 231 GLY B N 1
ATOM 4375 C CA . GLY B 1 253 ? 45.615 64.037 21.950 1.00 19.13 231 GLY B CA 1
ATOM 4376 C C . GLY B 1 253 ? 47.047 63.512 21.805 1.00 18.21 231 GLY B C 1
ATOM 4377 O O . GLY B 1 253 ? 47.686 63.877 20.812 1.00 19.42 231 GLY B O 1
ATOM 4378 N N . SER B 1 254 ? 47.537 62.669 22.736 1.00 17.79 232 SER B N 1
ATOM 4379 C CA . SER B 1 254 ? 48.950 62.224 22.704 1.00 17.32 232 SER B CA 1
ATOM 4380 C C . SER B 1 254 ? 49.258 61.619 21.361 1.00 16.92 232 SER B C 1
ATOM 4381 O O . SER B 1 254 ? 48.478 60.855 20.810 1.00 17.35 232 SER B O 1
ATOM 4384 N N . TRP B 1 255 ? 50.426 61.937 20.847 1.00 16.95 233 TRP B N 1
ATOM 4385 C CA . TRP B 1 255 ? 50.875 61.315 19.638 1.00 16.57 233 TRP B CA 1
ATOM 4386 C C . TRP B 1 255 ? 52.363 61.101 19.785 1.00 16.23 233 TRP B C 1
ATOM 4387 O O . TRP B 1 255 ? 53.006 61.709 20.637 1.00 16.95 233 TRP B O 1
ATOM 4398 N N . PHE B 1 256 ? 52.918 60.193 19.009 1.00 15.52 234 PHE B N 1
ATOM 4399 C CA . PHE B 1 256 ? 54.351 59.935 19.036 1.00 14.57 234 PHE B CA 1
ATOM 4400 C C . PHE B 1 256 ? 54.825 59.560 17.641 1.00 14.37 234 PHE B C 1
ATOM 4401 O O . PHE B 1 256 ? 54.014 59.311 16.748 1.00 13.95 234 PHE B O 1
ATOM 4409 N N . VAL B 1 257 ? 56.137 59.527 17.446 1.00 13.79 235 VAL B N 1
ATOM 4410 C CA . VAL B 1 257 ? 56.722 59.424 16.109 1.00 13.56 235 VAL B CA 1
ATOM 4411 C C . VAL B 1 257 ? 57.156 57.981 15.843 1.00 13.52 235 VAL B C 1
ATOM 4412 O O . VAL B 1 257 ? 57.879 57.406 16.637 1.00 11.78 235 VAL B O 1
ATOM 4416 N N . ALA B 1 258 ? 56.685 57.413 14.736 1.00 12.63 236 ALA B N 1
ATOM 4417 C CA . ALA B 1 258 ? 57.024 56.046 14.322 1.00 13.06 236 ALA B CA 1
ATOM 4418 C C . ALA B 1 258 ? 58.496 55.895 13.894 1.00 14.05 236 ALA B C 1
ATOM 4419 O O . ALA B 1 258 ? 59.098 56.813 13.297 1.00 12.69 236 ALA B O 1
ATOM 4421 N N . THR B 1 259 ? 59.056 54.716 14.198 1.00 15.15 237 THR B N 1
ATOM 4422 C CA . THR B 1 259 ? 60.391 54.340 13.761 1.00 15.84 237 THR B CA 1
ATOM 4423 C C . THR B 1 259 ? 60.391 53.019 13.019 1.00 16.02 237 THR B C 1
ATOM 4424 O O . THR B 1 259 ? 59.578 52.111 13.305 1.00 14.87 237 THR B O 1
ATOM 4428 N N . THR B 1 260 ? 61.350 52.904 12.095 1.00 16.92 238 THR B N 1
ATOM 4429 C CA . THR B 1 260 ? 61.558 51.687 11.296 1.00 16.66 238 THR B CA 1
ATOM 4430 C C . THR B 1 260 ? 61.600 50.441 12.181 1.00 17.16 238 THR B C 1
ATOM 4431 O O . THR B 1 260 ? 60.926 49.449 11.912 1.00 16.41 238 THR B O 1
ATOM 4435 N N . GLU B 1 261 ? 62.372 50.505 13.260 1.00 16.90 239 GLU B N 1
ATOM 4436 C CA . GLU B 1 261 ? 62.544 49.333 14.103 1.00 18.19 239 GLU B CA 1
ATOM 4437 C C . GLU B 1 261 ? 61.264 48.889 14.844 1.00 18.12 239 GLU B C 1
ATOM 4438 O O . GLU B 1 261 ? 61.160 47.728 15.236 1.00 17.80 239 GLU B O 1
ATOM 4444 N N . GLU B 1 262 ? 60.3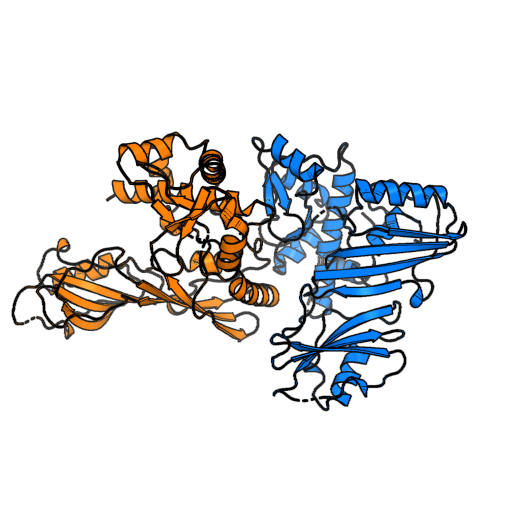04 49.792 15.041 1.00 18.72 240 GLU B N 1
ATOM 4445 C CA . GLU B 1 262 ? 58.999 49.414 15.605 1.00 18.97 240 GLU B CA 1
ATOM 4446 C C . GLU B 1 262 ? 57.857 49.245 14.545 1.00 18.75 240 GLU B C 1
ATOM 4447 O O . GLU B 1 262 ? 56.727 48.952 14.914 1.00 18.84 240 GLU B O 1
ATOM 4453 N N . LEU B 1 263 ? 58.129 49.395 13.248 1.00 17.77 241 LEU B N 1
ATOM 4454 C CA . LEU B 1 263 ? 57.025 49.471 12.259 1.00 17.29 241 LEU B CA 1
ATOM 4455 C C . LEU B 1 263 ? 56.026 48.295 12.342 1.00 17.01 241 LEU B C 1
ATOM 4456 O O . LEU B 1 263 ? 54.830 48.496 12.274 1.00 16.16 241 LEU B O 1
ATOM 4461 N N . ALA B 1 264 ? 56.529 47.068 12.508 1.00 16.72 242 ALA B N 1
ATOM 4462 C CA . ALA B 1 264 ? 55.679 45.859 12.538 1.00 17.00 242 ALA B CA 1
ATOM 4463 C C . ALA B 1 264 ? 54.624 45.834 13.646 1.00 17.88 242 ALA B C 1
ATOM 4464 O O . ALA B 1 264 ? 53.430 45.639 13.344 1.00 19.55 242 ALA B O 1
ATOM 4466 N N . GLU B 1 265 ? 55.037 46.138 14.895 1.00 17.07 243 GLU B N 1
ATOM 4467 C CA . GLU B 1 265 ? 54.069 46.361 16.018 1.00 15.90 243 GLU B CA 1
ATOM 4468 C C . GLU B 1 265 ? 53.147 47.582 15.858 1.00 13.61 243 GLU B C 1
ATOM 4469 O O . GLU B 1 265 ? 51.968 47.468 16.147 1.00 13.28 243 GLU B O 1
ATOM 4475 N N . LEU B 1 266 ? 53.706 48.748 15.515 1.00 12.72 244 LEU B N 1
ATOM 4476 C CA . LEU B 1 266 ? 52.887 49.966 15.302 1.00 11.84 244 LEU B CA 1
ATOM 4477 C C . LEU B 1 266 ? 51.783 49.746 14.230 1.00 11.77 244 LEU B C 1
ATOM 4478 O O . LEU B 1 266 ? 50.650 50.114 14.460 1.00 10.87 244 LEU B O 1
ATOM 4483 N N . GLN B 1 267 ? 52.099 49.043 13.133 1.00 11.95 245 GLN B N 1
ATOM 4484 C CA . GLN B 1 267 ? 51.138 48.683 12.079 1.00 12.96 245 GLN B CA 1
ATOM 4485 C C . GLN B 1 267 ? 49.948 47.891 12.628 1.00 1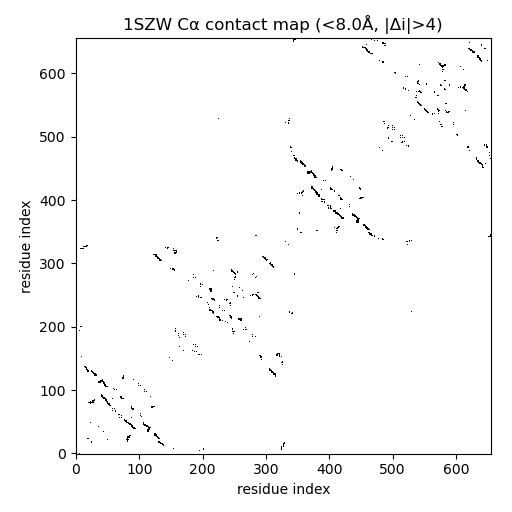3.63 245 GLN B C 1
ATOM 4486 O O . GLN B 1 267 ? 48.822 48.261 12.359 1.00 14.34 245 GLN B O 1
ATOM 4492 N N . ARG B 1 268 ? 50.213 46.837 13.406 1.00 13.72 246 ARG B N 1
ATOM 4493 C CA . ARG B 1 268 ? 49.187 46.085 14.158 1.00 13.93 246 ARG B CA 1
ATOM 4494 C C . ARG B 1 268 ? 48.249 46.992 14.941 1.00 14.52 246 ARG B C 1
ATOM 4495 O O . ARG B 1 268 ? 47.049 46.830 14.875 1.00 14.60 246 ARG B O 1
ATOM 4503 N N . ARG B 1 269 ? 48.804 47.947 15.696 1.00 14.35 247 ARG B N 1
ATOM 4504 C CA . ARG B 1 269 ? 47.990 48.819 16.525 1.00 14.49 247 ARG B CA 1
ATOM 4505 C C . ARG B 1 269 ? 47.122 49.727 15.631 1.00 14.71 247 ARG B C 1
ATOM 4506 O O . ARG B 1 269 ? 45.975 49.997 15.946 1.00 15.86 247 ARG B O 1
ATOM 4514 N N . VAL B 1 270 ? 47.677 50.152 14.487 1.00 14.10 248 VAL B N 1
ATOM 4515 C CA . VAL B 1 270 ? 46.927 50.993 13.566 1.00 14.45 248 VAL B CA 1
ATOM 4516 C C . VAL B 1 270 ? 45.801 50.199 12.897 1.00 13.57 248 VAL B C 1
ATOM 4517 O O . VAL B 1 270 ? 44.688 50.692 12.759 1.00 14.57 248 VAL B O 1
ATOM 4521 N N . ASN B 1 271 ? 46.074 48.954 12.505 1.00 13.28 249 ASN B N 1
ATOM 4522 C CA . ASN B 1 271 ? 45.047 48.073 11.888 1.00 14.08 249 ASN B CA 1
ATOM 4523 C C . ASN B 1 271 ? 43.973 47.702 12.913 1.00 14.86 249 ASN B C 1
ATOM 4524 O O . ASN B 1 271 ? 42.830 47.517 12.535 1.00 14.26 249 ASN B O 1
ATOM 4529 N N . ASP B 1 272 ? 44.303 47.638 14.191 1.00 14.53 250 ASP B N 1
ATOM 4530 C CA . ASP B 1 272 ? 43.353 47.343 15.292 1.00 14.27 250 ASP B CA 1
ATOM 4531 C C . ASP B 1 272 ? 42.666 48.651 15.749 1.00 13.66 250 ASP B C 1
ATOM 4532 O O . ASP B 1 272 ? 41.798 48.612 16.617 1.00 13.49 250 ASP B O 1
ATOM 4537 N N . LYS B 1 273 ? 43.050 49.806 15.168 1.00 13.52 251 LYS B N 1
ATOM 4538 C CA . LYS B 1 273 ? 42.419 51.095 15.488 1.00 13.46 251 LYS B CA 1
ATOM 4539 C C . LYS B 1 273 ? 42.792 51.671 16.863 1.00 13.78 251 LYS B C 1
ATOM 4540 O O . LYS B 1 273 ? 42.082 52.546 17.374 1.00 14.52 251 LYS B O 1
ATOM 4546 N N . GLU B 1 274 ? 43.896 51.188 17.440 1.00 12.59 252 GLU B N 1
ATOM 4547 C CA . GLU B 1 274 ? 44.411 51.749 18.663 1.00 12.08 252 GLU B CA 1
ATOM 4548 C C . GLU B 1 274 ? 45.129 53.068 18.403 1.00 11.32 252 GLU B C 1
ATOM 4549 O O . GLU B 1 274 ? 45.209 53.858 19.296 1.00 11.00 252 GLU B O 1
ATOM 4555 N N . LEU B 1 275 ? 45.687 53.232 17.211 1.00 10.55 253 LEU B N 1
ATOM 4556 C CA . LEU B 1 275 ? 46.536 54.348 16.844 1.00 12.28 253 LEU B CA 1
ATOM 4557 C C . LEU B 1 275 ? 45.986 54.859 15.500 1.00 11.97 253 LEU B C 1
ATOM 4558 O O . LEU B 1 275 ? 45.535 54.077 14.713 1.00 9.89 253 LEU B O 1
ATOM 4571 N N . ILE B 1 277 ? 47.023 57.121 12.150 1.00 11.75 255 ILE B N 1
ATOM 4572 C CA . ILE B 1 277 ? 47.945 57.890 11.318 1.00 12.65 255 ILE B CA 1
ATOM 4573 C C . ILE B 1 277 ? 47.396 59.295 11.255 1.00 11.78 255 ILE B C 1
ATOM 4574 O O . ILE B 1 277 ? 46.218 59.465 11.095 1.00 12.07 255 ILE B O 1
ATOM 4579 N N . THR B 1 278 ? 48.234 60.298 11.406 1.00 12.55 256 THR B N 1
ATOM 4580 C CA . THR B 1 278 ? 47.811 61.671 11.276 1.00 12.28 256 THR B CA 1
ATOM 4581 C C . THR B 1 278 ? 48.355 62.378 10.061 1.00 12.85 256 THR B C 1
ATOM 4582 O O . THR B 1 278 ? 49.223 61.882 9.362 1.00 11.40 256 THR B O 1
ATOM 4586 N N . ALA B 1 279 ? 47.819 63.564 9.868 1.00 13.44 257 ALA B N 1
ATOM 4587 C CA . ALA B 1 279 ? 48.200 64.450 8.799 1.00 13.86 257 ALA B CA 1
ATOM 4588 C C . ALA B 1 279 ? 48.351 65.815 9.429 1.00 13.13 257 ALA B C 1
ATOM 4589 O O . ALA B 1 279 ? 47.703 66.135 10.410 1.00 14.87 257 ALA B O 1
ATOM 4591 N N . ALA B 1 280 ? 49.223 66.612 8.866 1.00 12.80 258 ALA B N 1
ATOM 4592 C CA . ALA B 1 280 ? 49.461 67.911 9.438 1.00 13.80 258 ALA B CA 1
ATOM 4593 C C . ALA B 1 280 ? 48.358 68.938 9.259 1.00 13.89 258 ALA B C 1
ATOM 4594 O O . ALA B 1 280 ? 47.530 68.871 8.346 1.00 14.97 258 ALA B O 1
ATOM 4596 N N . LEU B 1 281 ? 48.406 69.892 10.150 1.00 15.84 259 LEU B N 1
ATOM 4597 C CA . LEU B 1 281 ? 47.645 71.120 10.168 1.00 16.03 259 LEU B CA 1
ATOM 4598 C C . LEU B 1 281 ? 48.816 72.089 10.124 1.00 16.05 259 LEU B C 1
ATOM 4599 O O . LEU B 1 281 ? 49.259 72.526 11.174 1.00 15.20 259 LEU B O 1
ATOM 4604 N N . PRO B 1 282 ? 49.368 72.386 8.943 1.00 15.74 260 PRO B N 1
ATOM 4605 C CA . PRO B 1 282 ? 50.543 73.253 8.876 1.00 15.40 260 PRO B CA 1
ATOM 4606 C C . PRO B 1 282 ? 50.463 74.539 9.680 1.00 14.29 260 PRO B C 1
ATOM 4607 O O . PRO B 1 282 ? 49.379 75.104 9.870 1.00 12.64 260 PRO B O 1
ATOM 4611 N N . GLY B 1 283 ? 51.624 74.972 10.155 1.00 15.89 261 GLY B N 1
ATOM 4612 C CA . GLY B 1 283 ? 51.800 76.281 10.802 1.00 15.29 261 GLY B CA 1
ATOM 4613 C C . GLY B 1 283 ? 53.189 76.463 11.387 1.00 16.25 261 GLY B C 1
ATOM 4614 O O . GLY B 1 283 ? 54.135 75.741 10.976 1.00 16.67 261 GLY B O 1
ATOM 4615 N N . SER B 1 284 ? 53.336 77.421 12.321 1.00 16.08 262 SER B N 1
ATOM 4616 C CA . SER B 1 284 ? 54.647 77.729 12.927 1.00 16.31 262 SER B CA 1
ATOM 4617 C C . SER B 1 284 ? 55.176 76.543 13.712 1.00 16.64 262 SER B C 1
ATOM 4618 O O . SER B 1 284 ? 54.398 75.711 14.157 1.00 16.09 262 SER B O 1
ATOM 4621 N N . GLY B 1 285 ? 56.503 76.437 13.843 1.00 17.02 263 GLY B N 1
ATOM 4622 C CA . GLY B 1 285 ? 57.126 75.351 14.591 1.00 17.69 263 GLY B CA 1
ATOM 4623 C C . GLY B 1 285 ? 57.264 74.108 13.737 1.00 18.78 263 GLY B C 1
ATOM 4624 O O . GLY B 1 285 ? 57.007 74.149 12.526 1.00 19.61 263 GLY B O 1
ATOM 4625 N N . GLU B 1 286 ? 57.602 72.983 14.357 1.00 19.04 264 GLU B N 1
ATOM 4626 C CA . GLU B 1 286 ? 57.739 71.732 13.602 1.00 19.41 264 GLU B CA 1
ATOM 4627 C C . GLU B 1 286 ? 56.361 71.120 13.378 1.00 17.45 264 GLU B C 1
ATOM 4628 O O . GLU B 1 286 ? 55.474 71.153 14.235 1.00 16.32 264 GLU B O 1
ATOM 4634 N N . TRP B 1 287 ? 56.152 70.586 12.190 1.00 15.66 265 TRP B N 1
ATOM 4635 C CA . TRP B 1 287 ? 54.893 69.918 11.907 1.00 15.55 265 TRP B CA 1
ATOM 4636 C C . TRP B 1 287 ? 54.704 68.633 12.732 1.00 15.39 265 TRP B C 1
ATOM 4637 O O . TRP B 1 287 ? 53.561 68.212 12.938 1.00 14.69 265 TRP B O 1
ATOM 4648 N N . GLY B 1 288 ? 55.812 68.047 13.216 1.00 15.40 266 GLY B N 1
ATOM 4649 C CA . GLY B 1 288 ? 55.803 66.871 14.072 1.00 15.69 266 GLY B CA 1
ATOM 4650 C C . GLY B 1 288 ? 56.171 65.520 13.464 1.00 15.67 266 GLY B C 1
ATOM 4651 O O . GLY B 1 288 ? 56.641 64.633 14.203 1.00 14.10 266 GLY B O 1
ATOM 4652 N N . THR B 1 289 ? 55.932 65.343 12.153 1.00 15.71 267 THR B N 1
ATOM 4653 C CA . THR B 1 289 ? 56.410 64.198 11.424 1.00 15.02 267 THR B CA 1
ATOM 4654 C C . THR B 1 289 ? 57.926 64.378 11.192 1.00 15.16 267 THR B C 1
ATOM 4655 O O . THR B 1 289 ? 58.456 65.489 11.264 1.00 13.91 267 THR B O 1
ATOM 4659 N N . GLN B 1 290 ? 58.595 63.277 10.891 1.00 13.56 268 GLN B N 1
ATOM 4660 C CA . GLN B 1 290 ? 60.019 63.322 10.642 1.00 14.96 268 GLN B CA 1
ATOM 4661 C C . GLN B 1 290 ? 60.313 62.466 9.426 1.00 12.95 268 GLN B C 1
ATOM 4662 O O . GLN B 1 290 ? 59.460 61.693 8.991 1.00 12.69 268 GLN B O 1
ATOM 4668 N N . ARG B 1 291 ? 61.502 62.662 8.878 1.00 13.33 269 ARG B N 1
ATOM 4669 C CA . ARG B 1 291 ? 62.108 61.779 7.904 1.00 12.88 269 ARG B CA 1
ATOM 4670 C C . ARG B 1 291 ? 61.136 61.498 6.716 1.00 13.02 269 ARG B C 1
ATOM 4671 O O . ARG B 1 291 ? 60.609 62.441 6.127 1.00 11.70 269 ARG B O 1
ATOM 4679 N N . GLU B 1 292 ? 60.920 60.244 6.330 1.00 13.61 270 GLU B N 1
ATOM 4680 C CA . GLU B 1 292 ? 60.115 59.936 5.122 1.00 14.07 270 GLU B CA 1
ATOM 4681 C C . GLU B 1 292 ? 58.714 60.553 5.143 1.00 13.44 270 GLU B C 1
ATOM 4682 O O . GLU B 1 292 ? 58.280 61.191 4.161 1.00 13.73 270 GLU B O 1
ATOM 4688 N N . ALA B 1 293 ? 58.009 60.383 6.258 1.00 12.69 271 ALA B N 1
ATOM 4689 C CA . ALA B 1 293 ? 56.679 60.929 6.432 1.00 12.69 271 ALA B CA 1
ATOM 4690 C C . ALA B 1 293 ? 56.643 62.447 6.338 1.00 13.02 271 ALA B C 1
ATOM 4691 O O . ALA B 1 293 ? 55.746 63.027 5.706 1.00 13.57 271 ALA B O 1
ATOM 4693 N N . LEU B 1 294 ? 57.618 63.104 6.946 1.00 13.29 272 LEU B N 1
ATOM 4694 C CA . LEU B 1 294 ? 57.662 64.570 6.867 1.00 13.05 272 LEU B CA 1
ATOM 4695 C C . LEU B 1 294 ? 57.909 65.017 5.420 1.00 12.91 272 LEU B C 1
ATOM 4696 O O . LEU B 1 294 ? 57.307 65.986 4.952 1.00 12.72 272 LEU B O 1
ATOM 4701 N N . ALA B 1 295 ? 58.800 64.311 4.711 1.00 13.71 273 ALA B N 1
ATOM 4702 C CA . ALA B 1 295 ? 59.062 64.603 3.302 1.00 13.41 273 ALA B CA 1
ATOM 4703 C C . ALA B 1 295 ? 57.758 64.476 2.507 1.00 13.68 273 ALA B C 1
ATOM 4704 O O . ALA B 1 295 ? 57.417 65.309 1.665 1.00 12.18 273 ALA B O 1
ATOM 4706 N N . PHE B 1 296 ? 56.999 63.434 2.792 1.00 14.58 274 PHE B N 1
ATOM 4707 C CA . PHE B 1 296 ? 55.719 63.251 2.101 1.00 14.91 274 PHE B CA 1
ATOM 4708 C C . PHE B 1 296 ? 54.739 64.432 2.319 1.00 13.45 274 PHE B C 1
ATOM 4709 O O . PHE B 1 296 ? 54.140 64.919 1.388 1.00 14.14 274 PHE B O 1
ATOM 4717 N N . GLU B 1 297 ? 54.575 64.877 3.540 1.00 14.30 275 GLU B N 1
ATOM 4718 C CA . GLU B 1 297 ? 53.626 65.962 3.860 1.00 14.20 275 GLU B CA 1
ATOM 4719 C C . GLU B 1 297 ? 54.014 67.262 3.187 1.00 13.21 275 GLU B C 1
ATOM 4720 O O . GLU B 1 297 ? 53.174 67.960 2.656 1.00 13.78 275 GLU B O 1
ATOM 4726 N N . GLN B 1 298 ? 55.287 67.606 3.259 1.00 13.32 276 GLN B N 1
ATOM 4727 C CA . GLN B 1 298 ? 55.808 68.800 2.632 1.00 13.20 276 GLN B CA 1
ATOM 4728 C C . GLN B 1 298 ? 55.645 68.713 1.106 1.00 13.06 276 GLN B C 1
ATOM 4729 O O . GLN B 1 298 ? 55.312 69.684 0.456 1.00 12.61 276 GLN B O 1
ATOM 4735 N N . ALA B 1 299 ? 55.918 67.554 0.523 1.00 13.08 277 ALA B N 1
ATOM 4736 C CA . ALA B 1 299 ? 55.717 67.398 -0.916 1.00 12.86 277 ALA B CA 1
ATOM 4737 C C . ALA B 1 299 ? 54.253 67.605 -1.310 1.00 12.10 277 ALA B C 1
ATOM 4738 O O . ALA B 1 299 ? 53.944 68.206 -2.340 1.00 11.54 277 ALA B O 1
ATOM 4740 N N . ALA B 1 300 ? 53.359 67.128 -0.456 1.00 11.72 278 ALA B N 1
ATOM 4741 C CA . ALA B 1 300 ? 51.924 67.125 -0.766 1.00 11.44 278 ALA B CA 1
ATOM 4742 C C . ALA B 1 300 ? 51.358 68.515 -0.880 1.00 11.61 278 ALA B C 1
ATOM 4743 O O . ALA B 1 300 ? 50.347 68.712 -1.519 1.00 10.86 278 ALA B O 1
ATOM 4745 N N . VAL B 1 301 ? 51.959 69.466 -0.175 1.00 13.02 279 VAL B N 1
ATOM 4746 C CA . VAL B 1 301 ? 51.523 70.877 -0.240 1.00 13.08 279 VAL B CA 1
ATOM 4747 C C . VAL B 1 301 ? 52.608 71.856 -0.692 1.00 13.28 279 VAL B C 1
ATOM 4748 O O . VAL B 1 301 ? 52.501 73.066 -0.436 1.00 12.32 279 VAL B O 1
ATOM 4752 N N . ALA B 1 302 ? 53.625 71.332 -1.391 1.00 12.77 280 ALA B N 1
ATOM 4753 C CA . ALA B 1 302 ? 54.791 72.111 -1.841 1.00 14.15 280 ALA B CA 1
ATOM 4754 C C . ALA B 1 302 ? 54.468 73.400 -2.619 1.00 14.53 280 ALA B C 1
ATOM 4755 O O . ALA B 1 302 ? 55.156 74.420 -2.452 1.00 13.99 280 ALA B O 1
ATOM 4757 N N . ALA B 1 303 ? 53.433 73.334 -3.456 1.00 14.63 281 ALA B N 1
ATOM 4758 C CA . ALA B 1 303 ? 52.984 74.477 -4.245 1.00 15.84 281 ALA B CA 1
ATOM 4759 C C . ALA B 1 303 ? 52.339 75.601 -3.410 1.00 16.26 281 ALA B C 1
ATOM 4760 O O . ALA B 1 303 ? 52.266 76.739 -3.860 1.00 16.34 281 ALA B O 1
ATOM 4762 N N . GLU B 1 304 ? 51.886 75.278 -2.206 1.00 16.46 282 GLU B N 1
ATOM 4763 C CA . GLU B 1 304 ? 51.193 76.230 -1.360 1.00 17.61 282 GLU B CA 1
ATOM 4764 C C . GLU B 1 304 ? 52.126 76.952 -0.388 1.00 18.76 282 GLU B C 1
ATOM 4765 O O . GLU B 1 304 ? 51.869 76.981 0.833 1.00 19.84 282 GLU B O 1
ATOM 4771 N N . THR B 1 305 ? 53.194 77.516 -0.948 1.00 19.07 283 THR B N 1
ATOM 4772 C CA . THR B 1 305 ? 54.195 78.257 -0.195 1.00 19.68 283 THR B CA 1
ATOM 4773 C C . THR B 1 305 ? 53.562 79.471 0.464 1.00 19.45 283 THR B C 1
ATOM 4774 O O . THR B 1 305 ? 53.894 79.782 1.600 1.00 18.80 283 THR B O 1
ATOM 4778 N N . GLU B 1 306 ? 52.653 80.146 -0.246 1.00 19.60 284 GLU B N 1
ATOM 4779 C CA . GLU B 1 306 ? 52.108 81.432 0.230 1.00 20.21 284 GLU B CA 1
ATOM 4780 C C . GLU B 1 306 ? 51.195 81.208 1.458 1.00 19.29 284 GLU B C 1
ATOM 4781 O O . GLU B 1 306 ? 51.314 81.900 2.446 1.00 18.27 284 GLU B O 1
ATOM 4787 N N . LEU B 1 307 ? 50.330 80.198 1.428 1.00 19.39 285 LEU B N 1
ATOM 4788 C CA . LEU B 1 307 ? 49.471 79.887 2.593 1.00 18.60 285 LEU B CA 1
ATOM 4789 C C . LEU B 1 307 ? 50.231 79.339 3.823 1.00 17.93 285 LEU B C 1
ATOM 4790 O O . LEU B 1 307 ? 49.943 79.725 4.955 1.00 17.32 285 LEU B O 1
ATOM 4795 N N . GLN B 1 308 ? 51.185 78.445 3.603 1.00 16.87 286 GLN B N 1
ATOM 4796 C CA . GLN B 1 308 ? 52.099 78.040 4.663 1.00 15.99 286 GLN B CA 1
ATOM 4797 C C . GLN B 1 308 ? 52.756 79.269 5.335 1.00 15.64 286 GLN B C 1
ATOM 4798 O O . GLN B 1 308 ? 52.777 79.382 6.574 1.00 15.05 286 GLN B O 1
ATOM 4804 N N . ALA B 1 309 ? 53.301 80.154 4.512 1.00 14.26 287 ALA B N 1
ATOM 4805 C CA . ALA B 1 309 ? 53.973 81.345 5.012 1.00 14.31 287 ALA B CA 1
ATOM 4806 C C . ALA B 1 309 ? 53.051 82.221 5.869 1.00 13.88 287 ALA B C 1
ATOM 4807 O O . ALA B 1 309 ? 53.477 82.796 6.864 1.00 14.38 287 ALA B O 1
ATOM 4809 N N . LEU B 1 310 ? 51.786 82.300 5.480 1.00 13.37 288 LEU B N 1
ATOM 4810 C CA . LEU B 1 310 ? 50.781 83.088 6.195 1.00 12.44 288 LEU B CA 1
ATOM 4811 C C . LEU B 1 310 ? 50.595 82.571 7.609 1.00 10.74 288 LEU B C 1
ATOM 4812 O O . LEU B 1 310 ? 50.713 83.304 8.596 1.00 8.52 288 LEU B O 1
ATOM 4817 N N . LEU B 1 311 ? 50.282 81.298 7.703 1.00 10.15 289 LEU B N 1
ATOM 4818 C CA . LEU B 1 311 ? 50.102 80.652 8.999 1.00 10.49 289 LEU B CA 1
ATOM 4819 C C . LEU B 1 311 ? 51.323 80.735 9.894 1.00 10.22 289 LEU B C 1
ATOM 4820 O O . LEU B 1 311 ? 51.184 80.852 11.109 1.00 10.71 289 LEU B O 1
ATOM 4825 N N . VAL B 1 312 ? 52.510 80.634 9.308 1.00 9.27 290 VAL B N 1
ATOM 4826 C CA . VAL B 1 312 ? 53.747 80.755 10.081 1.00 10.47 290 VAL B CA 1
ATOM 4827 C C . VAL B 1 312 ? 53.871 82.197 10.591 1.00 10.62 290 VAL B C 1
ATOM 4828 O O . VAL B 1 312 ? 54.174 82.434 11.758 1.00 11.47 290 VAL B O 1
ATOM 4832 N N . ARG B 1 313 ? 53.596 83.146 9.723 1.00 10.81 291 ARG B N 1
ATOM 4833 C CA . ARG B 1 313 ? 53.653 84.572 10.090 1.00 11.26 291 ARG B CA 1
ATOM 4834 C C . ARG B 1 313 ? 52.649 84.994 11.166 1.00 10.58 291 ARG B C 1
ATOM 4835 O O . ARG B 1 313 ? 52.925 85.860 11.980 1.00 13.60 291 ARG B O 1
ATOM 4843 N N . GLU B 1 314 ? 51.482 84.384 11.182 1.00 11.64 292 GLU B N 1
ATOM 4844 C CA . GLU B 1 314 ? 50.446 84.723 12.149 1.00 11.14 292 GLU B CA 1
ATOM 4845 C C . GLU B 1 314 ? 50.583 83.861 13.424 1.00 12.41 292 GLU B C 1
ATOM 4846 O O . GLU B 1 314 ? 49.722 83.879 14.292 1.00 11.75 292 GLU B O 1
ATOM 4852 N N . LYS B 1 315 ? 51.620 83.022 13.458 1.00 13.40 293 LYS B N 1
ATOM 4853 C CA . LYS B 1 315 ? 51.954 82.213 14.627 1.00 14.08 293 LYS B CA 1
ATOM 4854 C C . LYS B 1 315 ? 50.828 81.278 15.023 1.00 14.34 293 LYS B C 1
ATOM 4855 O O . LYS B 1 315 ? 50.614 81.049 16.208 1.00 13.70 293 LYS B O 1
ATOM 4861 N N . VAL B 1 316 ? 50.135 80.734 14.026 1.00 14.83 294 VAL B N 1
ATOM 4862 C CA . VAL B 1 316 ? 49.234 79.599 14.226 1.00 15.53 294 VAL B CA 1
ATOM 4863 C C . VAL B 1 316 ? 50.062 78.325 14.256 1.00 15.40 294 VAL B C 1
ATOM 4864 O O . VAL B 1 316 ? 50.648 77.916 13.246 1.00 14.87 294 VAL B O 1
ATOM 4868 N N . GLU B 1 317 ? 50.117 77.693 15.423 1.00 15.15 295 GLU B N 1
ATOM 4869 C CA . GLU B 1 317 ? 51.068 76.615 15.692 1.00 14.14 295 GLU B CA 1
ATOM 4870 C C . GLU B 1 317 ? 50.655 75.378 14.929 1.00 14.52 295 GLU B C 1
ATOM 4871 O O . GLU B 1 317 ? 49.480 75.069 14.893 1.00 14.32 295 GLU B O 1
ATOM 4877 N N . ALA B 1 318 ? 51.617 74.702 14.301 1.00 12.90 296 ALA B N 1
ATOM 4878 C CA . ALA B 1 318 ? 51.366 73.418 13.651 1.00 13.78 296 ALA B CA 1
ATOM 4879 C C . ALA B 1 318 ? 50.759 72.439 14.682 1.00 13.97 296 ALA B C 1
ATOM 4880 O O . ALA B 1 318 ? 51.046 72.543 15.911 1.00 14.20 296 ALA B O 1
ATOM 4882 N N . ALA B 1 319 ? 49.925 71.540 14.182 1.00 13.82 297 ALA B N 1
ATOM 4883 C CA . ALA B 1 319 ? 49.270 70.505 14.960 1.00 13.29 297 ALA B CA 1
ATOM 4884 C C . ALA B 1 319 ? 49.036 69.242 14.103 1.00 12.32 297 ALA B C 1
ATOM 4885 O O . ALA B 1 319 ? 49.262 69.225 12.910 1.00 13.23 297 ALA B O 1
ATOM 4887 N N . ARG B 1 320 ? 48.600 68.187 14.770 1.00 10.77 298 ARG B N 1
ATOM 4888 C CA . ARG B 1 320 ? 48.281 66.913 14.142 1.00 11.63 298 ARG B CA 1
ATOM 4889 C C . ARG B 1 320 ? 46.768 66.699 14.165 1.00 11.42 298 ARG B C 1
ATOM 4890 O O . ARG B 1 320 ? 46.125 67.108 15.129 1.00 12.94 298 ARG B O 1
ATOM 4898 N N . ARG B 1 321 ? 46.220 66.028 13.152 1.00 11.94 299 ARG B N 1
ATOM 4899 C CA . ARG B 1 321 ? 44.804 65.632 13.103 1.00 11.12 299 ARG B CA 1
ATOM 4900 C C . ARG B 1 321 ? 44.711 64.236 12.461 1.00 10.38 299 ARG B C 1
ATOM 4901 O O . ARG B 1 321 ? 45.360 63.985 11.481 1.00 10.07 299 ARG B O 1
ATOM 4909 N N . ALA B 1 322 ? 43.941 63.321 13.069 1.00 11.02 300 ALA B N 1
ATOM 4910 C CA . ALA B 1 322 ? 43.722 62.003 12.475 1.00 10.78 300 ALA B CA 1
ATOM 4911 C C . ALA B 1 322 ? 43.263 62.087 11.022 1.00 11.21 300 ALA B C 1
ATOM 4912 O O . ALA B 1 322 ? 42.363 62.846 10.688 1.00 9.98 300 ALA B O 1
ATOM 4922 N N . LEU B 1 324 ? 41.936 59.454 9.293 1.00 9.29 302 LEU B N 1
ATOM 4923 C CA . LEU B 1 324 ? 40.710 58.730 9.217 1.00 9.84 302 LEU B CA 1
ATOM 4924 C C . LEU B 1 324 ? 39.788 59.043 10.440 1.00 10.96 302 LEU B C 1
ATOM 4925 O O . LEU B 1 324 ? 40.244 59.491 11.494 1.00 10.01 302 LEU B O 1
ATOM 4930 N N . LEU B 1 325 ? 38.514 58.751 10.238 1.00 13.08 303 LEU B N 1
ATOM 4931 C CA . LEU B 1 325 ? 37.388 58.983 11.151 1.00 14.55 303 LEU B CA 1
ATOM 4932 C C . LEU B 1 325 ? 36.596 57.695 11.285 1.00 15.56 303 LEU B C 1
ATOM 4933 O O . LEU B 1 325 ? 36.061 57.187 10.288 1.00 16.24 303 LEU B O 1
ATOM 4938 N N . TYR B 1 326 ? 36.572 57.114 12.493 1.00 16.68 304 TYR B N 1
ATOM 4939 C CA . TYR B 1 326 ? 35.824 55.865 12.746 1.00 16.30 304 TYR B CA 1
ATOM 4940 C C . TYR B 1 326 ? 34.489 56.159 13.510 1.00 16.25 304 TYR B C 1
ATOM 4941 O O . TYR B 1 326 ? 34.506 56.294 14.738 1.00 13.35 304 TYR B O 1
ATOM 4950 N N . PRO B 1 327 ? 33.349 56.270 12.807 1.00 15.75 305 PRO B N 1
ATOM 4951 C CA . PRO B 1 327 ? 32.094 56.699 13.453 1.00 16.30 305 PRO B CA 1
ATOM 4952 C C . PRO B 1 327 ? 31.729 55.740 14.586 1.00 16.46 305 PRO B C 1
ATOM 4953 O O . PRO B 1 327 ? 31.815 54.515 14.364 1.00 16.97 305 PRO B O 1
ATOM 4957 N N . GLN B 1 328 ? 31.479 56.265 15.794 1.00 15.46 306 GLN B N 1
ATOM 4958 C CA . GLN B 1 328 ? 31.223 55.414 16.943 1.00 17.15 306 GLN B CA 1
ATOM 4959 C C . GLN B 1 328 ? 29.740 55.045 16.996 1.00 16.46 306 GLN B C 1
ATOM 4960 O O . GLN B 1 328 ? 28.891 55.836 16.640 1.00 15.80 306 GLN B O 1
ATOM 4966 N N . GLN B 1 329 ? 29.467 53.809 17.384 1.00 16.28 307 GLN B N 1
ATOM 4967 C CA . GLN B 1 329 ? 28.102 53.283 17.569 1.00 16.96 307 GLN B CA 1
ATOM 4968 C C . GLN B 1 329 ? 27.265 53.442 16.290 1.00 17.24 307 GLN B C 1
ATOM 4969 O O . GLN B 1 329 ? 26.104 53.874 16.341 1.00 17.02 307 GLN B O 1
ATOM 4975 N N . LEU B 1 330 ? 27.898 53.165 15.146 1.00 16.89 308 LEU B N 1
ATOM 4976 C CA . LEU B 1 330 ? 27.287 53.338 13.835 1.00 17.70 308 LEU B CA 1
ATOM 4977 C C . LEU B 1 330 ? 26.229 52.306 13.691 1.00 17.14 308 LEU B C 1
ATOM 4978 O O . LEU B 1 330 ? 26.524 51.101 13.776 1.00 17.51 308 LEU B O 1
ATOM 4983 N N . SER B 1 331 ? 24.988 52.751 13.534 1.00 16.21 309 SER B N 1
ATOM 4984 C CA . SER B 1 331 ? 23.871 51.822 13.296 1.00 16.15 309 SER B CA 1
ATOM 4985 C C . SER B 1 331 ? 22.889 52.418 12.271 1.00 15.62 309 SER B C 1
ATOM 4986 O O . SER B 1 331 ? 22.905 53.614 11.977 1.00 14.90 309 SER B O 1
ATOM 4989 N N . TRP B 1 332 ? 22.079 51.573 11.664 1.00 14.57 310 TRP B N 1
ATOM 4990 C CA . TRP B 1 332 ? 21.177 52.076 10.649 1.00 14.79 310 TRP B CA 1
ATOM 4991 C C . TRP B 1 332 ? 20.025 51.169 10.388 1.00 15.24 310 TRP B C 1
ATOM 4992 O O . TRP B 1 332 ? 20.037 49.970 10.740 1.00 14.27 310 TRP B O 1
ATOM 5003 N N . ASN B 1 333 ? 18.999 51.739 9.786 1.00 15.70 311 ASN B N 1
ATOM 5004 C CA . ASN B 1 333 ? 17.875 50.922 9.352 1.00 16.27 311 ASN B CA 1
ATOM 5005 C C . ASN B 1 333 ? 17.094 51.581 8.226 1.00 15.89 311 ASN B C 1
ATOM 5006 O O . ASN B 1 333 ? 16.970 52.815 8.166 1.00 13.92 311 ASN B O 1
ATOM 5011 N N . TRP B 1 334 ? 16.613 50.722 7.316 1.00 15.57 312 TRP B N 1
ATOM 5012 C CA . TRP B 1 334 ? 15.899 51.136 6.125 1.00 16.11 312 TRP B CA 1
ATOM 5013 C C . TRP B 1 334 ? 14.392 51.098 6.399 1.00 16.94 312 TRP B C 1
ATOM 5014 O O . TRP B 1 334 ? 13.842 50.035 6.650 1.00 16.42 312 TRP B O 1
ATOM 5025 N N . TRP B 1 335 ? 13.746 52.269 6.388 1.00 18.08 313 TRP B N 1
ATOM 5026 C CA . TRP B 1 335 ? 12.279 52.361 6.468 1.00 18.78 313 TRP B CA 1
ATOM 5027 C C . TRP B 1 335 ? 11.663 51.811 5.171 1.00 18.82 313 TRP B C 1
ATOM 5028 O O . TRP B 1 335 ? 10.605 51.179 5.215 1.00 17.99 313 TRP B O 1
ATOM 5039 N N . ASP B 1 336 ? 12.324 52.042 4.026 1.00 19.11 314 ASP B N 1
ATOM 5040 C CA . ASP B 1 336 ? 11.942 51.365 2.773 1.00 19.14 314 ASP B CA 1
ATOM 5041 C C . ASP B 1 336 ? 13.154 51.264 1.825 1.00 19.03 314 ASP B C 1
ATOM 5042 O O . ASP B 1 336 ? 14.277 51.456 2.270 1.00 19.88 314 ASP B O 1
ATOM 5047 N N . ASP B 1 337 ? 12.961 50.934 0.547 1.00 18.55 315 ASP B N 1
ATOM 5048 C CA . ASP B 1 337 ? 14.104 50.769 -0.374 1.00 18.19 315 ASP B CA 1
ATOM 5049 C C . ASP B 1 337 ? 14.831 52.075 -0.728 1.00 17.25 315 ASP B C 1
ATOM 5050 O O . ASP B 1 337 ? 15.915 52.049 -1.302 1.00 18.32 315 ASP B O 1
ATOM 5055 N N . VAL B 1 338 ? 14.239 53.213 -0.405 1.00 16.40 316 VAL B N 1
ATOM 5056 C CA . VAL B 1 338 ? 14.739 54.512 -0.843 1.00 15.24 316 VAL B CA 1
ATOM 5057 C C . VAL B 1 338 ? 14.947 55.479 0.369 1.00 14.37 316 VAL B C 1
ATOM 5058 O O . VAL B 1 338 ? 15.174 56.682 0.201 1.00 13.05 316 VAL B O 1
ATOM 5062 N N . THR B 1 339 ? 14.898 54.933 1.583 1.00 13.47 317 THR B N 1
ATOM 5063 C CA . THR B 1 339 ? 14.946 55.751 2.803 1.00 13.62 317 THR B CA 1
ATOM 5064 C C . THR B 1 339 ? 15.665 55.042 3.973 1.00 13.33 317 THR B C 1
ATOM 5065 O O . THR B 1 339 ? 15.244 53.959 4.406 1.00 13.05 317 THR B O 1
ATOM 5069 N N . VAL B 1 340 ? 16.736 55.655 4.480 1.00 13.19 318 VAL B N 1
ATOM 5070 C CA . VAL B 1 340 ? 17.503 55.089 5.592 1.00 12.92 318 VAL B CA 1
ATOM 5071 C C . VAL B 1 340 ? 17.762 56.104 6.729 1.00 13.68 318 VAL B C 1
ATOM 5072 O O . VAL B 1 340 ? 18.090 57.275 6.491 1.00 13.19 318 VAL B O 1
ATOM 5076 N N . GLU B 1 341 ? 17.581 55.637 7.964 1.00 13.66 319 GLU B N 1
ATOM 5077 C CA . GLU B 1 341 ? 17.958 56.377 9.157 1.00 14.02 319 GLU B CA 1
ATOM 5078 C C . GLU B 1 341 ? 19.303 55.808 9.674 1.00 13.31 319 GLU B C 1
ATOM 5079 O O . GLU B 1 341 ? 19.491 54.611 9.789 1.00 13.88 319 GLU B O 1
ATOM 5085 N N . ILE B 1 342 ? 20.237 56.689 9.965 1.00 13.51 320 ILE B N 1
ATOM 5086 C CA . ILE B 1 342 ? 21.625 56.353 10.311 1.00 14.09 320 ILE B CA 1
ATOM 5087 C C . ILE B 1 342 ? 22.033 57.126 11.561 1.00 13.63 320 ILE B C 1
ATOM 5088 O O . ILE B 1 342 ? 21.716 58.310 11.686 1.00 13.79 320 ILE B O 1
ATOM 5093 N N . ARG B 1 343 ? 22.720 56.453 12.481 1.00 13.61 321 ARG B N 1
ATOM 5094 C CA . ARG B 1 343 ? 23.086 57.040 13.775 1.00 13.96 321 ARG B CA 1
ATOM 5095 C C . ARG B 1 343 ? 24.526 56.711 14.025 1.00 14.16 321 ARG B C 1
ATOM 5096 O O . ARG B 1 343 ? 24.979 55.575 13.743 1.00 13.34 321 ARG B O 1
ATOM 5104 N N . PHE B 1 344 ? 25.215 57.673 14.609 1.00 13.15 322 PHE B N 1
ATOM 5105 C CA . PHE B 1 344 ? 26.620 57.570 14.922 1.00 13.54 322 PHE B CA 1
ATOM 5106 C C . PHE B 1 344 ? 27.016 58.745 15.804 1.00 14.36 322 PHE B C 1
ATOM 5107 O O . PHE B 1 344 ? 26.332 59.772 15.825 1.00 15.63 322 PHE B O 1
ATOM 5115 N N . TRP B 1 345 ? 28.111 58.577 16.526 1.00 14.32 323 TRP B N 1
ATOM 5116 C CA . TRP B 1 345 ? 28.771 59.641 17.281 1.00 13.78 323 TRP B CA 1
ATOM 5117 C C . TRP B 1 345 ? 30.123 59.912 16.638 1.00 14.09 323 TRP B C 1
ATOM 5118 O O . TRP B 1 345 ? 30.827 58.975 16.212 1.00 13.24 323 TRP B O 1
ATOM 5129 N N . LEU B 1 346 ? 30.463 61.194 16.553 1.00 13.53 324 LEU B N 1
ATOM 5130 C CA . LEU B 1 346 ? 31.765 61.685 16.105 1.00 14.11 324 LEU B CA 1
ATOM 5131 C C . LEU B 1 346 ? 32.447 62.550 17.180 1.00 13.64 324 LEU B C 1
ATOM 5132 O O . LEU B 1 346 ? 31.777 63.165 18.016 1.00 13.94 324 LEU B O 1
ATOM 5137 N N . PRO B 1 347 ? 33.773 62.553 17.215 1.00 13.83 325 PRO B N 1
ATOM 5138 C CA . PRO B 1 347 ? 34.490 63.399 18.188 1.00 15.16 325 PRO B CA 1
ATOM 5139 C C . PRO B 1 347 ? 34.391 64.861 17.774 1.00 14.34 325 PRO B C 1
ATOM 5140 O O . PRO B 1 347 ? 33.956 65.136 16.604 1.00 14.58 325 PRO B O 1
ATOM 5144 N N . ALA B 1 348 ? 34.741 65.765 18.685 1.00 13.84 326 ALA B N 1
ATOM 5145 C CA . ALA B 1 348 ? 34.831 67.174 18.394 1.00 14.56 326 ALA B CA 1
ATOM 5146 C C . ALA B 1 348 ? 35.763 67.444 17.204 1.00 14.84 326 ALA B C 1
ATOM 5147 O O . ALA B 1 348 ? 36.846 66.827 17.065 1.00 15.75 326 ALA B O 1
ATOM 5149 N N . GLY B 1 349 ? 35.334 68.363 16.343 1.00 15.62 327 GLY B N 1
ATOM 5150 C CA . GLY B 1 349 ? 36.060 68.686 15.125 1.00 14.51 327 GLY B CA 1
ATOM 5151 C C . GLY B 1 349 ? 35.881 67.770 13.960 1.00 14.38 327 GLY B C 1
ATOM 5152 O O . GLY B 1 349 ? 36.519 67.996 12.960 1.00 16.02 327 GLY B O 1
ATOM 5153 N N . SER B 1 350 ? 35.069 66.709 14.079 1.00 14.30 328 SER B N 1
ATOM 5154 C CA . SER B 1 350 ? 34.793 65.811 12.970 1.00 14.11 328 SER B CA 1
ATOM 5155 C C . SER B 1 350 ? 33.369 66.074 12.476 1.00 14.23 328 SER B C 1
ATOM 5156 O O . SER B 1 350 ? 32.526 66.605 13.226 1.00 13.62 328 SER B O 1
ATOM 5159 N N . PHE B 1 351 ? 33.133 65.792 11.192 1.00 15.13 329 PHE B N 1
ATOM 5160 C CA . PHE B 1 351 ? 31.942 66.253 10.433 1.00 14.81 329 PHE B CA 1
ATOM 5161 C C . PHE B 1 351 ? 31.065 65.092 9.931 1.00 15.74 329 PHE B C 1
ATOM 5162 O O . PHE B 1 351 ? 31.521 64.209 9.243 1.00 12.37 329 PHE B O 1
ATOM 5170 N N . ALA B 1 352 ? 29.771 65.144 10.258 1.00 16.11 330 ALA B N 1
ATOM 5171 C CA . ALA B 1 352 ? 28.805 64.246 9.655 1.00 15.90 330 ALA B CA 1
ATOM 5172 C C . ALA B 1 352 ? 28.875 64.224 8.122 1.00 15.58 330 ALA B C 1
ATOM 5173 O O . ALA B 1 352 ? 28.707 63.160 7.490 1.00 16.52 330 ALA B O 1
ATOM 5175 N N . THR B 1 353 ? 29.166 65.349 7.508 1.00 14.88 331 THR B N 1
ATOM 5176 C CA . THR B 1 353 ? 29.171 65.407 6.044 1.00 16.00 331 THR B CA 1
ATOM 5177 C C . THR B 1 353 ? 30.270 64.532 5.471 1.00 16.59 331 THR B C 1
ATOM 5178 O O . THR B 1 353 ? 30.116 64.012 4.362 1.00 16.92 331 THR B O 1
ATOM 5182 N N . SER B 1 354 ? 31.361 64.330 6.222 1.00 14.90 332 SER B N 1
ATOM 5183 C CA . SER B 1 354 ? 32.473 63.539 5.755 1.00 15.10 332 SER B CA 1
ATOM 5184 C C . SER B 1 354 ? 32.071 62.066 5.778 1.00 15.35 332 SER B C 1
ATOM 5185 O O . SER B 1 354 ? 32.644 61.301 5.043 1.00 16.77 332 SER B O 1
ATOM 5188 N N . VAL B 1 355 ? 31.142 61.659 6.647 1.00 15.50 333 VAL B N 1
ATOM 5189 C CA . VAL B 1 355 ? 30.597 60.279 6.592 1.00 16.56 333 VAL B CA 1
ATOM 5190 C C . VAL B 1 355 ? 29.655 60.159 5.387 1.00 16.66 333 VAL B C 1
ATOM 5191 O O . VAL B 1 355 ? 29.739 59.183 4.567 1.00 17.29 333 VAL B O 1
ATOM 5195 N N . VAL B 1 356 ? 28.787 61.138 5.228 1.00 16.13 334 VAL B N 1
ATOM 5196 C CA . VAL B 1 356 ? 27.792 61.051 4.154 1.00 17.12 334 VAL B CA 1
ATOM 5197 C C . VAL B 1 356 ? 28.436 61.128 2.755 1.00 16.21 334 VAL B C 1
ATOM 5198 O O . VAL B 1 356 ? 27.948 60.482 1.837 1.00 14.64 334 VAL B O 1
ATOM 5202 N N . ARG B 1 357 ? 29.537 61.885 2.620 1.00 16.46 335 ARG B N 1
ATOM 5203 C CA . ARG B 1 357 ? 30.272 61.990 1.324 1.00 16.13 335 ARG B CA 1
ATOM 5204 C C . ARG B 1 357 ? 30.576 60.612 0.780 1.00 14.53 335 ARG B C 1
ATOM 5205 O O . ARG B 1 357 ? 30.504 60.380 -0.442 1.00 13.54 335 ARG B O 1
ATOM 5213 N N . GLU B 1 358 ? 30.906 59.688 1.668 1.00 14.81 336 GLU B N 1
ATOM 5214 C CA . GLU B 1 358 ? 31.221 58.353 1.234 1.00 14.08 336 GLU B CA 1
ATOM 5215 C C . GLU B 1 358 ? 30.010 57.434 1.017 1.00 15.35 336 GLU B C 1
ATOM 5216 O O . GLU B 1 358 ? 30.190 56.271 0.641 1.00 13.99 336 GLU B O 1
ATOM 5222 N N . LEU B 1 359 ? 28.795 57.916 1.265 1.00 14.66 337 LEU B N 1
ATOM 5223 C CA . LEU B 1 359 ? 27.600 57.099 1.059 1.00 14.67 337 LEU B CA 1
ATOM 5224 C C . LEU B 1 359 ? 26.821 57.413 -0.223 1.00 13.77 337 LEU B C 1
ATOM 5225 O O . LEU B 1 359 ? 26.352 56.506 -0.893 1.00 13.78 337 LEU B O 1
ATOM 5230 N N . ILE B 1 360 ? 26.603 58.700 -0.480 1.00 13.48 338 ILE B N 1
ATOM 5231 C CA . ILE B 1 360 ? 25.796 59.199 -1.574 1.00 13.26 338 ILE B CA 1
ATOM 5232 C C . ILE B 1 360 ? 26.444 60.452 -2.120 1.00 13.59 338 ILE B C 1
ATOM 5233 O O . ILE B 1 360 ? 27.163 61.156 -1.383 1.00 12.78 338 ILE B O 1
ATOM 5238 N N . ASN B 1 361 ? 26.143 60.741 -3.383 1.00 14.01 339 ASN B N 1
ATOM 5239 C CA . ASN B 1 361 ? 26.458 62.022 -4.006 1.00 15.39 339 ASN B CA 1
ATOM 5240 C C . ASN B 1 361 ? 25.308 63.007 -3.817 1.00 16.59 339 ASN B C 1
ATOM 5241 O O . ASN B 1 361 ? 24.135 62.634 -3.952 1.00 15.14 339 ASN B O 1
ATOM 5246 N N . THR B 1 362 ? 25.681 64.229 -3.417 1.00 18.78 340 THR B N 1
ATOM 5247 C CA . THR B 1 362 ? 24.822 65.411 -3.294 1.00 20.26 340 THR B CA 1
ATOM 5248 C C . THR B 1 362 ? 25.572 66.542 -4.003 1.00 20.93 340 THR B C 1
ATOM 5249 O O . THR B 1 362 ? 25.074 67.205 -4.923 1.00 22.24 340 THR B O 1
#

Sequence (656 aa):
IEFDNLTYLHGKPQGTGLLKANPEDFVVVEDLGFEPDGEGEHILVRILKNGCNTRFVADALAKFLKIHAREVSFAGQKDKHAVTEQWLCARVPGKEPDLSAFQLEGCQVLEYARHKRKLRLGALKGNAFTLVLREVSNRDDVEQRLIDICVKGVPNYFGAQRFGIGGSNLQGAQRWAQRNKRSFWLSAARSALFNQIVAERLKKADVNQVVDGDALQLAGRGSWFVATTEELAELQRRVNDKELITAALPGSGEWGTQREALAFEQAAVAAETELQALLVREKVEAARRALLYPQQLSWNWWDDVTVEIRFWLPAGSFATSVVRELINTTIEFDNLTYLHGKPQGTGLLKANPEDFVVVEDLGFEPDGEGEHILVRILKNGCNTRFVADALAKFLKIHAREVSFAGQKDKHAVTEQWLCARVPGKEPDLSAFQLEGCQVLEYARHKRKLRLGALKGNAFTLVLREVSNRDDVEQRLIDICVKGVPNYFGAQRFGIGGSNLQGAQRWNKRSFWLSAARSALFNQIVAERLKKADVNQVVDGDALQLAGRGSWFVATTEELAELQRRVNDKELITAALPGSGEWGTQREALAFEQAAVAAETELQALLVREKVEAARRALLYPQQLSWNWWDDVTVEIRFWLPAGSFATSVVRELINT

GO terms:
  GO:0001522 pseudouridine synthesis (P, IDA)
  GO:0005829 cytosol (C, IDA)
  GO:0106029 tRNA pseudouridine synthase activity (F, IDA)
  GO:0031119 tRNA pseudouridine synthesis (P, IMP)

Secondary structure (DSSP, 8-state):
--GGGSPPSS-S-SSB-BSSSSGGGEEEEEE-SS---S-SSEEEEEEEESSS-HHHHHHHHHHHTT--GGGEEES----TTSEEEEEEEEE--S----GGG---TTEEEEEEEEESS---TT---EEEEEEEEBS-S-HHHHHHHHHHHHHH-B--PPPGGGG-GGGHHHHHHHHHH--HHHHHHHHHHHHHHHHHHHHHHTTSSSTT---TT-EEE-TTSS-EEE--GGGHHHHHHHHHTT----EEE--BS--S--HHHHHHHHHHTTT-HHHHHHHHHTT-B-EEE--B--EEEEEEEEETTEEEEEEEEETT--HHHHHTTT-B--/--GGGSPPSS-S-SSB-BSSSSGGGEEEEEE-SS---S-SSEEEEEEEEESS-HHHHHHHHHHHHTS-GGGEEES----TTSEEEEEEEEE--S----GGG---TTEEEEEEEEESS---TT-SSEEEEEEEEBS-S-HHHHHHHHHHHHHH-B--PPPGGGS-GGGHHHHHHHH--HHHHHHHHHHHHHHHHHHHHHTTSSSTT---TT-EEEPTTSS-EEE--GGGHHHHHHHHHTT----EEE--BS--S--HHHHHHHHHHTTT-HHHHHHHHHTT-B-EEE--B--EEEEEEEEETTEEEEEEEEETT--HHHHHHTT-B-

InterPro domains:
  IPR001656 Pseudouridine synthase, TruD [MF_01082] (5-342)
  IPR001656 Pseudouridine synthase, TruD [PF01142] (8-167)
  IPR001656 Pseudouridine synthase, TruD [PF01142] (188-337)
  IPR001656 Pseudouridine synthase, TruD [TIGR00094] (1-342)
  IPR011760 Pseudouridine synthase, TruD, insertion domain [PS50984] (155-303)
  IPR020103 Pseudouridine synthase, catalytic domain superfamily [SSF55120] (2-340)
  IPR020119 Pseudouridine synthase TruD, conserved site [PS01268] (77-90)
  IPR042214 Pseudouridine synthase, TruD, catalytic domain [G3DSA:3.30.2350.20] (16-337)
  IPR043165 Pseudouridine synthase, TruD, insertion domain superfamily [G3DSA:3.30.2340.10] (167-301)
  IPR050170 tRNA pseudouridine synthase D [PTHR47811] (1-341)

Foldseek 3Di:
DDPVPQAWLLDFFPWFWDWLPAQAQKEKEFALPDDAPQDAQKKKWFKKAAAAKPLVVLVLVCVVVVHDSVQKAFADMDGRSHIYRGIIMGGHDDDDDDCQPRDDPRMHTDDMGHHHDHHHHLNTQWIKIKHKIFQIGDLVRLVVLLVVCLQPFIAQADDPPLCPPPSVLCVVLLVVLCVVSVVSNLSNLLRVLQSQLLSVCSPDPDSLQDDFQFWKAAPSDFDTAGDHDVCRVVVSVCSSVVRMGKAKSAAADDLRGDDPSSVSSCVSCVVVVSSNVVRHVVRPDMGIDHRWRWAPWDKDAPDSGMMIIITMGGRPGDPVRSVSSRHDDD/DDPVPFDWLLDFFPWFWDWLPAQAQKEKEFALVDDAPQDAQKKKWKKKFEQDKPLVLLCLVCVVVVHDSVQKAFAEIDDRSHTYIGIMMGGHDDPDDPCCPSDDPRMDTDDMGHHHDHHHHNRGFWMKIKHKIFQIPALPRLVVLLVVCLQFFIDQAQDPVLCDDVSVLCVVLLVPVSVVSVLRNLLRVLQSLLLSLLSPDPDSQQDDFQFWKAAPSDFDTAGDHPVCRVVVSVCVSVVRIGKAKSAAADDLRGDDPVSVSSCVSCVVVPPSNVVRHVVRVDMGIDHRWRWAPWDKDAPDSGMMMIITIGTRSGDPVRSVSSRHDD

Radius of gyration: 29.01 Å; Cα contacts (8 Å, |Δi|>4): 1353; chains: 2; bounding box: 52×77×81 Å

Nearest PDB structures (foldseek):
  1szw-assembly1_A  TM=1.002E+00  e=3.247E-71  Escherichia coli
  1szw-assembly2_B  TM=9.718E-01  e=6.492E-66  Escherichia coli
  1si7-assembly1_A  TM=9.479E-01  e=6.123E-66  Escherichia coli
  1z2z-assembly2_B  TM=7.726E-01  e=4.219E-23  Methanosarcina mazei
  7mzv-assembly1_A  TM=7.799E-01  e=8.942E-18  Saccharomyces cerevisiae

Solvent-accessible surface area: 31894 Å² total

B-factor: mean 18.01, std 8.13, range [3.21, 60.24]

CATH classification: 3.30.2350.20 (+1 more: 3.30.2340.10)